Protein AF-A0A7X9AJ39-F1 (afdb_monomer_lite)

Sequence (500 aa):
MTLNIKDTKPGKALTGIVDRAAKHFSEFLKTAREFFEKDERIKRFKASRGFRYICRAFSGHWLLCFFVMLIIYLETVYRFWLFRELSSGYFFAFIFAFSGGTAIYMIVSAFPVKRTKAVSMAATLIITVIYGVQLIYYCIFRTPLSLISVGGAGDAMQFWDIALEAILKNIAAVLLLFIPFAFMVLYRKKMTFREKKPPELSMVLAFCVMSYFFSVACVAFTGDEPASQNTLYFETFSPELSVDKLGVLTTIRLDVERLAAGALEEALLDRMCAETEERDIEDWYAGSNDKAGNTVWPGGIPDGTTGSSLSGTPGGTPDSAPMGGNDPADPDGLPGTEAGGVGTDPKEPAEPVKPYNVMDIDFDALMASGKNDPLYPLHQYFSSVEPTPTNEYTGIFKGCNLIMFTAEGFSPYAVSPELTPTLYKMINEGFVFRNFYTPVWWVSTSDGEYVACTGLIPKGGVWSMARSGSNYMPFVMGNQFRNLGYLTKAYHNHTYTYYK

Foldseek 3Di:
DDPPPCPDPVNVVVVVVVVVVVVVVVVVVVVVVVVCVPDPVNVVVCPDPVNVVVVVVCVQCVQLVLQLVLQLQLQVLLCCVQVVDQPPLNVQSNLVSNLRSLVLVLVLLVDPQVCSLVSSLVSSVVVLVLSVCQSLVCLQPVFGDFPLQCLLCPCVVVCVVSSVVSCVVCVVSSVSSCVSSVVSVVCVVVDDDDRDDPVRSVVSVVSSVVSVVVSVVVQCVQDDPCLGSVCCQPPDPGRRSCCSNNNDVSNRVSSVVVVVVVVVVVVVVVVVVVVVVVVVVVVVVVVPPDPDPDDDDPDDDDDDDDDDDDDDDDDDDDDDDDDDDDDDDDDDDDDDDDDDDPDDDDPDPPDPQADFDDDPDDLVVVCVVPPVDPCNVVSVVVVPDDTHGDDPPPCPQPPHDDDDDDPAPDDCVPDDCPPHVVVVCVQPPDDHDPPDDDPPAQNGSQQVLVCVFQVDHADHSDLRCVVCVPPDRCRGNQNVVVVVVDDDDDDDPDDPPSSD

pLDDT: mean 76.93, std 22.02, range [23.34, 98.0]

Structure (mmCIF, N/CA/C/O backbone):
data_AF-A0A7X9AJ39-F1
#
_entry.id   AF-A0A7X9AJ39-F1
#
loop_
_atom_site.group_PDB
_atom_site.id
_atom_site.type_symbol
_atom_site.label_atom_id
_atom_site.label_alt_id
_atom_site.label_comp_id
_atom_site.label_asym_id
_atom_site.label_entity_id
_atom_site.label_seq_id
_atom_site.pdbx_PDB_ins_code
_atom_site.Cartn_x
_atom_site.Cartn_y
_atom_site.Cartn_z
_atom_site.occupancy
_atom_site.B_iso_or_equiv
_atom_site.auth_seq_id
_atom_site.auth_comp_id
_atom_site.auth_asym_id
_atom_site.auth_atom_id
_atom_site.pdbx_PDB_model_num
ATOM 1 N N . MET A 1 1 ? -41.222 -21.314 0.440 1.00 36.00 1 MET A N 1
ATOM 2 C CA . MET A 1 1 ? -40.821 -22.518 1.197 1.00 36.00 1 MET A CA 1
ATOM 3 C C . MET A 1 1 ? -39.543 -22.174 1.956 1.00 36.00 1 MET A C 1
ATOM 5 O O . MET A 1 1 ? -38.454 -22.252 1.410 1.00 36.00 1 MET A O 1
ATOM 9 N N . THR A 1 2 ? -39.684 -21.618 3.157 1.00 33.09 2 THR A N 1
ATOM 10 C CA . THR A 1 2 ? -38.577 -21.130 3.991 1.00 33.09 2 THR A CA 1
ATOM 11 C C . THR A 1 2 ? -37.952 -22.310 4.731 1.00 33.09 2 THR A C 1
ATOM 13 O O . THR A 1 2 ? -38.481 -22.780 5.734 1.00 33.09 2 THR A O 1
ATOM 16 N N . LEU A 1 3 ? -36.839 -22.826 4.206 1.00 32.84 3 LEU A N 1
ATOM 17 C CA . LEU A 1 3 ? -36.038 -23.857 4.864 1.00 32.84 3 LEU A CA 1
ATOM 18 C C . LEU A 1 3 ? -35.380 -23.263 6.116 1.00 32.84 3 LEU A C 1
ATOM 20 O O . LEU A 1 3 ? -34.420 -22.500 6.049 1.00 32.84 3 LEU A O 1
ATOM 24 N N . ASN A 1 4 ? -35.941 -23.605 7.274 1.00 36.81 4 ASN A N 1
ATOM 25 C CA . ASN A 1 4 ? -35.397 -23.292 8.586 1.00 36.81 4 ASN A CA 1
ATOM 26 C C . ASN A 1 4 ? -34.137 -24.148 8.813 1.00 36.81 4 ASN A C 1
ATOM 28 O O . ASN A 1 4 ? -34.217 -25.322 9.168 1.00 36.81 4 ASN A O 1
ATOM 32 N N . ILE A 1 5 ? -32.960 -23.559 8.587 1.00 42.28 5 ILE A N 1
ATOM 33 C CA . ILE A 1 5 ? -31.638 -24.213 8.681 1.00 42.28 5 ILE A CA 1
ATOM 34 C C . ILE A 1 5 ? -31.358 -24.786 10.093 1.00 42.28 5 ILE A C 1
ATOM 36 O O . ILE A 1 5 ? -30.447 -25.591 10.271 1.00 42.28 5 ILE A O 1
ATOM 40 N N . LYS A 1 6 ? -32.172 -24.450 11.105 1.00 46.12 6 LYS A N 1
ATOM 41 C CA . LYS A 1 6 ? -32.061 -25.002 12.466 1.00 46.12 6 LYS A CA 1
ATOM 42 C C . LYS A 1 6 ? -32.406 -26.493 12.590 1.00 46.12 6 LYS A C 1
ATOM 44 O O . LYS A 1 6 ? -31.950 -27.116 13.547 1.00 46.12 6 LYS A O 1
ATOM 49 N N . ASP A 1 7 ? -33.154 -27.072 11.651 1.00 44.88 7 ASP A N 1
ATOM 50 C CA . ASP A 1 7 ? -33.663 -28.449 11.781 1.00 44.88 7 ASP A CA 1
ATOM 51 C C . ASP A 1 7 ? -32.884 -29.512 10.991 1.00 44.88 7 ASP A C 1
ATOM 53 O O . ASP A 1 7 ? -33.198 -30.702 11.069 1.00 44.88 7 ASP A O 1
ATOM 57 N N . THR A 1 8 ? -31.815 -29.137 10.287 1.00 51.81 8 THR A N 1
ATOM 58 C CA . THR A 1 8 ? -30.935 -30.114 9.631 1.00 51.81 8 THR A CA 1
ATOM 59 C C . THR A 1 8 ? -29.917 -30.690 10.628 1.00 51.81 8 THR A C 1
ATOM 61 O O . THR A 1 8 ? -29.384 -29.985 11.487 1.00 51.81 8 THR A O 1
ATOM 64 N N . LYS A 1 9 ? -29.623 -32.000 10.528 1.00 50.12 9 LYS A N 1
ATOM 65 C CA . LYS A 1 9 ? -28.598 -32.709 11.334 1.00 50.12 9 LYS A CA 1
ATOM 66 C C . LYS A 1 9 ? -27.275 -31.926 11.518 1.00 50.12 9 LYS A C 1
ATOM 68 O O . LYS A 1 9 ? -26.801 -31.881 12.654 1.00 50.12 9 LYS A O 1
ATOM 73 N N . PRO A 1 10 ? -26.695 -31.275 10.486 1.00 48.06 10 PRO A N 1
ATOM 74 C CA . PRO A 1 10 ? -25.502 -30.439 10.664 1.00 48.06 10 PRO A CA 1
ATOM 75 C C . PRO A 1 10 ? -25.737 -29.171 11.511 1.00 48.06 10 PRO A C 1
ATOM 77 O O . PRO A 1 10 ? -24.861 -28.802 12.290 1.00 48.06 10 PRO A O 1
ATOM 80 N N . GLY A 1 11 ? -26.918 -28.542 11.456 1.00 44.25 11 GLY A N 1
ATOM 81 C CA . GLY A 1 11 ? -27.262 -27.366 12.272 1.00 44.25 11 GLY A CA 1
ATOM 82 C C . GLY A 1 11 ? -27.368 -27.662 13.775 1.00 44.25 11 GLY A C 1
ATOM 83 O O . GLY A 1 11 ? -26.942 -26.852 14.605 1.00 44.25 11 GLY A O 1
ATOM 84 N N . LYS A 1 12 ? -27.847 -28.860 14.143 1.00 50.16 12 LYS A N 1
ATOM 85 C CA . LYS A 1 12 ? -27.859 -29.349 15.539 1.00 50.16 12 LYS A CA 1
ATOM 86 C C . LYS A 1 12 ? -26.461 -29.702 16.060 1.00 50.16 12 LYS A C 1
ATOM 88 O O . LYS A 1 12 ? -26.165 -29.493 17.234 1.00 50.16 12 LYS A O 1
ATOM 93 N N . ALA A 1 13 ? -25.583 -30.201 15.189 1.00 52.97 13 ALA A N 1
ATOM 94 C CA . ALA A 1 13 ? -24.192 -30.470 15.546 1.00 52.97 13 ALA A CA 1
ATOM 95 C C . ALA A 1 13 ? -23.407 -29.168 15.787 1.00 52.97 13 ALA A C 1
ATOM 97 O O . ALA A 1 13 ? -22.691 -29.058 16.783 1.00 52.97 13 ALA A O 1
ATOM 98 N N . LEU A 1 14 ? -23.600 -28.160 14.927 1.00 41.59 14 LEU A N 1
ATOM 99 C CA . LEU A 1 14 ? -22.942 -26.856 15.035 1.00 41.59 14 LEU A CA 1
ATOM 100 C C . LEU A 1 14 ? -23.382 -26.089 16.293 1.00 41.59 14 LEU A C 1
ATOM 102 O O . LEU A 1 14 ? -22.542 -25.580 17.030 1.00 41.59 14 LEU A O 1
ATOM 106 N N . THR A 1 15 ? -24.685 -26.076 16.597 1.00 57.84 15 THR A N 1
ATOM 107 C CA . THR A 1 15 ? -25.219 -25.470 17.834 1.00 57.84 15 THR A CA 1
ATOM 108 C C . THR A 1 15 ? -24.683 -26.158 19.090 1.00 57.84 15 THR A C 1
ATOM 110 O O . THR A 1 15 ? -24.241 -25.477 20.010 1.00 57.84 15 THR A O 1
ATOM 113 N N . GLY A 1 16 ? -24.588 -27.492 19.102 1.00 58.34 16 GLY A N 1
ATOM 114 C CA . GLY A 1 16 ? -23.998 -28.228 20.226 1.00 58.34 16 GLY A CA 1
ATOM 115 C C . GLY A 1 16 ? -22.492 -27.993 20.425 1.00 58.34 16 GLY A C 1
ATOM 116 O O . GLY A 1 16 ? -21.990 -28.117 21.543 1.00 58.34 16 GLY A O 1
ATOM 117 N N . ILE A 1 17 ? -21.741 -27.665 19.369 1.00 62.06 17 ILE A N 1
ATOM 118 C CA . ILE A 1 17 ? -20.322 -27.280 19.476 1.00 62.06 17 ILE A CA 1
ATOM 119 C C . ILE A 1 17 ? -20.197 -25.856 20.033 1.00 62.06 17 ILE A C 1
ATOM 121 O O . ILE A 1 17 ? -19.412 -25.637 20.956 1.00 62.06 17 ILE A O 1
ATOM 125 N N . VAL A 1 18 ? -21.011 -24.918 19.540 1.00 54.19 18 VAL A N 1
ATOM 126 C CA . VAL A 1 18 ? -21.037 -23.523 20.012 1.00 54.19 18 VAL A CA 1
ATOM 127 C C . VAL A 1 18 ? -21.444 -23.440 21.485 1.00 54.19 18 VAL A C 1
ATOM 129 O O . VAL A 1 18 ? -20.776 -22.754 22.256 1.00 54.19 18 VAL A O 1
ATOM 132 N N . ASP A 1 19 ? -22.455 -24.199 21.912 1.00 63.97 19 ASP A N 1
ATOM 133 C CA . ASP A 1 19 ? -22.886 -24.228 23.315 1.00 63.97 19 ASP A CA 1
ATOM 134 C C . ASP A 1 19 ? -21.814 -24.821 24.239 1.00 63.97 19 ASP A C 1
ATOM 136 O O . ASP A 1 19 ? -21.597 -24.323 25.347 1.00 63.97 19 ASP A O 1
ATOM 140 N N . ARG A 1 20 ? -21.081 -25.848 23.786 1.00 60.28 20 ARG A N 1
ATOM 141 C CA . ARG A 1 20 ? -19.955 -26.416 24.547 1.00 60.28 20 ARG A CA 1
ATOM 142 C C . ARG A 1 20 ? -18.787 -25.441 24.666 1.00 60.28 20 ARG A C 1
ATOM 144 O O . ARG A 1 20 ? -18.239 -25.304 25.759 1.00 60.28 20 ARG A O 1
ATOM 151 N N . ALA A 1 21 ? -18.439 -24.744 23.586 1.00 53.78 21 ALA A N 1
ATOM 152 C CA . ALA A 1 21 ? -17.389 -23.728 23.595 1.00 53.78 21 ALA A CA 1
ATOM 153 C C . ALA A 1 21 ? -17.767 -22.532 24.487 1.00 53.78 21 ALA A C 1
ATOM 155 O O . ALA A 1 21 ? -16.962 -22.095 25.310 1.00 53.78 21 ALA A O 1
ATOM 156 N N . ALA A 1 22 ? -19.016 -22.060 24.404 1.00 53.38 22 ALA A N 1
ATOM 157 C CA . ALA A 1 22 ? -19.538 -21.000 25.263 1.00 53.38 22 ALA A CA 1
ATOM 158 C C . ALA A 1 22 ? -19.528 -21.407 26.744 1.00 53.38 22 ALA A C 1
ATOM 160 O O . ALA A 1 22 ? -19.152 -20.608 27.604 1.00 53.38 22 ALA A O 1
ATOM 161 N N . LYS A 1 23 ? -19.873 -22.665 27.048 1.00 70.00 23 LYS A N 1
ATOM 162 C CA . LYS A 1 23 ? -19.839 -23.194 28.414 1.00 70.00 23 LYS A CA 1
ATOM 163 C C . LYS A 1 23 ? -18.412 -23.256 28.959 1.00 70.00 23 LYS A C 1
ATOM 165 O O . LYS A 1 23 ? -18.181 -22.725 30.043 1.00 70.00 23 LYS A O 1
ATOM 170 N N . HIS A 1 24 ? -17.460 -23.796 28.191 1.00 65.25 24 HIS A N 1
ATOM 171 C CA . HIS A 1 24 ? -16.038 -23.834 28.564 1.00 65.25 24 HIS A CA 1
ATOM 172 C C . HIS A 1 24 ? -15.439 -22.440 28.768 1.00 65.25 24 HIS A C 1
ATOM 174 O O . HIS A 1 24 ? -14.706 -22.223 29.730 1.00 65.25 24 HIS A O 1
ATOM 180 N N . PHE A 1 25 ? -15.783 -21.480 27.910 1.00 53.81 25 PHE A N 1
ATOM 181 C CA . PHE A 1 25 ? -15.330 -20.100 28.061 1.00 53.81 25 PHE A CA 1
ATOM 182 C C . PHE A 1 25 ? -15.952 -19.429 29.293 1.00 53.81 25 PHE A C 1
ATOM 184 O O . PHE A 1 25 ? -15.268 -18.701 30.011 1.00 53.81 25 PHE A O 1
ATOM 191 N N . SER A 1 26 ? -17.226 -19.711 29.594 1.00 61.19 26 SER A N 1
ATOM 192 C CA . SER A 1 26 ? -17.875 -19.208 30.810 1.00 61.19 26 SER A CA 1
ATOM 193 C C . SER A 1 26 ? -17.272 -19.802 32.086 1.00 61.19 26 SER A C 1
ATOM 195 O O . SER A 1 26 ? -17.071 -19.070 33.052 1.00 61.19 26 SER A O 1
ATOM 197 N N . GLU A 1 27 ? -16.930 -21.095 32.074 1.00 64.88 27 GLU A N 1
ATOM 198 C CA . GLU A 1 27 ? -16.253 -21.792 33.171 1.00 64.88 27 GLU A CA 1
ATOM 199 C C . GLU A 1 27 ? -14.859 -21.199 33.384 1.00 64.88 27 GLU A C 1
ATOM 201 O O . GLU A 1 27 ? -14.552 -20.769 34.489 1.00 64.88 27 GLU A O 1
ATOM 206 N N . PHE A 1 28 ? -14.069 -21.040 32.317 1.00 68.94 28 PHE A N 1
ATOM 207 C CA . PHE A 1 28 ? -12.752 -20.404 32.377 1.00 68.94 28 PHE A CA 1
ATOM 208 C C . PHE A 1 28 ? -12.818 -18.968 32.913 1.00 68.94 28 PHE A C 1
ATOM 210 O O . PHE A 1 28 ? -12.046 -18.604 33.798 1.00 68.94 28 PHE A O 1
ATOM 217 N N . LEU A 1 29 ? -13.770 -18.153 32.442 1.00 57.66 29 LEU A N 1
ATOM 218 C CA . LEU A 1 29 ? -13.993 -16.800 32.964 1.00 57.66 29 LEU A CA 1
ATOM 219 C C . LEU A 1 29 ? -14.386 -16.806 34.443 1.00 57.66 29 LEU A C 1
ATOM 221 O O . LEU A 1 29 ? -13.986 -15.910 35.186 1.00 57.66 29 LEU A O 1
ATOM 225 N N . LYS A 1 30 ? -15.163 -17.800 34.878 1.00 70.25 30 LYS A N 1
ATOM 226 C CA . LYS A 1 30 ? -15.577 -17.956 36.272 1.00 70.25 30 LYS A CA 1
ATOM 227 C C . LYS A 1 30 ? -14.397 -18.372 37.148 1.00 70.25 30 LYS A C 1
ATOM 229 O O . LYS A 1 30 ? -14.169 -17.735 38.170 1.00 70.25 30 LYS A O 1
ATOM 234 N N . THR A 1 31 ? -13.583 -19.328 36.706 1.00 69.50 31 THR A N 1
ATOM 235 C CA . THR A 1 31 ? -12.353 -19.753 37.389 1.00 69.50 31 THR A CA 1
ATOM 236 C C . THR A 1 31 ? -11.325 -18.626 37.455 1.00 69.50 31 THR A C 1
ATOM 238 O O . THR A 1 31 ? -10.770 -18.366 38.519 1.00 69.50 31 THR A O 1
ATOM 241 N N . ALA A 1 32 ? -11.114 -17.894 36.357 1.00 57.34 32 ALA A N 1
ATOM 242 C CA . ALA A 1 32 ? -10.238 -16.727 36.330 1.00 57.34 32 ALA A CA 1
ATOM 243 C C . ALA A 1 32 ? -10.747 -15.638 37.285 1.00 57.34 32 ALA A C 1
ATOM 245 O O . ALA A 1 32 ? -9.977 -15.074 38.060 1.00 57.34 32 ALA A O 1
ATOM 246 N N . ARG A 1 33 ? -12.057 -15.374 37.301 1.00 65.94 33 ARG A N 1
ATOM 247 C CA . ARG A 1 33 ? -12.669 -14.418 38.230 1.00 65.94 33 ARG A CA 1
ATOM 248 C C . ARG A 1 33 ? -12.510 -14.840 39.691 1.00 65.94 33 ARG A C 1
ATOM 250 O O . ARG A 1 33 ? -12.147 -14.002 40.511 1.00 65.94 33 ARG A O 1
ATOM 257 N N . GLU A 1 34 ? -12.738 -16.109 40.010 1.00 69.88 34 GLU A N 1
ATOM 258 C CA . GLU A 1 34 ? -12.566 -16.659 41.360 1.00 69.88 34 GLU A CA 1
ATOM 259 C C . GLU A 1 34 ? -11.097 -16.628 41.806 1.00 69.88 34 GLU A C 1
ATOM 261 O O . GLU A 1 34 ? -10.815 -16.304 42.960 1.00 69.88 34 GLU A O 1
ATOM 266 N N . PHE A 1 35 ? -10.157 -16.875 40.890 1.00 66.00 35 PHE A N 1
ATOM 267 C CA . PHE A 1 35 ? -8.720 -16.722 41.123 1.00 66.00 35 PHE A CA 1
ATOM 268 C C . PHE A 1 35 ? -8.357 -15.259 41.441 1.00 66.00 35 PHE A C 1
ATOM 270 O O . PHE A 1 35 ? -7.714 -14.978 42.452 1.00 66.00 35 PHE A O 1
ATOM 277 N N . PHE A 1 36 ? -8.870 -14.304 40.656 1.00 56.88 36 PHE A N 1
ATOM 278 C CA . PHE A 1 36 ? -8.674 -12.863 40.874 1.00 56.88 36 PHE A CA 1
ATOM 279 C C . PHE A 1 36 ? -9.392 -12.301 42.121 1.00 56.88 36 PHE A C 1
ATOM 281 O O . PHE A 1 36 ? -9.014 -11.231 42.612 1.00 56.88 36 PHE A O 1
ATOM 288 N N . GLU A 1 37 ? -10.443 -12.961 42.619 1.00 63.00 37 GLU A N 1
ATOM 289 C CA . GLU A 1 37 ? -11.184 -12.577 43.833 1.00 63.00 37 GLU A CA 1
ATOM 290 C C . GLU A 1 37 ? -10.614 -13.208 45.116 1.00 63.00 37 GLU A C 1
ATOM 292 O O . GLU A 1 37 ? -10.826 -12.660 46.205 1.00 63.00 37 GLU A O 1
ATOM 297 N N . LYS A 1 38 ? -9.876 -14.320 45.020 1.00 62.44 38 LYS A N 1
ATOM 298 C CA . LYS A 1 38 ? -9.263 -14.995 46.177 1.00 62.44 38 LYS A CA 1
ATOM 299 C C . LYS A 1 38 ? -7.877 -14.464 46.549 1.00 62.44 38 LYS A C 1
ATOM 301 O O . LYS A 1 38 ? -7.487 -14.611 47.703 1.00 62.44 38 LYS A O 1
ATOM 306 N N . ASP A 1 39 ? -7.165 -13.800 45.641 1.00 71.38 39 ASP A N 1
ATOM 307 C CA . ASP A 1 39 ? -5.821 -13.286 45.925 1.00 71.38 39 ASP A CA 1
ATOM 308 C C . ASP A 1 39 ? -5.846 -11.997 46.784 1.00 71.38 39 ASP A C 1
ATOM 310 O O . ASP A 1 39 ? -6.269 -10.916 46.349 1.00 71.38 39 ASP A O 1
ATOM 314 N N . GLU A 1 40 ? -5.376 -12.096 48.032 1.00 66.56 40 GLU A N 1
ATOM 315 C CA . GLU A 1 40 ? -5.264 -10.967 48.968 1.00 66.56 40 GLU A CA 1
ATOM 316 C C . GLU A 1 40 ? -4.336 -9.848 48.469 1.00 66.56 40 GLU A C 1
ATOM 318 O O . GLU A 1 40 ? -4.563 -8.673 48.792 1.00 66.56 40 GLU A O 1
ATOM 323 N N . ARG A 1 41 ? -3.328 -10.159 47.641 1.00 62.84 41 ARG A N 1
ATOM 324 C CA . ARG A 1 41 ? -2.422 -9.146 47.067 1.00 62.84 41 ARG A CA 1
ATOM 325 C C . ARG A 1 41 ? -3.167 -8.257 46.078 1.00 62.84 41 ARG A C 1
ATOM 327 O O . ARG A 1 41 ? -3.006 -7.036 46.093 1.00 62.84 41 ARG A O 1
ATOM 334 N N . ILE A 1 42 ? -4.055 -8.854 45.286 1.00 61.88 42 ILE A N 1
ATOM 335 C CA . ILE A 1 42 ? -4.906 -8.150 44.321 1.00 61.88 42 ILE A CA 1
ATOM 336 C C . ILE A 1 42 ? -5.950 -7.303 45.053 1.00 61.88 42 ILE A C 1
ATOM 338 O O . ILE A 1 42 ? -6.232 -6.184 44.624 1.00 61.88 42 ILE A O 1
ATOM 342 N N . LYS A 1 43 ? -6.483 -7.764 46.192 1.00 62.88 43 LYS A N 1
ATOM 343 C CA . LYS A 1 43 ? -7.377 -6.948 47.038 1.00 62.88 43 LYS A CA 1
ATOM 344 C C . LYS A 1 43 ? -6.673 -5.723 47.620 1.00 62.88 43 LYS A C 1
ATOM 346 O O . LYS A 1 43 ? -7.223 -4.624 47.539 1.00 62.88 43 LYS A O 1
ATOM 351 N N . ARG A 1 44 ? -5.450 -5.873 48.145 1.00 63.00 44 ARG A N 1
ATOM 352 C CA . ARG A 1 44 ? -4.639 -4.738 48.634 1.00 63.00 44 ARG A CA 1
ATOM 353 C C . ARG A 1 44 ? -4.270 -3.766 47.513 1.00 63.00 44 ARG A C 1
ATOM 355 O O . ARG A 1 44 ? -4.380 -2.555 47.703 1.00 63.00 44 ARG A O 1
ATOM 362 N N . PHE A 1 45 ? -3.922 -4.277 46.332 1.00 64.06 45 PHE A N 1
ATOM 363 C CA . PHE A 1 45 ? -3.649 -3.455 45.151 1.00 64.06 45 PHE A CA 1
ATOM 364 C C . PHE A 1 45 ? -4.898 -2.679 44.700 1.00 64.06 45 PHE A C 1
ATOM 366 O O . PHE A 1 45 ? -4.828 -1.459 44.531 1.00 64.06 45 PHE A O 1
ATOM 373 N N . LYS A 1 46 ? -6.063 -3.345 44.635 1.00 60.81 46 LYS A N 1
ATOM 374 C CA . LYS A 1 46 ? -7.368 -2.738 44.308 1.00 60.81 46 LYS A CA 1
ATOM 375 C C . LYS A 1 46 ? -7.824 -1.679 45.324 1.00 60.81 46 LYS A C 1
ATOM 377 O O . LYS A 1 46 ? -8.483 -0.711 44.947 1.00 60.81 46 LYS A O 1
ATOM 382 N N . ALA A 1 47 ? -7.470 -1.837 46.601 1.00 65.81 47 ALA A N 1
ATOM 383 C CA . ALA A 1 47 ? -7.809 -0.900 47.678 1.00 65.81 47 ALA A CA 1
ATOM 384 C C . ALA A 1 47 ? -6.886 0.337 47.747 1.00 65.81 47 ALA A C 1
ATOM 386 O O . ALA A 1 47 ? -7.235 1.345 48.383 1.00 65.81 47 ALA A O 1
ATOM 387 N N . SER A 1 48 ? -5.728 0.294 47.078 1.00 73.94 48 SER A N 1
ATOM 388 C CA . SER A 1 48 ? -4.768 1.400 47.066 1.00 73.94 48 SER A CA 1
ATOM 389 C C . SER A 1 48 ? -5.385 2.686 46.491 1.00 73.94 48 SER A C 1
ATOM 391 O O . SER A 1 48 ? -6.250 2.663 45.608 1.00 73.94 48 SER A O 1
ATOM 393 N N . ARG A 1 49 ? -4.968 3.849 47.013 1.00 64.75 49 ARG A N 1
ATOM 394 C CA . ARG A 1 49 ? -5.447 5.154 46.511 1.00 64.75 49 ARG A CA 1
ATOM 395 C C . ARG A 1 49 ? -5.035 5.375 45.050 1.00 64.75 49 ARG A C 1
ATOM 397 O O . ARG A 1 49 ? -5.841 5.889 44.281 1.00 64.75 49 ARG A O 1
ATOM 404 N N . GLY A 1 50 ? -3.837 4.920 44.669 1.00 69.69 50 GLY A N 1
ATOM 405 C CA . GLY A 1 50 ? -3.325 4.986 43.297 1.00 69.69 50 GLY A CA 1
ATOM 406 C C . GLY A 1 50 ? -4.161 4.168 42.311 1.00 69.69 50 GLY A C 1
ATOM 407 O O . GLY A 1 50 ? -4.609 4.705 41.303 1.00 69.69 50 GLY A O 1
ATOM 408 N N . PHE A 1 51 ? -4.484 2.911 42.635 1.00 70.25 51 PHE A N 1
ATOM 409 C CA . PHE A 1 51 ? -5.318 2.069 41.769 1.00 70.25 51 PHE A CA 1
ATOM 410 C C . PHE A 1 51 ? -6.736 2.621 41.599 1.00 70.25 51 PHE A C 1
ATOM 412 O O . PHE A 1 51 ? -7.275 2.624 40.492 1.00 70.25 51 PHE A O 1
ATOM 419 N N . ARG A 1 52 ? -7.341 3.138 42.678 1.00 67.31 52 ARG A N 1
ATOM 420 C CA . ARG A 1 52 ? -8.660 3.784 42.602 1.00 67.31 52 ARG A CA 1
ATOM 421 C C . ARG A 1 52 ? -8.635 5.041 41.736 1.00 67.31 52 ARG A C 1
ATOM 423 O O . ARG A 1 52 ? -9.580 5.253 40.983 1.00 67.31 52 ARG A O 1
ATOM 430 N N . TYR A 1 53 ? -7.573 5.844 41.809 1.00 71.25 53 TYR A N 1
ATOM 431 C CA . TYR A 1 53 ? -7.397 7.012 40.945 1.00 71.25 53 TYR A CA 1
ATOM 432 C C . TYR A 1 53 ? -7.253 6.608 39.471 1.00 71.25 53 TYR A C 1
ATOM 434 O O . TYR A 1 53 ? -7.986 7.123 38.629 1.00 71.25 53 TYR A O 1
ATOM 442 N N . ILE A 1 54 ? -6.407 5.615 39.176 1.00 65.75 54 ILE A N 1
ATOM 443 C CA . ILE A 1 54 ? -6.213 5.063 37.826 1.00 65.75 54 ILE A CA 1
ATOM 444 C C . ILE A 1 54 ? -7.534 4.519 37.269 1.00 65.75 54 ILE A C 1
ATOM 446 O O . ILE A 1 54 ? -7.953 4.926 36.192 1.00 65.75 54 ILE A O 1
ATOM 450 N N . CYS A 1 55 ? -8.264 3.687 38.016 1.00 68.75 55 CYS A N 1
ATOM 451 C CA . CYS A 1 55 ? -9.563 3.165 37.573 1.00 68.75 55 CYS A CA 1
ATOM 452 C C . CYS A 1 55 ? -10.597 4.276 37.329 1.00 68.75 55 CYS A C 1
ATOM 454 O O . CYS A 1 55 ? -11.428 4.177 36.422 1.00 68.75 55 CYS A O 1
ATOM 456 N N . ARG A 1 56 ? -10.559 5.357 38.115 1.00 68.81 56 ARG A N 1
ATOM 457 C CA . ARG A 1 56 ? -11.450 6.512 37.938 1.00 68.81 56 ARG A CA 1
ATOM 458 C C . ARG A 1 56 ? -11.076 7.337 36.700 1.00 68.81 56 ARG A C 1
ATOM 460 O O . ARG A 1 56 ? -11.967 7.770 35.977 1.00 68.81 56 ARG A O 1
ATOM 467 N N . ALA A 1 57 ? -9.785 7.490 36.415 1.00 66.12 57 ALA A N 1
ATOM 468 C CA . ALA A 1 57 ? -9.292 8.132 35.198 1.00 66.12 57 ALA A CA 1
ATOM 469 C C . ALA A 1 57 ? -9.613 7.305 33.938 1.00 66.12 57 ALA A C 1
ATOM 471 O O . ALA A 1 57 ? -10.152 7.854 32.975 1.00 66.12 57 ALA A O 1
ATOM 472 N N . PHE A 1 58 ? -9.378 5.986 33.983 1.00 71.00 58 PHE A N 1
ATOM 473 C CA . PHE A 1 58 ? -9.709 5.037 32.912 1.00 71.00 58 PHE A CA 1
ATOM 474 C C . PHE A 1 58 ? -11.213 4.973 32.645 1.00 71.00 58 PHE A C 1
ATOM 476 O O . PHE A 1 58 ? -11.631 5.034 31.496 1.00 71.00 58 PHE A O 1
ATOM 483 N N . SER A 1 59 ? -12.054 4.914 33.682 1.00 70.94 59 SER A N 1
ATOM 484 C CA . SER A 1 59 ? -13.514 4.945 33.489 1.00 70.94 59 SER A CA 1
ATOM 485 C C . SER A 1 59 ? -14.007 6.280 32.919 1.00 70.94 59 SER A C 1
ATOM 487 O O . SER A 1 59 ? -14.956 6.293 32.139 1.00 70.94 59 SER A O 1
ATOM 489 N N . GLY A 1 60 ? -13.340 7.396 33.233 1.00 77.00 60 GLY A N 1
ATOM 490 C CA . GLY A 1 60 ? -13.641 8.714 32.664 1.00 77.00 60 GLY A CA 1
ATOM 491 C C . GLY A 1 60 ? -13.230 8.900 31.196 1.00 77.00 60 GLY A C 1
ATOM 492 O O . GLY A 1 60 ? -13.754 9.803 30.537 1.00 77.00 60 GLY A O 1
ATOM 493 N N . HIS A 1 61 ? -12.324 8.058 30.688 1.00 85.44 61 HIS A N 1
ATOM 494 C CA . HIS A 1 61 ? -11.799 8.076 29.314 1.00 85.44 61 HIS A CA 1
ATOM 495 C C . HIS A 1 61 ? -11.901 6.701 28.644 1.00 85.44 61 HIS A C 1
ATOM 497 O O . HIS A 1 61 ? -11.119 6.369 27.757 1.00 85.44 61 HIS A O 1
ATOM 503 N N . TRP A 1 62 ? -12.885 5.894 29.049 1.00 89.19 62 TRP A N 1
ATOM 504 C CA . TRP A 1 62 ? -12.985 4.500 28.617 1.00 89.19 62 TRP A CA 1
ATOM 505 C C . TRP A 1 62 ? -13.068 4.369 27.092 1.00 89.19 62 TRP A C 1
ATOM 507 O O . TRP A 1 62 ? -12.509 3.432 26.535 1.00 89.19 62 TRP A O 1
ATOM 517 N N . LEU A 1 63 ? -13.732 5.319 26.420 1.00 91.56 63 LEU A N 1
ATOM 518 C CA . LEU A 1 63 ? -13.897 5.322 24.967 1.00 91.56 63 LEU A CA 1
ATOM 519 C C . LEU A 1 63 ? -12.578 5.621 24.239 1.00 91.56 63 LEU A C 1
ATOM 521 O O . LEU A 1 63 ? -12.301 5.016 23.210 1.00 91.56 63 LEU A O 1
ATOM 525 N N . LEU A 1 64 ? -11.749 6.510 24.794 1.00 93.75 64 LEU A N 1
ATOM 526 C CA . LEU A 1 64 ? -10.402 6.774 24.287 1.00 93.75 64 LEU A CA 1
ATOM 527 C C . LEU A 1 64 ? -9.543 5.511 24.404 1.00 93.75 64 LEU A C 1
ATOM 529 O O . LEU A 1 64 ? -8.975 5.053 23.417 1.00 93.75 64 LEU A O 1
ATOM 533 N N . CYS A 1 65 ? -9.514 4.907 25.597 1.00 93.62 65 CYS A N 1
ATOM 534 C CA . CYS A 1 65 ? -8.798 3.653 25.820 1.00 93.62 65 CYS A CA 1
ATOM 535 C C . CYS A 1 65 ? -9.314 2.541 24.900 1.00 93.62 65 CYS A C 1
ATOM 537 O O . CYS A 1 65 ? -8.520 1.764 24.384 1.00 93.62 65 CYS A O 1
ATOM 539 N N . PHE A 1 66 ? -10.627 2.481 24.664 1.00 95.31 66 PHE A N 1
ATOM 540 C CA . PHE A 1 66 ? -11.225 1.524 23.742 1.00 95.31 66 PHE A CA 1
ATOM 541 C C . PHE A 1 66 ? -10.687 1.694 22.319 1.00 95.31 66 PHE A C 1
ATOM 543 O O . PHE A 1 66 ? -10.293 0.696 21.734 1.00 95.31 66 PHE A O 1
ATOM 550 N N . PHE A 1 67 ? -10.624 2.910 21.767 1.00 97.31 67 PHE A N 1
ATOM 551 C CA . PHE A 1 67 ? -10.130 3.108 20.398 1.00 97.31 67 PHE A CA 1
ATOM 552 C C . PHE A 1 67 ? -8.631 2.836 20.247 1.00 97.31 67 PHE A C 1
ATOM 554 O O . PHE A 1 67 ? -8.220 2.271 19.236 1.00 97.31 67 PHE A O 1
ATOM 561 N N . VAL A 1 68 ? -7.820 3.164 21.255 1.00 97.69 68 VAL A N 1
ATOM 562 C CA . VAL A 1 68 ? -6.397 2.783 21.262 1.00 97.69 68 VAL A CA 1
ATOM 563 C C . VAL A 1 68 ? -6.259 1.257 21.292 1.00 97.69 68 VAL A C 1
ATOM 565 O O . VAL A 1 68 ? -5.578 0.674 20.452 1.00 97.69 68 VAL A O 1
ATOM 568 N N . MET A 1 69 ? -6.976 0.588 22.201 1.00 97.25 69 MET A N 1
ATOM 569 C CA . MET A 1 69 ? -6.962 -0.874 22.295 1.00 97.25 69 MET A CA 1
ATOM 570 C C . MET A 1 69 ? -7.573 -1.557 21.070 1.00 97.25 69 MET A C 1
ATOM 572 O O . MET A 1 69 ? -7.151 -2.657 20.738 1.00 97.25 69 MET A O 1
ATOM 576 N N . LEU A 1 70 ? -8.536 -0.925 20.393 1.00 97.88 70 LEU A N 1
ATOM 577 C CA . LEU A 1 70 ? -9.129 -1.416 19.153 1.00 97.88 70 LEU A CA 1
ATOM 578 C C . LEU A 1 70 ? -8.057 -1.552 18.076 1.00 97.88 70 LEU A C 1
ATOM 580 O O . LEU A 1 70 ? -7.941 -2.619 17.488 1.00 97.88 70 LEU A O 1
ATOM 584 N N . ILE A 1 71 ? -7.263 -0.504 17.841 1.00 98.00 71 ILE A N 1
ATOM 585 C CA . ILE A 1 71 ? -6.209 -0.539 16.819 1.00 98.00 71 ILE A CA 1
ATOM 586 C C . ILE A 1 71 ? -5.154 -1.580 17.183 1.00 98.00 71 ILE A C 1
ATOM 588 O O . ILE A 1 71 ? -4.834 -2.422 16.352 1.00 98.00 71 ILE A O 1
ATOM 592 N N . ILE A 1 72 ? -4.674 -1.572 18.433 1.00 97.62 72 ILE A N 1
ATOM 593 C CA . ILE A 1 72 ? -3.687 -2.553 18.910 1.00 97.62 72 ILE A CA 1
ATOM 594 C C . ILE A 1 72 ? -4.211 -3.976 18.701 1.00 97.62 72 ILE A C 1
ATOM 596 O O . ILE A 1 72 ? -3.494 -4.836 18.196 1.00 97.62 72 ILE A O 1
ATOM 600 N N . TYR A 1 73 ? -5.469 -4.227 19.065 1.00 97.81 73 TYR A N 1
ATOM 601 C CA . TYR A 1 73 ? -6.106 -5.523 18.888 1.00 97.81 73 TYR A CA 1
ATOM 602 C C . TYR A 1 73 ? -6.184 -5.917 17.412 1.00 97.81 73 TYR A C 1
ATOM 604 O O . TYR A 1 73 ? -5.715 -6.991 17.058 1.00 97.81 73 TYR A O 1
ATOM 612 N N . LEU A 1 74 ? -6.733 -5.064 16.545 1.00 97.56 74 LEU A N 1
ATOM 613 C CA . LEU A 1 74 ? -6.886 -5.376 15.121 1.00 97.56 74 LEU A CA 1
ATOM 614 C C . LEU A 1 74 ? -5.533 -5.636 14.446 1.00 97.56 74 LEU A C 1
ATOM 616 O O . LEU A 1 74 ? -5.406 -6.609 13.707 1.00 97.56 74 LEU A O 1
ATOM 620 N N . GLU A 1 75 ? -4.513 -4.841 14.768 1.00 96.25 75 GLU A N 1
ATOM 621 C CA . GLU A 1 75 ? -3.143 -5.030 14.284 1.00 96.25 75 GLU A CA 1
ATOM 622 C C . GLU A 1 75 ? -2.542 -6.355 14.772 1.00 96.25 75 GLU A C 1
ATOM 624 O O . GLU A 1 75 ? -1.963 -7.108 13.990 1.00 96.25 75 GLU A O 1
ATOM 629 N N . THR A 1 76 ? -2.726 -6.678 16.055 1.00 95.25 76 THR A N 1
ATOM 630 C CA . THR A 1 76 ? -2.271 -7.948 16.644 1.00 95.25 76 THR A CA 1
ATOM 631 C C . THR A 1 76 ? -2.877 -9.134 15.901 1.00 95.25 76 THR A C 1
ATOM 633 O O . THR A 1 76 ? -2.178 -10.074 15.529 1.00 95.25 76 THR A O 1
ATOM 636 N N . VAL A 1 77 ? -4.187 -9.084 15.664 1.00 95.62 77 VAL A N 1
ATOM 637 C CA . VAL A 1 77 ? -4.935 -10.144 14.984 1.00 95.62 77 VAL A CA 1
ATOM 638 C C . VAL A 1 77 ? -4.478 -10.297 13.544 1.00 95.62 77 VAL A C 1
ATOM 640 O O . VAL A 1 77 ? -4.205 -11.416 13.112 1.00 95.62 77 VAL A O 1
ATOM 643 N N . TYR A 1 78 ? -4.361 -9.181 12.828 1.00 94.62 78 TYR A N 1
ATOM 644 C CA . TYR A 1 78 ? -3.874 -9.148 11.456 1.00 94.62 78 TYR A CA 1
ATOM 645 C C . TYR A 1 78 ? -2.491 -9.803 11.346 1.00 94.62 78 TYR A C 1
ATOM 647 O O . TYR A 1 78 ? -2.295 -10.713 10.540 1.00 94.62 78 TYR A O 1
ATOM 655 N N . ARG A 1 79 ? -1.552 -9.417 12.217 1.00 92.00 79 ARG A N 1
ATOM 656 C CA . ARG A 1 79 ? -0.178 -9.933 12.184 1.00 92.00 79 ARG A CA 1
ATOM 657 C C . ARG A 1 79 ? -0.071 -11.397 12.566 1.00 92.00 79 ARG A C 1
ATOM 659 O O . ARG A 1 79 ? 0.564 -12.159 11.845 1.00 92.00 79 ARG A O 1
ATOM 666 N N . PHE A 1 80 ? -0.707 -11.812 13.660 1.00 91.31 80 PHE A N 1
ATOM 667 C CA . PHE A 1 80 ? -0.670 -13.219 14.060 1.00 91.31 80 PHE A CA 1
ATOM 668 C C . PHE A 1 80 ? -1.292 -14.127 13.004 1.00 91.31 80 PHE A C 1
ATOM 670 O O . PHE A 1 80 ? -0.801 -15.237 12.800 1.00 91.31 80 PHE A O 1
ATOM 677 N N . TRP A 1 81 ? -2.349 -13.670 12.327 1.00 92.88 81 TRP A N 1
ATOM 678 C CA . TRP A 1 81 ? -2.988 -14.470 11.290 1.00 92.88 81 TRP A CA 1
ATOM 679 C C . TRP A 1 81 ? -2.114 -14.615 10.040 1.00 92.88 81 TRP A C 1
ATOM 681 O O . TRP A 1 81 ? -2.005 -15.716 9.500 1.00 92.88 81 TRP A O 1
ATOM 691 N N . LEU A 1 82 ? -1.488 -13.524 9.588 1.00 88.81 82 LEU A N 1
ATOM 692 C CA . LEU A 1 82 ? -0.770 -13.491 8.311 1.00 88.81 82 LEU A CA 1
ATOM 693 C C . LEU A 1 82 ? 0.718 -13.825 8.432 1.00 88.81 82 LEU A C 1
ATOM 695 O O . LEU A 1 82 ? 1.213 -14.655 7.676 1.00 88.81 82 LEU A O 1
ATOM 699 N N . PHE A 1 83 ? 1.416 -13.223 9.393 1.00 84.25 83 PHE A N 1
ATOM 700 C CA . PHE A 1 83 ? 2.869 -13.346 9.544 1.00 84.25 83 PHE A CA 1
ATOM 701 C C . PHE A 1 83 ? 3.279 -14.385 10.589 1.00 84.25 83 PHE A C 1
ATOM 703 O O . PHE A 1 83 ? 4.436 -14.780 10.627 1.00 84.25 83 PHE A O 1
ATOM 710 N N . ARG A 1 84 ? 2.345 -14.836 11.443 1.00 84.12 84 ARG A N 1
ATOM 711 C CA . ARG A 1 84 ? 2.569 -15.793 12.552 1.00 84.12 84 ARG A CA 1
ATOM 712 C C . ARG A 1 84 ? 3.611 -15.364 13.592 1.00 84.12 84 ARG A C 1
ATOM 714 O O . ARG A 1 84 ? 3.831 -16.091 14.557 1.00 84.12 84 ARG A O 1
ATOM 721 N N . GLU A 1 85 ? 4.176 -14.172 13.451 1.00 79.44 85 GLU A N 1
ATOM 722 C CA . GLU A 1 85 ? 5.211 -13.617 14.313 1.00 79.44 85 GLU A CA 1
ATOM 723 C C . GLU A 1 85 ? 4.960 -12.129 14.584 1.00 79.44 85 GLU A C 1
ATOM 725 O O . GLU A 1 85 ? 4.278 -11.430 13.828 1.00 79.44 85 GLU A O 1
ATOM 730 N N . LEU A 1 86 ? 5.522 -11.638 15.689 1.00 78.81 86 LEU A N 1
ATOM 731 C CA . LEU A 1 86 ? 5.568 -10.211 15.990 1.00 78.81 86 LEU A CA 1
ATOM 732 C C . LEU A 1 86 ? 6.926 -9.673 15.537 1.00 78.81 86 LEU A C 1
ATOM 734 O O . LEU A 1 86 ? 7.904 -9.731 16.281 1.00 78.81 86 LEU A O 1
ATOM 738 N N . SER A 1 87 ? 6.979 -9.166 14.305 1.00 79.81 87 SER A N 1
ATOM 739 C CA . SER A 1 87 ? 8.160 -8.478 13.780 1.00 79.81 87 SER A CA 1
ATOM 740 C C . SER A 1 87 ? 8.470 -7.208 14.584 1.00 79.81 87 SER A C 1
ATOM 742 O O . SER A 1 87 ? 7.613 -6.659 15.287 1.00 79.81 87 SER A O 1
ATOM 744 N N . SER A 1 88 ? 9.701 -6.700 14.467 1.00 79.19 88 SER A N 1
ATOM 745 C CA . SER A 1 88 ? 10.108 -5.440 15.113 1.00 79.19 88 SER A CA 1
ATOM 746 C C . SER A 1 88 ? 9.225 -4.256 14.698 1.00 79.19 88 SER A C 1
ATOM 748 O O . SER A 1 88 ? 9.044 -3.319 15.475 1.00 79.19 88 SER A O 1
ATOM 750 N N . GLY A 1 89 ? 8.593 -4.330 13.521 1.00 83.81 89 GLY A N 1
ATOM 751 C CA . GLY A 1 89 ? 7.623 -3.348 13.041 1.00 83.81 89 GLY A CA 1
ATOM 752 C C . GLY A 1 89 ? 6.360 -3.226 13.901 1.00 83.81 89 GLY A C 1
ATOM 753 O O . GLY A 1 89 ? 5.729 -2.169 13.928 1.00 83.81 89 GLY A O 1
ATOM 754 N N . TYR A 1 90 ? 6.021 -4.249 14.695 1.00 91.62 90 TYR A N 1
ATOM 755 C CA . TYR A 1 90 ? 4.880 -4.182 15.612 1.00 91.62 90 TYR A CA 1
ATOM 756 C C . TYR A 1 90 ? 5.025 -3.072 16.663 1.00 91.62 90 TYR A C 1
ATOM 758 O O . TYR A 1 90 ? 4.027 -2.477 17.072 1.00 91.62 90 TYR A O 1
ATOM 766 N N . PHE A 1 91 ? 6.257 -2.741 17.067 1.00 94.00 91 PHE A N 1
ATOM 767 C CA . PHE A 1 91 ? 6.514 -1.613 17.965 1.00 94.00 91 PHE A CA 1
ATOM 768 C C . PHE A 1 91 ? 5.979 -0.295 17.389 1.00 94.00 91 PHE A C 1
ATOM 770 O O . PHE A 1 91 ? 5.312 0.461 18.097 1.00 94.00 91 PHE A O 1
ATOM 777 N N . PHE A 1 92 ? 6.205 -0.049 16.096 1.00 94.94 92 PHE A N 1
ATOM 778 C CA . PHE A 1 92 ? 5.740 1.160 15.418 1.00 94.94 92 PHE A CA 1
ATOM 779 C C . PHE A 1 92 ? 4.217 1.185 15.305 1.00 94.94 92 PHE A C 1
ATOM 781 O O . PHE A 1 92 ? 3.586 2.189 15.639 1.00 94.94 92 PHE A O 1
ATOM 788 N N . ALA A 1 93 ? 3.607 0.058 14.942 1.00 95.00 93 ALA A N 1
ATOM 789 C CA . ALA A 1 93 ? 2.153 -0.047 14.906 1.00 95.00 93 ALA A CA 1
ATOM 790 C C . ALA A 1 93 ? 1.520 0.213 16.291 1.00 95.00 93 ALA A C 1
ATOM 792 O O . ALA A 1 93 ? 0.499 0.897 16.402 1.00 95.00 93 ALA A O 1
ATOM 793 N N . PHE A 1 94 ? 2.164 -0.260 17.364 1.00 96.19 94 PHE A N 1
ATOM 794 C CA . PHE A 1 94 ? 1.734 -0.032 18.744 1.00 96.19 94 PHE A CA 1
ATOM 795 C C . PHE A 1 94 ? 1.817 1.444 19.163 1.00 96.19 94 PHE A C 1
ATOM 797 O O . PHE A 1 94 ? 0.849 1.968 19.716 1.00 96.19 94 PHE A O 1
ATOM 804 N N . ILE A 1 95 ? 2.927 2.142 18.899 1.00 96.62 95 ILE A N 1
ATOM 805 C CA . ILE A 1 95 ? 3.054 3.566 19.268 1.00 96.62 95 ILE A CA 1
ATOM 806 C C . ILE A 1 95 ? 2.117 4.455 18.433 1.00 96.62 95 ILE A C 1
ATOM 808 O O . ILE A 1 95 ? 1.447 5.332 18.990 1.00 96.62 95 ILE A O 1
ATOM 812 N N . PHE A 1 96 ? 1.949 4.167 17.135 1.00 97.25 96 PHE A N 1
ATOM 813 C CA . PHE A 1 96 ? 0.998 4.890 16.285 1.00 97.25 96 PHE A CA 1
ATOM 814 C C . PHE A 1 96 ? -0.462 4.645 16.690 1.00 97.25 96 PHE A C 1
ATOM 816 O O . PHE A 1 96 ? -1.298 5.533 16.505 1.00 97.25 96 PHE A O 1
ATOM 823 N N . ALA A 1 97 ? -0.789 3.511 17.316 1.00 97.56 97 ALA A N 1
ATOM 824 C CA . ALA A 1 97 ? -2.139 3.249 17.814 1.00 97.56 97 ALA A CA 1
ATOM 825 C C . ALA A 1 97 ? -2.606 4.269 18.868 1.00 97.56 97 ALA A C 1
ATOM 827 O O . ALA A 1 97 ? -3.806 4.542 18.957 1.00 97.56 97 ALA A O 1
ATOM 828 N N . PHE A 1 98 ? -1.692 4.876 19.637 1.00 97.38 98 PHE A N 1
ATOM 829 C CA . PHE A 1 98 ? -2.051 5.931 20.590 1.00 97.38 98 PHE A CA 1
ATOM 830 C C . PHE A 1 98 ? -2.558 7.182 19.878 1.00 97.38 98 PHE A C 1
ATOM 832 O O . PHE A 1 98 ? -3.637 7.675 20.212 1.00 97.38 98 PHE A O 1
ATOM 839 N N . SER A 1 99 ? -1.828 7.671 18.875 1.00 96.94 99 SER A N 1
ATOM 840 C CA . SER A 1 99 ? -2.243 8.853 18.111 1.00 96.94 99 SER A CA 1
ATOM 841 C C . SER A 1 99 ? -3.479 8.560 17.257 1.00 96.94 99 SER A C 1
ATOM 843 O O . SER A 1 99 ? -4.457 9.303 17.329 1.00 96.94 99 SER A O 1
ATOM 845 N N . GLY A 1 100 ? -3.507 7.425 16.550 1.00 96.50 100 GLY A N 1
ATOM 846 C CA . GLY A 1 100 ? -4.657 7.001 15.746 1.00 96.50 100 GLY A CA 1
ATOM 847 C C . GLY A 1 100 ? -5.929 6.817 16.580 1.00 96.50 100 GLY A C 1
ATOM 848 O O . GLY A 1 100 ? -6.981 7.366 16.249 1.00 96.50 100 GLY A O 1
ATOM 849 N N . GLY A 1 101 ? -5.835 6.110 17.709 1.00 97.19 101 GLY A N 1
ATOM 850 C CA . GLY A 1 101 ? -6.970 5.869 18.603 1.00 97.19 101 GLY A CA 1
ATOM 851 C C . GLY A 1 101 ? -7.491 7.157 19.237 1.00 97.19 101 GLY A C 1
ATOM 852 O O . GLY A 1 101 ? -8.704 7.349 19.362 1.00 97.19 101 GLY A O 1
ATOM 853 N N .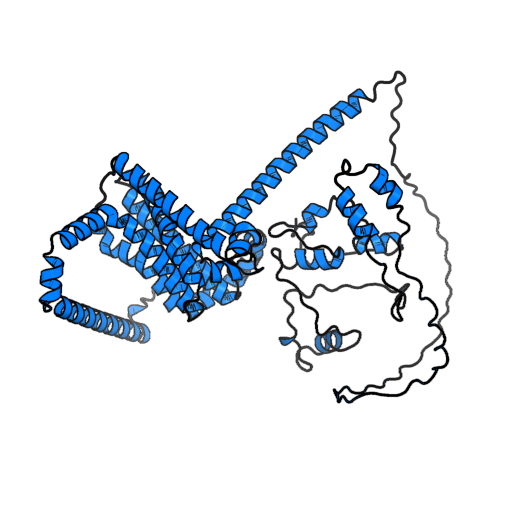 THR A 1 102 ? -6.583 8.077 19.573 1.00 96.56 102 THR A N 1
ATOM 854 C CA . THR A 1 102 ? -6.945 9.401 20.091 1.00 96.56 102 THR A CA 1
ATOM 855 C C . THR A 1 102 ? -7.625 10.262 19.031 1.00 96.56 102 THR A C 1
ATOM 857 O O . THR A 1 102 ? -8.643 10.888 19.331 1.00 96.56 102 THR A O 1
ATOM 860 N N . ALA A 1 103 ? -7.140 10.249 17.788 1.00 96.38 103 ALA A N 1
ATOM 861 C CA . ALA A 1 103 ? -7.761 10.964 16.676 1.00 96.38 103 ALA A CA 1
ATOM 862 C C . ALA A 1 103 ? -9.201 10.489 16.426 1.00 96.38 103 ALA A C 1
ATOM 864 O O . ALA A 1 103 ? -10.120 11.308 16.369 1.00 96.38 103 ALA A O 1
ATOM 865 N N . ILE A 1 104 ? -9.432 9.171 16.388 1.00 96.06 104 ILE A N 1
ATOM 866 C CA . ILE A 1 104 ? -10.784 8.603 16.246 1.00 96.06 104 ILE A CA 1
ATOM 867 C C . ILE A 1 104 ? -11.677 9.030 17.414 1.00 96.06 104 ILE A C 1
ATOM 869 O O . ILE A 1 104 ? -12.815 9.454 17.205 1.00 96.06 104 ILE A O 1
ATOM 873 N N . TYR A 1 105 ? -11.168 8.966 18.647 1.00 95.62 105 TYR A N 1
ATOM 874 C CA . TYR A 1 105 ? -11.906 9.430 19.819 1.00 95.62 105 TYR A CA 1
ATOM 875 C C . TYR A 1 105 ? -12.296 10.912 19.709 1.00 95.62 105 TYR A C 1
ATOM 877 O O . TYR A 1 105 ? -13.431 11.256 20.047 1.00 95.62 105 TYR A O 1
ATOM 885 N N . MET A 1 106 ? -11.405 11.785 19.228 1.00 94.06 106 MET A N 1
ATOM 886 C CA . MET A 1 106 ? -11.706 13.207 19.029 1.00 94.06 106 MET A CA 1
ATOM 887 C C . MET A 1 106 ? -12.791 13.416 17.969 1.00 94.06 106 MET A C 1
ATOM 889 O O . MET A 1 106 ? -13.739 14.157 18.227 1.00 94.06 106 MET A O 1
ATOM 893 N N . ILE A 1 107 ? -12.716 12.707 16.837 1.00 93.50 107 ILE A N 1
ATOM 894 C CA . ILE A 1 107 ? -13.743 12.749 15.781 1.00 93.50 107 ILE A CA 1
ATOM 895 C C . ILE A 1 107 ? -15.102 12.327 16.346 1.00 93.50 107 ILE A C 1
ATOM 897 O O . ILE A 1 107 ? -16.098 13.022 16.169 1.00 93.50 107 ILE A O 1
ATOM 901 N N . VAL A 1 108 ? -15.152 11.217 17.085 1.00 93.31 108 VAL A N 1
ATOM 902 C CA . VAL A 1 108 ? -16.387 10.717 17.712 1.00 93.31 108 VAL A CA 1
ATOM 903 C C . VAL A 1 108 ? -16.918 11.697 18.766 1.00 93.31 108 VAL A C 1
ATOM 905 O O . VAL A 1 108 ? -18.132 11.878 18.887 1.00 93.31 108 VAL A O 1
ATOM 908 N N . SER A 1 109 ? -16.022 12.346 19.513 1.00 89.88 109 SER A N 1
ATOM 909 C CA . SER A 1 109 ? -16.362 13.311 20.567 1.00 89.88 109 SER A CA 1
ATOM 910 C C . SER A 1 109 ? -16.833 14.665 20.033 1.00 89.88 109 SER A C 1
ATOM 912 O O . SER A 1 109 ? -17.447 15.416 20.786 1.00 89.88 109 SER A O 1
ATOM 914 N N . ALA A 1 110 ? -16.597 14.973 18.754 1.00 90.12 110 ALA A N 1
ATOM 915 C CA . ALA A 1 110 ? -17.125 16.174 18.106 1.00 90.12 110 ALA A CA 1
ATOM 916 C C . ALA A 1 110 ? -18.651 16.110 17.891 1.00 90.12 110 ALA A C 1
ATOM 918 O O . ALA A 1 110 ? -19.302 17.137 17.702 1.00 90.12 110 ALA A O 1
ATOM 919 N N . PHE A 1 111 ? -19.246 14.912 17.937 1.00 90.00 111 PHE A N 1
ATOM 920 C CA . PHE A 1 111 ? -20.687 14.732 17.780 1.00 90.00 111 PHE A CA 1
ATOM 921 C C . PHE A 1 111 ? -21.444 14.912 19.106 1.00 90.00 111 PHE A C 1
ATOM 923 O O . PHE A 1 111 ? -20.959 14.486 20.156 1.00 90.00 111 PHE A O 1
ATOM 930 N N . PRO A 1 112 ? -22.691 15.429 19.072 1.00 87.75 112 PRO A N 1
ATOM 931 C CA . PRO A 1 112 ? -23.541 15.522 20.259 1.00 87.75 112 PRO A CA 1
ATOM 932 C C . PRO A 1 112 ? -23.755 14.160 20.931 1.00 87.75 112 PRO A C 1
ATOM 934 O O . PRO A 1 112 ? -23.926 13.155 20.236 1.00 87.75 112 PRO A O 1
ATOM 937 N N . VAL A 1 113 ? -23.895 14.139 22.263 1.00 85.56 113 VAL A N 1
ATOM 938 C CA . VAL A 1 113 ? -24.037 12.917 23.097 1.00 85.56 113 VAL A CA 1
ATOM 939 C C . VAL A 1 113 ? -25.081 11.931 22.570 1.00 85.56 113 VAL A C 1
ATOM 941 O O . VAL A 1 113 ? -24.897 10.715 22.634 1.00 85.56 113 VAL A O 1
ATOM 944 N N . LYS A 1 114 ? -26.179 12.451 22.007 1.00 85.50 114 LYS A N 1
ATOM 945 C CA . LYS A 1 114 ? -27.265 11.653 21.413 1.00 85.50 114 LYS A CA 1
ATOM 946 C C . LYS A 1 114 ? -26.777 10.765 20.260 1.00 85.50 114 LYS A C 1
ATOM 948 O O . LYS A 1 114 ? -27.292 9.665 20.080 1.00 85.50 114 LYS A O 1
ATOM 953 N N . ARG A 1 115 ? -25.806 11.250 19.479 1.00 88.81 115 ARG A N 1
ATOM 954 C CA . ARG A 1 115 ? -25.236 10.575 18.304 1.00 88.81 115 ARG A CA 1
ATOM 955 C C . ARG A 1 115 ? -23.909 9.881 18.602 1.00 88.81 115 ARG A C 1
ATOM 957 O O . ARG A 1 115 ? -23.614 8.907 17.919 1.00 88.81 115 ARG A O 1
ATOM 964 N N . THR A 1 116 ? -23.162 10.294 19.631 1.00 89.88 116 THR A N 1
ATOM 965 C CA . THR A 1 116 ? -21.837 9.738 19.980 1.00 89.88 116 THR A CA 1
ATOM 966 C C . THR A 1 116 ? -21.827 8.212 20.030 1.00 89.88 116 THR A C 1
ATOM 968 O O . THR A 1 116 ? -20.922 7.586 19.496 1.00 89.88 116 THR A O 1
ATOM 971 N N . LYS A 1 117 ? -22.874 7.595 20.588 1.00 90.12 117 LYS A N 1
ATOM 972 C CA . LYS A 1 117 ? -23.020 6.135 20.630 1.00 90.12 117 LYS A CA 1
ATOM 973 C C . LYS A 1 117 ? -23.104 5.484 19.246 1.00 90.12 117 LYS A C 1
ATOM 975 O O . LYS A 1 117 ? -22.477 4.460 19.003 1.00 90.12 117 LYS A O 1
ATOM 980 N N . ALA A 1 118 ? -23.933 6.036 18.362 1.00 92.06 118 ALA A N 1
ATOM 981 C CA . ALA A 1 118 ? -24.102 5.500 17.015 1.00 92.06 118 ALA A CA 1
ATOM 982 C C . ALA A 1 118 ? -22.823 5.709 16.196 1.00 92.06 118 ALA A C 1
ATOM 984 O O . ALA A 1 118 ? -22.360 4.784 15.536 1.00 92.06 118 ALA A O 1
ATOM 985 N N . VAL A 1 119 ? -22.210 6.891 16.322 1.00 94.25 119 VAL A N 1
ATOM 986 C CA . VAL A 1 119 ? -20.953 7.236 15.649 1.00 94.25 119 VAL A CA 1
ATOM 987 C C . VAL A 1 119 ? -19.798 6.368 16.153 1.00 94.25 119 VAL A C 1
ATOM 989 O O . VAL A 1 119 ? -19.022 5.890 15.338 1.00 94.25 119 VAL A O 1
ATOM 992 N N . SER A 1 120 ? -19.702 6.071 17.456 1.00 94.75 120 SER A N 1
ATOM 993 C CA . SER A 1 120 ? -18.647 5.192 17.980 1.00 94.75 120 SER A CA 1
ATOM 994 C C . SER A 1 120 ? -18.771 3.759 17.460 1.00 94.75 120 SER A C 1
ATOM 996 O O . SER A 1 120 ? -17.767 3.126 17.140 1.00 94.75 120 SER A O 1
ATOM 998 N N . MET A 1 121 ? -20.003 3.247 17.351 1.00 94.75 121 MET A N 1
ATOM 999 C CA . MET A 1 121 ? -20.267 1.932 16.763 1.00 94.75 121 MET A CA 1
ATOM 1000 C C . MET A 1 121 ? -19.934 1.917 15.268 1.00 94.75 121 MET A C 1
ATOM 1002 O O . MET A 1 121 ? -19.284 0.982 14.811 1.00 94.75 121 MET A O 1
ATOM 1006 N N . ALA A 1 122 ? -20.333 2.954 14.528 1.00 96.12 122 ALA A N 1
ATOM 1007 C CA . ALA A 1 122 ? -20.017 3.091 13.110 1.00 96.12 122 ALA A CA 1
ATOM 1008 C C . ALA A 1 122 ? -18.503 3.191 12.873 1.00 96.12 122 ALA A C 1
ATOM 1010 O O . ALA A 1 122 ? -17.978 2.451 12.053 1.00 96.12 122 ALA A O 1
ATOM 1011 N N . ALA A 1 123 ? -17.788 4.020 13.639 1.00 96.50 123 ALA A N 1
ATOM 1012 C CA . ALA A 1 123 ? -16.333 4.140 13.561 1.00 96.50 123 ALA A CA 1
ATOM 1013 C C . ALA A 1 123 ? -15.636 2.799 13.839 1.00 96.50 123 ALA A C 1
ATOM 1015 O O . ALA A 1 123 ? -14.754 2.397 13.087 1.00 96.50 123 ALA A O 1
ATOM 1016 N N . THR A 1 124 ? -16.077 2.071 14.872 1.00 97.50 124 THR A N 1
ATOM 1017 C CA . THR A 1 124 ? -15.556 0.728 15.178 1.00 97.50 124 THR A CA 1
ATOM 1018 C C . THR A 1 124 ? -15.791 -0.234 14.015 1.00 97.50 124 THR A C 1
ATOM 1020 O O . THR A 1 124 ? -14.866 -0.926 13.610 1.00 97.50 124 THR A O 1
ATOM 1023 N N . LEU A 1 125 ? -17.004 -0.250 13.448 1.00 97.62 125 LEU A N 1
ATOM 1024 C CA . LEU A 1 125 ? -17.336 -1.099 12.305 1.00 97.62 125 LEU A CA 1
ATOM 1025 C C . LEU A 1 125 ? -16.479 -0.766 11.083 1.00 97.62 125 LEU A C 1
ATOM 1027 O O . LEU A 1 125 ? -15.930 -1.675 10.477 1.00 97.62 125 LEU A O 1
ATOM 1031 N N . ILE A 1 126 ? -16.347 0.517 10.741 1.00 97.00 126 ILE A N 1
ATOM 1032 C CA . ILE A 1 126 ? -15.571 0.976 9.585 1.00 97.00 126 ILE A CA 1
ATOM 1033 C C . ILE A 1 126 ? -14.111 0.541 9.723 1.00 97.00 126 ILE A C 1
ATOM 1035 O O . ILE A 1 126 ? -13.575 -0.068 8.805 1.00 97.00 126 ILE A O 1
ATOM 1039 N N . ILE A 1 127 ? -13.483 0.777 10.878 1.00 96.69 127 ILE A N 1
ATOM 1040 C CA . ILE A 1 127 ? -12.083 0.389 11.103 1.00 96.69 127 ILE A CA 1
ATOM 1041 C C . ILE A 1 127 ? -11.929 -1.136 11.053 1.00 96.69 127 ILE A C 1
ATOM 1043 O O . ILE A 1 127 ? -11.015 -1.636 10.402 1.00 96.69 127 ILE A O 1
ATOM 1047 N N . THR A 1 128 ? -12.834 -1.891 11.680 1.00 97.56 128 THR A N 1
ATOM 1048 C CA . THR A 1 128 ? -12.829 -3.358 11.598 1.00 97.56 128 THR A CA 1
ATOM 1049 C C . THR A 1 128 ? -12.979 -3.849 10.156 1.00 97.56 128 THR A C 1
ATOM 1051 O O . THR A 1 128 ? -12.273 -4.773 9.759 1.00 97.56 128 THR A O 1
ATOM 1054 N N . VAL A 1 129 ? -13.858 -3.233 9.359 1.00 96.25 129 VAL A N 1
ATOM 1055 C CA . VAL A 1 129 ? -14.039 -3.569 7.939 1.00 96.25 129 VAL A CA 1
ATOM 1056 C C . VAL A 1 129 ? -12.779 -3.251 7.142 1.00 96.25 129 VAL A C 1
ATOM 1058 O O . VAL A 1 129 ? -12.372 -4.089 6.351 1.00 96.25 129 VAL A O 1
ATOM 1061 N N . ILE A 1 130 ? -12.118 -2.116 7.385 1.00 95.12 130 ILE A N 1
ATOM 1062 C CA . ILE A 1 130 ? -10.846 -1.770 6.732 1.00 95.12 130 ILE A CA 1
ATOM 1063 C C . ILE A 1 130 ? -9.790 -2.857 6.986 1.00 95.12 130 ILE A C 1
ATOM 1065 O O . ILE A 1 130 ? -9.191 -3.360 6.038 1.00 95.12 130 ILE A O 1
ATOM 1069 N N . TYR A 1 131 ? -9.607 -3.285 8.241 1.00 96.81 131 TYR A N 1
ATOM 1070 C CA . TYR A 1 131 ? -8.695 -4.391 8.565 1.00 96.81 131 TYR A CA 1
ATOM 1071 C C . TYR A 1 131 ? -9.143 -5.725 7.952 1.00 96.81 131 TYR A C 1
ATOM 1073 O O . TYR A 1 131 ? -8.305 -6.514 7.526 1.00 96.81 131 TYR A O 1
ATOM 1081 N N . GLY A 1 132 ? -10.452 -5.982 7.886 1.00 96.12 132 GLY A N 1
ATOM 1082 C CA . GLY A 1 132 ? -11.009 -7.175 7.248 1.00 96.12 132 GLY A CA 1
ATOM 1083 C C . GLY A 1 132 ? -10.741 -7.220 5.745 1.00 96.12 132 GLY A C 1
ATOM 1084 O O . GLY A 1 132 ? -10.312 -8.253 5.239 1.00 96.12 132 GLY A O 1
ATOM 1085 N N . VAL A 1 133 ? -10.935 -6.098 5.047 1.00 93.50 133 VAL A N 1
ATOM 1086 C CA . VAL A 1 133 ? -10.617 -5.953 3.620 1.00 93.50 133 VAL A CA 1
ATOM 1087 C C . VAL A 1 133 ? -9.132 -6.196 3.397 1.00 93.50 133 VAL A C 1
ATOM 1089 O O . VAL A 1 133 ? -8.792 -7.034 2.573 1.00 93.50 133 VAL A O 1
ATOM 1092 N N . GLN A 1 134 ? -8.257 -5.550 4.173 1.00 94.00 134 GLN A N 1
ATOM 1093 C CA . GLN A 1 134 ? -6.811 -5.762 4.070 1.00 94.00 134 GLN A CA 1
ATOM 1094 C C . GLN A 1 134 ? -6.419 -7.226 4.306 1.00 94.00 134 GLN A C 1
ATOM 1096 O O . GLN A 1 134 ? -5.638 -7.781 3.540 1.00 94.00 134 GLN A O 1
ATOM 1101 N N . LEU A 1 135 ? -6.991 -7.879 5.326 1.00 95.06 135 LEU A N 1
ATOM 1102 C CA . LEU A 1 135 ? -6.681 -9.275 5.646 1.00 95.06 135 LEU A CA 1
ATOM 1103 C C . LEU A 1 135 ? -7.067 -10.205 4.497 1.00 95.06 135 LEU A C 1
ATOM 1105 O O . LEU A 1 135 ? -6.257 -11.022 4.065 1.00 95.06 135 LEU A O 1
ATOM 1109 N N . ILE A 1 136 ? -8.296 -10.080 3.997 1.00 94.12 136 ILE A N 1
ATOM 1110 C CA . ILE A 1 136 ? -8.795 -10.936 2.918 1.00 94.12 136 ILE A CA 1
ATOM 1111 C C . ILE A 1 136 ? -8.061 -10.651 1.614 1.00 94.12 136 ILE A C 1
ATOM 1113 O O . ILE A 1 136 ? -7.681 -11.594 0.923 1.00 94.12 136 ILE A O 1
ATOM 1117 N N . TYR A 1 137 ? -7.805 -9.381 1.312 1.00 90.81 137 TYR A N 1
ATOM 1118 C CA . TYR A 1 137 ? -7.035 -8.993 0.141 1.00 90.81 137 TYR A CA 1
ATOM 1119 C C . TYR A 1 137 ? -5.636 -9.619 0.176 1.00 90.81 137 TYR A C 1
ATOM 1121 O O . TYR A 1 137 ? -5.238 -10.280 -0.781 1.00 90.81 137 TYR A O 1
ATOM 1129 N N . TYR A 1 138 ? -4.937 -9.538 1.312 1.00 90.94 138 TYR A N 1
ATOM 1130 C CA . TYR A 1 138 ? -3.635 -10.183 1.483 1.00 90.94 138 TYR A CA 1
ATOM 1131 C C . TYR A 1 138 ? -3.719 -11.714 1.361 1.00 90.94 138 TYR A C 1
ATOM 1133 O O . TYR A 1 138 ? -2.829 -12.345 0.793 1.00 90.94 138 TYR A O 1
ATOM 1141 N N . CYS A 1 139 ? -4.790 -12.350 1.847 1.00 90.31 139 CYS A N 1
ATOM 1142 C CA . CYS A 1 139 ? -4.982 -13.793 1.673 1.00 90.31 139 CYS A CA 1
ATOM 1143 C C . CYS A 1 139 ? -5.126 -14.220 0.202 1.00 90.31 139 CYS A C 1
ATOM 1145 O O . CYS A 1 139 ? -4.764 -15.354 -0.115 1.00 90.31 139 CYS A O 1
ATOM 1147 N N . ILE A 1 140 ? -5.649 -13.345 -0.662 1.00 87.50 140 ILE A N 1
ATOM 1148 C CA . ILE A 1 140 ? -5.843 -13.607 -2.095 1.00 87.50 140 ILE A CA 1
ATOM 1149 C C . ILE A 1 140 ? -4.571 -13.263 -2.874 1.00 87.50 140 ILE A C 1
ATOM 1151 O O . ILE A 1 140 ? -4.016 -14.120 -3.553 1.00 87.50 140 ILE A O 1
ATOM 1155 N N . PHE A 1 141 ? -4.094 -12.024 -2.740 1.00 84.12 141 PHE A N 1
ATOM 1156 C CA . PHE A 1 141 ? -3.056 -11.449 -3.600 1.00 84.12 141 PHE A CA 1
ATOM 1157 C C . PHE A 1 141 ? -1.650 -11.493 -3.000 1.00 84.12 141 PHE A C 1
ATOM 1159 O O . PHE A 1 141 ? -0.692 -11.143 -3.678 1.00 84.12 141 PHE A O 1
ATOM 1166 N N . ARG A 1 142 ? -1.507 -11.906 -1.731 1.00 84.81 142 ARG A N 1
ATOM 1167 C CA . ARG A 1 142 ? -0.224 -11.957 -0.997 1.00 84.81 142 ARG A CA 1
ATOM 1168 C C . ARG A 1 142 ? 0.513 -10.621 -0.893 1.00 84.81 142 ARG A C 1
ATOM 1170 O O . ARG A 1 142 ? 1.686 -10.593 -0.554 1.00 84.81 142 ARG A O 1
ATOM 1177 N N . THR A 1 143 ? -0.204 -9.523 -1.091 1.00 85.62 143 THR A N 1
ATOM 1178 C CA . THR A 1 143 ? 0.284 -8.157 -0.924 1.00 85.62 143 THR A CA 1
ATOM 1179 C C . THR A 1 143 ? -0.817 -7.302 -0.292 1.00 85.62 143 THR A C 1
ATOM 1181 O O . THR A 1 143 ? -1.997 -7.606 -0.502 1.00 85.62 143 THR A O 1
ATOM 1184 N N . PRO A 1 144 ? -0.500 -6.284 0.529 1.00 87.38 144 PRO A N 1
ATOM 1185 C CA . PRO A 1 144 ? -1.512 -5.387 1.074 1.00 87.38 144 PRO A CA 1
ATOM 1186 C C . PRO A 1 144 ? -2.180 -4.552 -0.018 1.00 87.38 144 PRO A C 1
ATOM 1188 O O . PRO A 1 144 ? -1.566 -4.201 -1.024 1.00 87.38 144 PRO A O 1
ATOM 1191 N N . LEU A 1 145 ? -3.444 -4.197 0.200 1.00 86.44 145 LEU A N 1
ATOM 1192 C CA . LEU A 1 145 ? -4.178 -3.351 -0.734 1.00 86.44 145 LEU A CA 1
ATOM 1193 C C . LEU A 1 145 ? -3.645 -1.916 -0.657 1.00 86.44 145 LEU A C 1
ATOM 1195 O O . LEU A 1 145 ? -3.734 -1.296 0.408 1.00 86.44 145 LEU A O 1
ATOM 1199 N N . SER A 1 146 ? -3.178 -1.390 -1.792 1.00 84.25 146 SER A N 1
ATOM 1200 C CA . SER A 1 146 ? -2.982 0.048 -1.992 1.00 84.25 146 SER A CA 1
ATOM 1201 C C . SER A 1 146 ? -4.241 0.680 -2.579 1.00 84.25 146 SER A C 1
ATOM 1203 O O . SER A 1 146 ? -4.869 0.136 -3.482 1.00 84.25 146 SER A O 1
ATOM 1205 N N . LEU A 1 147 ? -4.617 1.849 -2.074 1.00 77.25 147 LEU A N 1
ATOM 1206 C CA . LEU A 1 147 ? -5.748 2.635 -2.551 1.00 77.25 147 LEU A CA 1
ATOM 1207 C C . LEU A 1 147 ? -5.486 3.260 -3.922 1.00 77.25 147 LEU A C 1
ATOM 1209 O O . LEU A 1 147 ? -6.439 3.512 -4.655 1.00 77.25 147 LEU A O 1
ATOM 1213 N N . ILE A 1 148 ? -4.222 3.471 -4.292 1.00 67.88 148 ILE A N 1
ATOM 1214 C CA . ILE A 1 148 ? -3.863 4.034 -5.596 1.00 67.88 148 ILE A CA 1
ATOM 1215 C C . ILE A 1 148 ? -4.186 3.046 -6.731 1.00 67.88 148 ILE A C 1
ATOM 1217 O O . ILE A 1 148 ? -4.634 3.460 -7.800 1.00 67.88 148 ILE A O 1
ATOM 1221 N N . SER A 1 149 ? -4.063 1.735 -6.490 1.00 65.62 149 SER A N 1
ATOM 1222 C CA . SER A 1 149 ? -4.383 0.700 -7.485 1.00 65.62 149 SER A CA 1
ATOM 1223 C C . SER A 1 149 ? -5.882 0.389 -7.601 1.00 65.62 149 SER A C 1
ATOM 1225 O O . SER A 1 149 ? -6.305 -0.254 -8.563 1.00 65.62 149 SER A O 1
ATOM 1227 N N . VAL A 1 150 ? -6.722 0.900 -6.688 1.00 67.50 150 VAL A N 1
ATOM 1228 C CA . VAL A 1 150 ? -8.187 0.700 -6.723 1.00 67.50 150 VAL A CA 1
ATOM 1229 C C . VAL A 1 150 ? -8.829 1.357 -7.953 1.00 67.50 150 VAL A C 1
ATOM 1231 O O . VAL A 1 150 ? -9.890 0.917 -8.391 1.00 67.50 150 VAL A O 1
ATOM 1234 N N . GLY A 1 151 ? -8.175 2.347 -8.573 1.00 59.22 151 GLY A N 1
ATOM 1235 C CA . GLY A 1 151 ? -8.647 2.972 -9.816 1.00 59.22 151 GLY A CA 1
ATOM 1236 C C . GLY A 1 151 ? -8.835 1.998 -10.992 1.00 59.22 151 GLY A C 1
ATOM 1237 O O . GLY A 1 151 ? -9.677 2.257 -11.845 1.00 59.22 151 GLY A O 1
ATOM 1238 N N . GLY A 1 152 ? -8.123 0.863 -11.009 1.00 56.56 152 GLY A N 1
ATOM 1239 C CA . GLY A 1 152 ? -8.271 -0.207 -12.010 1.00 56.56 152 GLY A CA 1
ATOM 1240 C C . GLY A 1 152 ? -9.158 -1.383 -11.571 1.00 56.56 152 GLY A C 1
ATOM 1241 O O . GLY A 1 152 ? -9.258 -2.380 -12.276 1.00 56.56 152 GLY A O 1
ATOM 1242 N N . ALA A 1 153 ? -9.805 -1.312 -10.401 1.00 58.41 153 ALA A N 1
ATOM 1243 C CA . ALA A 1 153 ? -10.480 -2.458 -9.778 1.00 58.41 153 ALA A CA 1
ATOM 1244 C C . ALA A 1 153 ? -11.860 -2.815 -10.375 1.00 58.41 153 ALA A C 1
ATOM 1246 O O . ALA A 1 153 ? -12.529 -3.712 -9.859 1.00 58.41 153 ALA A O 1
ATOM 1247 N N . GLY A 1 154 ? -12.302 -2.137 -11.443 1.00 60.69 154 GLY A N 1
ATOM 1248 C CA . GLY A 1 154 ? -13.595 -2.398 -12.093 1.00 60.69 154 GLY A CA 1
ATOM 1249 C C . GLY A 1 154 ? -13.747 -3.851 -12.557 1.00 60.69 154 GLY A C 1
ATOM 1250 O O . GLY A 1 154 ? -14.783 -4.471 -12.312 1.00 60.69 154 GLY A O 1
ATOM 1251 N N . ASP A 1 155 ? -12.679 -4.427 -13.108 1.00 60.22 155 ASP A N 1
ATOM 1252 C CA . ASP A 1 155 ? -12.659 -5.817 -13.577 1.00 60.22 155 ASP A CA 1
ATOM 1253 C C . ASP A 1 155 ? -12.477 -6.838 -12.444 1.00 60.22 155 ASP A C 1
ATOM 1255 O O . ASP A 1 155 ? -12.891 -7.991 -12.565 1.00 60.22 155 ASP A O 1
ATOM 1259 N N . ALA A 1 156 ? -11.957 -6.420 -11.284 1.00 61.88 156 ALA A N 1
ATOM 1260 C CA . ALA A 1 156 ? -11.753 -7.306 -10.136 1.00 61.88 156 ALA A CA 1
ATOM 1261 C C . ALA A 1 156 ? -13.077 -7.798 -9.513 1.00 61.88 156 ALA A C 1
ATOM 1263 O O . ALA A 1 156 ? -13.110 -8.849 -8.870 1.00 61.88 156 ALA A O 1
ATOM 1264 N N . MET A 1 157 ? -14.189 -7.088 -9.744 1.00 64.62 157 MET A N 1
ATOM 1265 C CA . MET A 1 157 ? -15.535 -7.510 -9.325 1.00 64.62 157 MET A CA 1
ATOM 1266 C C . MET A 1 157 ? -15.998 -8.813 -9.994 1.00 64.62 157 MET A C 1
ATOM 1268 O O . MET A 1 157 ? -16.895 -9.480 -9.471 1.00 64.62 157 MET A O 1
ATOM 1272 N N . GLN A 1 158 ? -15.387 -9.203 -11.118 1.00 71.31 158 GLN A N 1
ATOM 1273 C CA . GLN A 1 158 ? -15.683 -10.467 -11.798 1.00 71.31 158 GLN A CA 1
ATOM 1274 C C . GLN A 1 158 ? -15.238 -11.694 -10.982 1.00 71.31 158 GLN A C 1
ATOM 1276 O O . GLN A 1 158 ? -15.782 -12.776 -11.179 1.00 71.31 158 GLN A O 1
ATOM 1281 N N . PHE A 1 159 ? -14.336 -11.514 -10.010 1.00 75.12 159 PHE A N 1
ATOM 1282 C CA . PHE A 1 159 ? -13.768 -12.570 -9.162 1.00 75.12 159 PHE A CA 1
ATOM 1283 C C . PHE A 1 159 ? -14.331 -12.565 -7.725 1.00 75.12 159 PHE A C 1
ATOM 1285 O O . PHE A 1 159 ? -13.641 -12.891 -6.753 1.00 75.12 159 PHE A O 1
ATOM 1292 N N . TRP A 1 160 ? -15.586 -12.140 -7.543 1.00 80.88 160 TRP A N 1
ATOM 1293 C CA . TRP A 1 160 ? -16.217 -12.048 -6.215 1.00 80.88 160 TRP A CA 1
ATOM 1294 C C . TRP A 1 160 ? -16.364 -13.411 -5.517 1.00 80.88 160 TRP A C 1
ATOM 1296 O O . TRP A 1 160 ? -16.392 -13.484 -4.286 1.00 80.88 160 TRP A O 1
ATOM 1306 N N . ASP A 1 161 ? -16.460 -14.487 -6.293 1.00 86.94 161 ASP A N 1
ATOM 1307 C CA . ASP A 1 161 ? -16.496 -15.868 -5.825 1.00 86.94 161 ASP A CA 1
ATOM 1308 C C . ASP A 1 161 ? -15.187 -16.244 -5.120 1.00 86.94 161 ASP A C 1
ATOM 1310 O O . ASP A 1 161 ? -15.229 -16.790 -4.014 1.00 86.94 161 ASP A O 1
ATOM 1314 N N . ILE A 1 162 ? -14.043 -15.835 -5.678 1.00 86.25 162 ILE A N 1
ATOM 1315 C CA . ILE A 1 162 ? -12.720 -15.982 -5.054 1.00 86.25 162 ILE A CA 1
ATOM 1316 C C . ILE A 1 162 ? -12.674 -15.219 -3.726 1.00 86.25 162 ILE A C 1
ATOM 1318 O O . ILE A 1 162 ? -12.202 -15.746 -2.713 1.00 86.25 162 ILE A O 1
ATOM 1322 N N . ALA A 1 163 ? -13.208 -13.994 -3.692 1.00 86.75 163 ALA A N 1
ATOM 1323 C CA . ALA A 1 163 ? -13.266 -13.205 -2.464 1.00 86.75 163 ALA A CA 1
ATOM 1324 C C . ALA A 1 163 ? -14.127 -13.880 -1.383 1.00 86.75 163 ALA A C 1
ATOM 1326 O O . ALA A 1 163 ? -13.725 -13.952 -0.218 1.00 86.75 163 ALA A O 1
ATOM 1327 N N . LEU A 1 164 ? -15.289 -14.423 -1.754 1.00 89.69 164 LEU A N 1
ATOM 1328 C CA . LEU A 1 164 ? -16.159 -15.145 -0.828 1.00 89.69 164 LEU A CA 1
ATOM 1329 C C . LEU A 1 164 ? -15.506 -16.439 -0.327 1.00 89.69 164 LEU A C 1
ATOM 1331 O O . LEU A 1 164 ? -15.557 -16.729 0.872 1.00 89.69 164 LEU A O 1
ATOM 1335 N N . GLU A 1 165 ? -14.846 -17.193 -1.202 1.00 92.31 165 GLU A N 1
ATOM 1336 C CA . GLU A 1 165 ? -14.089 -18.383 -0.818 1.00 92.31 165 GLU A CA 1
ATOM 1337 C C . GLU A 1 165 ? -12.959 -18.035 0.163 1.00 92.31 165 GLU A C 1
ATOM 1339 O O . GLU A 1 165 ? -12.791 -18.710 1.184 1.00 92.31 165 GLU A O 1
ATOM 1344 N N . ALA A 1 166 ? -12.226 -16.946 -0.083 1.00 92.06 166 ALA A N 1
ATOM 1345 C CA . ALA A 1 166 ? -11.179 -16.462 0.812 1.00 92.06 166 ALA A CA 1
ATOM 1346 C C . ALA A 1 166 ? -11.732 -16.054 2.188 1.00 92.06 166 ALA A C 1
ATOM 1348 O O . ALA A 1 166 ? -11.131 -16.399 3.212 1.00 92.06 166 ALA A O 1
ATOM 1349 N N . ILE A 1 167 ? -12.895 -15.391 2.235 1.00 93.25 167 ILE A N 1
ATOM 1350 C CA . ILE A 1 167 ? -13.597 -15.061 3.487 1.00 93.25 167 ILE A CA 1
ATOM 1351 C C . ILE A 1 167 ? -13.968 -16.331 4.251 1.00 93.25 167 ILE A C 1
ATOM 1353 O O . ILE A 1 167 ? -13.729 -16.409 5.456 1.00 93.25 167 ILE A O 1
ATOM 1357 N N . LEU A 1 168 ? -14.524 -17.338 3.575 1.00 93.56 168 LEU A N 1
ATOM 1358 C CA . LEU A 1 168 ? -14.928 -18.592 4.213 1.00 93.56 168 LEU A CA 1
ATOM 1359 C C . LEU A 1 168 ? -13.724 -19.382 4.740 1.00 93.56 168 LEU A C 1
ATOM 1361 O O . LEU A 1 168 ? -13.763 -19.863 5.875 1.00 93.56 168 LEU A O 1
ATOM 1365 N N . LYS A 1 169 ? -12.632 -19.463 3.970 1.00 94.69 169 LYS A N 1
ATOM 1366 C CA . LYS A 1 169 ? -11.375 -20.099 4.404 1.00 94.69 169 LYS A CA 1
ATOM 1367 C C . LYS A 1 169 ? -10.759 -19.397 5.618 1.00 94.69 169 LYS A C 1
ATOM 1369 O O . LYS A 1 169 ? -10.177 -20.060 6.472 1.00 94.69 169 LYS A O 1
ATOM 1374 N N . ASN A 1 170 ? -10.927 -18.078 5.729 1.00 95.12 170 ASN A N 1
ATOM 1375 C CA . ASN A 1 170 ? -10.383 -17.257 6.815 1.00 95.12 170 ASN A CA 1
ATOM 1376 C C . ASN A 1 170 ? -11.451 -16.788 7.814 1.00 95.12 170 ASN A C 1
ATOM 1378 O O . ASN A 1 170 ? -11.250 -15.806 8.532 1.00 95.12 170 ASN A O 1
ATOM 1382 N N . ILE A 1 171 ? -12.581 -17.500 7.910 1.00 94.56 171 ILE A N 1
ATOM 1383 C CA . ILE A 1 171 ? -13.732 -17.051 8.703 1.00 94.56 171 ILE A CA 1
ATOM 1384 C C . ILE A 1 171 ? -13.387 -16.857 10.181 1.00 94.56 171 ILE A C 1
ATOM 1386 O O . ILE A 1 171 ? -13.900 -15.944 10.818 1.00 94.56 171 ILE A O 1
ATOM 1390 N N . ALA A 1 172 ? -12.478 -17.670 10.729 1.00 95.56 172 ALA A N 1
ATOM 1391 C CA . ALA A 1 172 ? -12.016 -17.524 12.105 1.00 95.56 172 ALA A CA 1
ATOM 1392 C C . ALA A 1 172 ? -11.316 -16.174 12.335 1.00 95.56 172 ALA A C 1
ATOM 1394 O O . ALA A 1 172 ? -11.612 -15.509 13.324 1.00 95.56 172 ALA A O 1
ATOM 1395 N N . ALA A 1 173 ? -10.460 -15.736 11.405 1.00 94.75 173 ALA A N 1
ATOM 1396 C CA . ALA A 1 173 ? -9.794 -14.434 11.462 1.00 94.75 173 ALA A CA 1
ATOM 1397 C C . ALA A 1 173 ? -10.804 -13.291 11.381 1.00 94.75 173 ALA A C 1
ATOM 1399 O O . ALA A 1 173 ? -10.774 -12.368 12.193 1.00 94.75 173 ALA A O 1
ATOM 1400 N N . VAL A 1 174 ? -11.740 -13.393 10.432 1.00 95.75 174 VAL A N 1
ATOM 1401 C CA . VAL A 1 174 ? -12.800 -12.401 10.237 1.00 95.75 174 VAL A CA 1
ATOM 1402 C C . VAL A 1 174 ? -13.645 -12.288 11.503 1.00 95.75 174 VAL A C 1
ATOM 1404 O O . VAL A 1 174 ? -13.812 -11.197 12.034 1.00 95.75 174 VAL A O 1
ATOM 1407 N N . LEU A 1 175 ? -14.118 -13.400 12.066 1.00 96.19 175 LEU A N 1
ATOM 1408 C CA . LEU A 1 175 ? -14.883 -13.382 13.315 1.00 96.19 175 LEU A CA 1
ATOM 1409 C C . LEU A 1 175 ? -14.093 -12.752 14.466 1.00 96.19 175 LEU A C 1
ATOM 1411 O O . LEU A 1 175 ? -14.669 -12.015 15.268 1.00 96.19 175 LEU A O 1
ATOM 1415 N N . LEU A 1 176 ? -12.787 -13.009 14.527 1.00 96.88 176 LEU A N 1
ATOM 1416 C CA . LEU A 1 176 ? -11.911 -12.476 15.560 1.00 96.88 176 LEU A CA 1
ATOM 1417 C C . LEU A 1 176 ? -11.732 -10.952 15.415 1.00 96.88 176 LEU A C 1
ATOM 1419 O O . LEU A 1 176 ? -11.903 -10.231 16.397 1.00 96.88 176 LEU A O 1
ATOM 1423 N N . LEU A 1 177 ? -11.555 -10.428 14.195 1.00 97.44 177 LEU A N 1
ATOM 1424 C CA . LEU A 1 177 ? -11.543 -8.980 13.925 1.00 97.44 177 LEU A CA 1
ATOM 1425 C C . LEU A 1 177 ? -12.841 -8.276 14.362 1.00 97.44 177 LEU A C 1
ATOM 1427 O O . LEU A 1 177 ? -12.803 -7.125 14.799 1.00 97.44 177 LEU A O 1
ATOM 1431 N N . PHE A 1 178 ? -13.988 -8.957 14.288 1.00 97.62 178 PHE A N 1
ATOM 1432 C CA . PHE A 1 178 ? -15.293 -8.398 14.661 1.00 97.62 178 PHE A CA 1
ATOM 1433 C C . PHE A 1 178 ? -15.623 -8.488 16.164 1.00 97.62 178 PHE A C 1
ATOM 1435 O O . PHE A 1 178 ? -16.648 -7.943 16.589 1.00 97.62 178 PHE A O 1
ATOM 1442 N N . ILE A 1 179 ? -14.765 -9.086 17.003 1.00 97.00 179 ILE A N 1
ATOM 1443 C CA . ILE A 1 179 ? -14.982 -9.176 18.462 1.00 97.00 179 ILE A CA 1
ATOM 1444 C C . ILE A 1 179 ? -15.170 -7.800 19.130 1.00 97.00 179 ILE A C 1
ATOM 1446 O O . ILE A 1 179 ? -16.134 -7.654 19.890 1.00 97.00 179 ILE A O 1
ATOM 1450 N N . PRO A 1 180 ? -14.344 -6.764 18.871 1.00 96.31 180 PRO A N 1
ATOM 1451 C CA . PRO A 1 180 ? -14.528 -5.445 19.480 1.00 96.31 180 PRO A CA 1
ATOM 1452 C C . PRO A 1 180 ? -15.860 -4.790 19.096 1.00 96.31 180 PRO A C 1
ATOM 1454 O O . PRO A 1 180 ? -16.511 -4.148 19.927 1.00 96.31 180 PRO A O 1
ATOM 1457 N N . PHE A 1 181 ? -16.310 -4.992 17.855 1.00 95.81 181 PHE A N 1
ATOM 1458 C CA . PHE A 1 181 ? -17.611 -4.508 17.403 1.00 95.81 181 PHE A CA 1
ATOM 1459 C C . PHE A 1 181 ? -18.760 -5.266 18.082 1.00 95.81 181 PHE A C 1
ATOM 1461 O O . PHE A 1 181 ? -19.684 -4.644 18.613 1.00 95.81 181 PHE A O 1
ATOM 1468 N N . ALA A 1 182 ? -18.679 -6.598 18.158 1.00 93.31 182 ALA A N 1
ATOM 1469 C CA . ALA A 1 182 ? -19.645 -7.412 18.891 1.00 93.31 182 ALA A CA 1
ATOM 1470 C C . ALA A 1 182 ? -19.721 -6.991 20.368 1.00 93.31 182 ALA A C 1
ATOM 1472 O O . ALA A 1 182 ? -20.817 -6.814 20.907 1.00 93.31 182 ALA A O 1
ATOM 1473 N N . PHE A 1 183 ? -18.571 -6.737 21.002 1.00 91.81 183 PHE A N 1
ATOM 1474 C CA . PHE A 1 183 ? -18.481 -6.193 22.356 1.00 91.81 183 PHE A CA 1
ATOM 1475 C C . PHE A 1 183 ? -19.229 -4.858 22.474 1.00 91.81 183 PHE A C 1
ATOM 1477 O O . PHE A 1 183 ? -20.048 -4.688 23.382 1.00 91.81 183 PHE A O 1
ATOM 1484 N N . MET A 1 184 ? -19.056 -3.934 21.526 1.00 90.31 184 MET A N 1
ATOM 1485 C CA . MET A 1 184 ? -19.823 -2.687 21.528 1.00 90.31 184 MET A CA 1
ATOM 1486 C C . MET A 1 184 ? -21.340 -2.911 21.427 1.00 90.31 184 MET A C 1
ATOM 1488 O O . MET A 1 184 ? -22.112 -2.269 22.146 1.00 90.31 184 MET A O 1
ATOM 1492 N N . VAL A 1 185 ? -21.785 -3.849 20.588 1.00 91.31 185 VAL A N 1
ATOM 1493 C CA . VAL A 1 185 ? -23.208 -4.194 20.436 1.00 91.31 185 VAL A CA 1
ATOM 1494 C C . VAL A 1 185 ? -23.781 -4.798 21.726 1.00 91.31 185 VAL A C 1
ATOM 1496 O O . VAL A 1 185 ? -24.858 -4.387 22.170 1.00 91.31 185 VAL A O 1
ATOM 1499 N N . LEU A 1 186 ? -23.057 -5.722 22.364 1.00 90.50 186 LEU A N 1
ATOM 1500 C CA . LEU A 1 186 ? -23.446 -6.392 23.615 1.00 90.50 186 LEU A CA 1
ATOM 1501 C C . LEU A 1 186 ? -23.591 -5.393 24.771 1.00 90.50 186 LEU A C 1
ATOM 1503 O O . LEU A 1 186 ? -24.591 -5.391 25.495 1.00 90.50 186 LEU A O 1
ATOM 1507 N N . TYR A 1 187 ? -22.620 -4.491 24.917 1.00 86.94 187 TYR A N 1
ATOM 1508 C CA . TYR A 1 187 ? -22.581 -3.515 26.007 1.00 86.94 187 TYR A CA 1
ATOM 1509 C C . TYR A 1 187 ? -23.286 -2.198 25.671 1.00 86.94 187 TYR A C 1
ATOM 1511 O O . TYR A 1 187 ? -23.307 -1.290 26.506 1.00 86.94 187 TYR A O 1
ATOM 1519 N N . ARG A 1 188 ? -23.969 -2.104 24.519 1.00 85.69 188 ARG A N 1
ATOM 1520 C CA . ARG A 1 188 ? -24.632 -0.877 24.046 1.00 85.69 188 ARG A CA 1
ATOM 1521 C C . ARG A 1 188 ? -25.525 -0.216 25.095 1.00 85.69 188 ARG A C 1
ATOM 1523 O O . ARG A 1 188 ? -25.630 1.002 25.120 1.00 85.69 188 ARG A O 1
ATOM 1530 N N . LYS A 1 189 ? -26.222 -0.985 25.940 1.00 80.31 189 LYS A N 1
ATOM 1531 C CA . LYS A 1 189 ? -27.136 -0.433 26.963 1.00 80.31 189 LYS A CA 1
ATOM 1532 C C . LYS A 1 189 ? -26.401 0.152 28.176 1.00 80.31 189 LYS A C 1
ATOM 1534 O O . LYS A 1 189 ? -26.975 0.980 28.867 1.00 80.31 189 LYS A O 1
ATOM 1539 N N . LYS A 1 190 ? -25.159 -0.272 28.426 1.00 79.56 190 LYS A N 1
ATOM 1540 C CA . LYS A 1 190 ? -24.325 0.166 29.557 1.00 79.56 190 LYS A CA 1
ATOM 1541 C C . LYS A 1 190 ? -23.379 1.317 29.197 1.00 79.56 190 LYS A C 1
ATOM 1543 O O . LYS A 1 190 ? -22.754 1.877 30.089 1.00 79.56 190 LYS A O 1
ATOM 1548 N N . MET A 1 191 ? -23.265 1.663 27.914 1.00 79.12 191 MET A N 1
ATOM 1549 C CA . MET A 1 191 ? -22.437 2.775 27.452 1.00 79.12 191 MET A CA 1
ATOM 1550 C C . MET A 1 191 ? -23.056 4.107 27.858 1.00 79.12 191 MET A C 1
ATOM 1552 O O . MET A 1 191 ? -24.090 4.512 27.321 1.00 79.12 191 MET A O 1
ATOM 1556 N N . THR A 1 192 ? -22.404 4.789 28.790 1.00 78.31 192 THR A N 1
ATOM 1557 C CA . THR A 1 192 ? -22.728 6.158 29.171 1.00 78.31 192 THR A CA 1
ATOM 1558 C C . THR A 1 192 ? -21.689 7.100 28.576 1.00 78.31 192 THR A C 1
ATOM 1560 O O . THR A 1 192 ? -20.482 6.849 28.620 1.00 78.31 192 THR A O 1
ATOM 1563 N N . PHE A 1 193 ? -22.180 8.186 27.986 1.00 82.31 193 PHE A N 1
ATOM 1564 C CA . PHE A 1 193 ? -21.360 9.222 27.375 1.00 82.31 193 PHE A CA 1
ATOM 1565 C C . PHE A 1 193 ? -21.581 10.516 28.142 1.00 82.31 193 PHE A C 1
ATOM 1567 O O . PHE A 1 193 ? -22.707 10.843 28.521 1.00 82.31 193 PHE A O 1
ATOM 1574 N N . ARG A 1 194 ? -20.491 11.230 28.396 1.00 77.69 194 ARG A N 1
ATOM 1575 C CA . ARG A 1 194 ? -20.489 12.495 29.121 1.00 77.69 194 ARG A CA 1
ATOM 1576 C C . ARG A 1 194 ? -19.908 13.563 28.210 1.00 77.69 194 ARG A C 1
ATOM 1578 O O . ARG A 1 194 ? -18.871 13.324 27.599 1.00 77.69 194 ARG A O 1
ATOM 1585 N N . GLU A 1 195 ? -20.547 14.729 28.164 1.00 77.44 195 GLU A N 1
ATOM 1586 C CA . GLU A 1 195 ? -19.985 15.890 27.472 1.00 77.44 195 GLU A CA 1
ATOM 1587 C C . GLU A 1 195 ? -18.653 16.278 28.102 1.00 77.44 195 GLU A C 1
ATOM 1589 O O . GLU A 1 195 ? -18.525 16.405 29.327 1.00 77.44 195 GLU A O 1
ATOM 1594 N N . LYS A 1 196 ? -17.649 16.429 27.244 1.00 80.19 196 LYS A N 1
ATOM 1595 C CA . LYS A 1 196 ? -16.308 16.827 27.640 1.00 80.19 196 LYS A CA 1
ATOM 1596 C C . LYS A 1 196 ? -16.212 18.341 27.594 1.00 80.19 196 LYS A C 1
ATOM 1598 O O . LYS A 1 196 ? -16.635 18.972 26.631 1.00 80.19 196 LYS A O 1
ATOM 1603 N N . LYS A 1 197 ? -15.659 18.926 28.656 1.00 84.31 197 LYS A N 1
ATOM 1604 C CA . LYS A 1 197 ? -15.398 20.366 28.695 1.00 84.31 197 LYS A CA 1
ATOM 1605 C C . LYS A 1 197 ? -14.242 20.703 27.736 1.00 84.31 197 LYS A C 1
ATOM 1607 O O . LYS A 1 197 ? -13.335 19.880 27.603 1.00 84.31 197 LYS A O 1
ATOM 1612 N N . PRO A 1 198 ? -14.198 21.916 27.155 1.00 85.44 198 PRO A N 1
ATOM 1613 C CA . PRO A 1 198 ? -13.097 22.357 26.292 1.00 85.44 198 PRO A CA 1
ATOM 1614 C C . PRO A 1 198 ? -11.672 22.089 26.824 1.00 85.44 198 PRO A C 1
ATOM 1616 O O . PRO A 1 198 ? -10.854 21.594 26.051 1.00 85.44 198 PRO A O 1
ATOM 1619 N N . PRO A 1 199 ? -11.340 22.309 28.117 1.00 86.62 199 PRO A N 1
ATOM 1620 C CA . PRO A 1 199 ? -10.003 21.992 28.629 1.00 86.62 199 PRO A CA 1
ATOM 1621 C C . PRO A 1 199 ? -9.677 20.493 28.618 1.00 86.62 199 PRO A C 1
ATOM 1623 O O . PRO A 1 199 ? -8.534 20.129 28.370 1.00 86.62 199 PRO A O 1
ATOM 1626 N N . GLU A 1 200 ? -10.661 19.614 28.844 1.00 86.75 200 GLU A N 1
ATOM 1627 C CA . GLU A 1 200 ? -10.441 18.163 28.751 1.00 86.75 200 GLU A CA 1
ATOM 1628 C C . GLU A 1 200 ? -10.137 17.761 27.303 1.00 86.75 200 GLU A C 1
ATOM 1630 O O . GLU A 1 200 ? -9.232 16.967 27.062 1.00 86.75 200 GLU A O 1
ATOM 1635 N N . LEU A 1 201 ? -10.852 18.339 26.332 1.00 88.25 201 LEU A N 1
ATOM 1636 C CA . LEU A 1 201 ? -10.609 18.077 24.914 1.00 88.25 201 LEU A CA 1
ATOM 1637 C C . LEU A 1 201 ? -9.244 18.620 24.458 1.00 88.25 201 LEU A C 1
ATOM 1639 O O . LEU A 1 201 ? -8.555 17.952 23.697 1.00 88.25 201 LEU A O 1
ATOM 1643 N N . SER A 1 202 ? -8.822 19.776 24.979 1.00 90.12 202 SER A N 1
ATOM 1644 C CA . SER A 1 202 ? -7.490 20.343 24.728 1.00 90.12 202 SER A CA 1
ATOM 1645 C C . SER A 1 202 ? -6.365 19.433 25.240 1.00 90.12 202 SER A C 1
ATOM 1647 O O . SER A 1 202 ? -5.401 19.181 24.521 1.00 90.12 202 SER A O 1
ATOM 1649 N N . MET A 1 203 ? -6.514 18.838 26.433 1.00 90.94 203 MET A N 1
ATOM 1650 C CA . MET A 1 203 ? -5.550 17.847 26.939 1.00 90.94 203 MET A CA 1
ATOM 1651 C C . MET A 1 203 ? -5.489 16.592 26.059 1.00 90.94 203 MET A C 1
ATOM 1653 O O . MET A 1 203 ? -4.407 16.061 25.818 1.00 90.94 203 MET A O 1
ATOM 1657 N N . VAL A 1 204 ? -6.637 16.121 25.565 1.00 93.50 204 VAL A N 1
ATOM 1658 C CA . VAL A 1 204 ? -6.700 14.975 24.643 1.00 93.50 204 VAL A CA 1
ATOM 1659 C C . VAL A 1 204 ? -6.034 15.308 23.306 1.00 93.50 204 VAL A C 1
ATOM 1661 O O . VAL A 1 204 ? -5.289 14.482 22.783 1.00 93.50 204 VAL A O 1
ATOM 1664 N N . LEU A 1 205 ? -6.247 16.514 22.774 1.00 95.00 205 LEU A N 1
ATOM 1665 C CA . LEU A 1 205 ? -5.577 16.983 21.562 1.00 95.00 205 LEU A CA 1
ATOM 1666 C C . LEU A 1 205 ? -4.061 17.063 21.763 1.00 95.00 205 LEU A C 1
ATOM 1668 O O . LEU A 1 205 ? -3.315 16.535 20.944 1.00 95.00 205 LEU A O 1
ATOM 1672 N N . ALA A 1 206 ? -3.604 17.642 22.877 1.00 95.25 206 ALA A N 1
ATOM 1673 C CA . ALA A 1 206 ? -2.186 17.687 23.223 1.00 95.25 206 ALA A CA 1
ATOM 1674 C C . ALA A 1 206 ? -1.585 16.274 23.307 1.00 95.25 206 ALA A C 1
ATOM 1676 O O . ALA A 1 206 ? -0.520 16.028 22.750 1.00 95.25 206 ALA A O 1
ATOM 1677 N N . PHE A 1 207 ? -2.288 15.318 23.922 1.00 95.81 207 PHE A N 1
ATOM 1678 C CA . PHE A 1 207 ? -1.861 13.917 23.944 1.00 95.81 207 PHE A CA 1
ATOM 1679 C C . PHE A 1 207 ? -1.788 13.298 22.539 1.00 95.81 207 PHE A C 1
ATOM 1681 O O . PHE A 1 207 ? -0.814 12.614 22.221 1.00 95.81 207 PHE A O 1
ATOM 1688 N N . CYS A 1 208 ? -2.778 13.556 21.679 1.00 96.81 208 CYS A N 1
ATOM 1689 C CA . CYS A 1 208 ? -2.783 13.086 20.292 1.00 96.81 208 CYS A CA 1
ATOM 1690 C C . CYS A 1 208 ? -1.557 13.595 19.525 1.00 96.81 208 CYS A C 1
ATOM 1692 O O . CYS A 1 208 ? -0.860 12.818 18.879 1.00 96.81 208 CYS A O 1
ATOM 1694 N N . VAL A 1 209 ? -1.283 14.895 19.633 1.00 97.31 209 VAL A N 1
ATOM 1695 C CA . VAL A 1 209 ? -0.172 15.563 18.952 1.00 97.31 209 VAL A CA 1
ATOM 1696 C C . VAL A 1 209 ? 1.169 15.061 19.487 1.00 97.31 209 VAL A C 1
ATOM 1698 O O . VAL A 1 209 ? 2.023 14.647 18.708 1.00 97.31 209 VAL A O 1
ATOM 1701 N N . MET A 1 210 ? 1.341 15.008 20.809 1.00 97.31 210 MET A N 1
ATOM 1702 C CA . MET A 1 210 ? 2.583 14.536 21.430 1.00 97.31 210 MET A CA 1
ATOM 1703 C C . MET A 1 210 ? 2.873 13.066 21.113 1.00 97.31 210 MET A C 1
ATOM 1705 O O . MET A 1 210 ? 4.008 12.726 20.795 1.00 97.31 210 MET A O 1
ATOM 1709 N N . SER A 1 211 ? 1.863 12.192 21.167 1.00 97.31 211 SER A N 1
ATOM 1710 C CA . SER A 1 211 ? 2.035 10.772 20.817 1.00 97.31 211 SER A CA 1
ATOM 1711 C C . SER A 1 211 ? 2.328 10.567 19.329 1.00 97.31 211 SER A C 1
ATOM 1713 O O . SER A 1 211 ? 3.106 9.679 18.979 1.00 97.31 211 SER A O 1
ATOM 1715 N N . TYR A 1 212 ? 1.766 11.407 18.455 1.00 97.12 212 TYR A N 1
ATOM 1716 C CA . TYR A 1 212 ? 2.091 11.406 17.031 1.00 97.12 212 TYR A CA 1
ATOM 1717 C C . TYR A 1 212 ? 3.545 11.823 16.792 1.00 97.12 212 TYR A C 1
ATOM 1719 O O . TYR A 1 212 ? 4.299 11.053 16.205 1.00 97.12 212 TYR A O 1
ATOM 1727 N N . PHE A 1 213 ? 3.968 12.979 17.315 1.00 96.75 213 PHE A N 1
ATOM 1728 C CA . PHE A 1 213 ? 5.350 13.451 17.175 1.00 96.75 213 PHE A CA 1
ATOM 1729 C C . PHE A 1 213 ? 6.361 12.478 17.771 1.00 96.75 213 PHE A C 1
ATOM 1731 O O . PHE A 1 213 ? 7.403 12.247 17.170 1.00 96.75 213 PHE A O 1
ATOM 1738 N N . PHE A 1 214 ? 6.041 11.862 18.910 1.00 96.94 214 PHE A N 1
ATOM 1739 C CA . PHE A 1 214 ? 6.871 10.808 19.482 1.00 96.94 214 PHE A CA 1
ATOM 1740 C C . PHE A 1 214 ? 7.019 9.618 18.524 1.00 96.94 214 PHE A C 1
ATOM 1742 O O . PHE A 1 214 ? 8.130 9.154 18.295 1.00 96.94 214 PHE A O 1
ATOM 1749 N N . SER A 1 215 ? 5.918 9.166 17.915 1.00 96.38 215 SER A N 1
ATOM 1750 C CA . SER A 1 215 ? 5.948 8.055 16.955 1.00 96.38 215 SER A CA 1
ATOM 1751 C C . SER A 1 215 ? 6.783 8.395 15.717 1.00 96.38 215 SER A C 1
ATOM 1753 O O . SER A 1 215 ? 7.599 7.585 15.288 1.00 96.38 215 SER A O 1
ATOM 1755 N N . VAL A 1 216 ? 6.633 9.610 15.182 1.00 95.50 216 VAL A N 1
ATOM 1756 C CA . VAL A 1 216 ? 7.416 10.099 14.036 1.00 95.50 216 VAL A CA 1
ATOM 1757 C C . VAL A 1 216 ? 8.894 10.257 14.391 1.00 95.50 216 VAL A C 1
ATOM 1759 O O . VAL A 1 216 ? 9.747 9.866 13.604 1.00 95.50 216 VAL A O 1
ATOM 1762 N N . ALA A 1 217 ? 9.216 10.761 15.583 1.00 95.25 217 ALA A N 1
ATOM 1763 C CA . ALA A 1 217 ? 10.596 10.843 16.051 1.00 95.25 217 ALA A CA 1
ATOM 1764 C C . ALA A 1 217 ? 11.230 9.447 16.141 1.00 95.25 217 ALA A C 1
ATOM 1766 O O . ALA A 1 217 ? 12.330 9.249 15.637 1.00 95.25 217 ALA A O 1
ATOM 1767 N N . CYS A 1 218 ? 10.522 8.458 16.702 1.00 94.69 218 CYS A N 1
ATOM 1768 C CA . CYS A 1 218 ? 10.989 7.070 16.717 1.00 94.69 218 CYS A CA 1
ATOM 1769 C C . CYS A 1 218 ? 11.253 6.524 15.309 1.00 94.69 218 CYS A C 1
ATOM 1771 O O . CYS A 1 218 ? 12.222 5.793 15.134 1.00 94.69 218 CYS A O 1
ATOM 1773 N N . VAL A 1 219 ? 10.414 6.868 14.326 1.00 94.00 219 VAL A N 1
ATOM 1774 C CA . VAL A 1 219 ? 10.623 6.495 12.917 1.00 94.00 219 VAL A CA 1
ATOM 1775 C C . VAL A 1 219 ? 11.862 7.183 12.345 1.00 94.00 219 VAL A C 1
ATOM 1777 O O . VAL A 1 219 ? 12.688 6.522 11.734 1.00 94.00 219 VAL A O 1
ATOM 1780 N N . ALA A 1 220 ? 12.048 8.480 12.589 1.00 91.94 220 ALA A N 1
ATOM 1781 C CA . ALA A 1 220 ? 13.208 9.218 12.088 1.00 91.94 220 ALA A CA 1
ATOM 1782 C C . ALA A 1 220 ? 14.547 8.648 12.604 1.00 91.94 220 ALA A C 1
ATOM 1784 O O . ALA A 1 220 ? 15.551 8.684 11.898 1.00 91.94 220 ALA A O 1
ATOM 1785 N N . PHE A 1 221 ? 14.564 8.062 13.807 1.00 91.50 221 PHE A N 1
ATOM 1786 C CA . PHE A 1 221 ? 15.762 7.453 14.397 1.00 91.50 221 PHE A CA 1
ATOM 1787 C C . PHE A 1 221 ? 16.148 6.073 13.830 1.00 91.50 221 PHE A C 1
ATOM 1789 O O . PHE A 1 221 ? 17.159 5.523 14.264 1.00 91.50 221 PHE A O 1
ATOM 1796 N N . THR A 1 222 ? 15.399 5.489 12.887 1.00 88.75 222 THR A N 1
ATOM 1797 C CA . THR A 1 222 ? 15.720 4.148 12.352 1.00 88.75 222 THR A CA 1
ATOM 1798 C C . THR A 1 222 ? 16.770 4.130 11.234 1.00 88.75 222 THR A C 1
ATOM 1800 O O . THR A 1 222 ? 17.104 3.046 10.766 1.00 88.75 222 THR A O 1
ATOM 1803 N N . GLY A 1 223 ? 17.292 5.290 10.815 1.00 85.06 223 GLY A N 1
ATOM 1804 C CA . GLY A 1 223 ? 18.320 5.419 9.767 1.00 85.06 223 GLY A CA 1
ATOM 1805 C C . GLY A 1 223 ? 17.783 5.340 8.332 1.00 85.06 223 GLY A C 1
ATOM 1806 O O . GLY A 1 223 ? 16.582 5.184 8.133 1.00 85.06 223 GLY A O 1
ATOM 1807 N N . ASP A 1 224 ? 18.681 5.407 7.345 1.00 84.56 224 ASP A N 1
ATOM 1808 C CA . ASP A 1 224 ? 18.347 5.696 5.934 1.00 84.56 224 ASP A CA 1
ATOM 1809 C C . ASP A 1 224 ? 18.508 4.474 5.002 1.00 84.56 224 ASP A C 1
ATOM 1811 O O . ASP A 1 224 ? 18.736 4.600 3.801 1.00 84.56 224 ASP A O 1
ATOM 1815 N N . GLU A 1 225 ? 18.444 3.256 5.551 1.00 82.25 225 GLU A N 1
ATOM 1816 C CA . GLU A 1 225 ? 18.481 2.046 4.723 1.00 82.25 225 GLU A CA 1
ATOM 1817 C C . GLU A 1 225 ? 17.226 1.935 3.831 1.00 82.25 225 GLU A C 1
ATOM 1819 O O . GLU A 1 225 ? 16.133 2.264 4.289 1.00 82.25 225 GLU A O 1
ATOM 1824 N N . PRO A 1 226 ? 17.313 1.362 2.612 1.00 77.38 226 PRO A N 1
ATOM 1825 C CA . PRO A 1 226 ? 16.194 1.330 1.657 1.00 77.38 226 PRO A CA 1
ATOM 1826 C C . PRO A 1 226 ? 14.872 0.737 2.181 1.00 77.38 226 PRO A C 1
ATOM 1828 O O . PRO A 1 226 ? 13.798 1.089 1.699 1.00 77.38 226 PRO A O 1
ATOM 1831 N N . ALA A 1 227 ? 14.935 -0.171 3.161 1.00 81.81 227 ALA A N 1
ATOM 1832 C CA . ALA A 1 227 ? 13.774 -0.803 3.798 1.00 81.81 227 ALA A CA 1
ATOM 1833 C C . ALA A 1 227 ? 13.582 -0.385 5.272 1.00 81.81 227 ALA A C 1
ATOM 1835 O O . ALA A 1 227 ? 12.876 -1.068 6.028 1.00 81.81 227 ALA A O 1
ATOM 1836 N N . SER A 1 228 ? 14.226 0.705 5.702 1.00 87.94 228 SER A N 1
ATOM 1837 C CA . SER A 1 228 ? 14.069 1.263 7.044 1.00 87.94 228 SER A CA 1
ATOM 1838 C C . SER A 1 228 ? 12.681 1.881 7.225 1.00 87.94 228 SER A C 1
ATOM 1840 O O . SER A 1 228 ? 11.986 2.235 6.268 1.00 87.94 228 SER A O 1
ATOM 1842 N N . GLN A 1 229 ? 12.255 2.040 8.478 1.00 90.62 229 GLN A N 1
ATOM 1843 C CA . GLN A 1 229 ? 10.993 2.705 8.793 1.00 90.62 229 GLN A CA 1
ATOM 1844 C C . GLN A 1 229 ? 10.990 4.158 8.315 1.00 90.62 229 GLN A C 1
ATOM 1846 O O . GLN A 1 229 ? 9.954 4.619 7.849 1.00 90.62 229 GLN A O 1
ATOM 1851 N N . ASN A 1 230 ? 12.120 4.862 8.428 1.00 91.00 230 ASN A N 1
ATOM 1852 C CA . ASN A 1 230 ? 12.287 6.241 7.972 1.00 91.00 230 ASN A CA 1
ATOM 1853 C C . ASN A 1 230 ? 12.047 6.342 6.460 1.00 91.00 230 ASN A C 1
ATOM 1855 O O . ASN A 1 230 ? 11.111 7.024 6.039 1.00 91.00 230 ASN A O 1
ATOM 1859 N N . THR A 1 231 ? 12.794 5.578 5.661 1.00 87.19 231 THR A N 1
ATOM 1860 C CA . THR A 1 231 ? 12.685 5.597 4.198 1.00 87.19 231 THR A CA 1
ATOM 1861 C C . THR A 1 231 ? 11.279 5.216 3.738 1.00 87.19 231 THR A C 1
ATOM 1863 O O . THR A 1 231 ? 10.709 5.891 2.883 1.00 87.19 231 THR A O 1
ATOM 1866 N N . LEU A 1 232 ? 10.660 4.201 4.353 1.00 88.25 232 LEU A N 1
ATOM 1867 C CA . LEU A 1 232 ? 9.283 3.786 4.040 1.00 88.25 232 LEU A CA 1
ATOM 1868 C C . LEU A 1 232 ? 8.212 4.797 4.475 1.00 88.25 232 LEU A C 1
ATOM 1870 O O . LEU A 1 232 ? 7.081 4.764 3.984 1.00 88.25 232 LEU A O 1
ATOM 1874 N N . TYR A 1 233 ? 8.523 5.656 5.443 1.00 91.12 233 TYR A N 1
ATOM 1875 C CA . TYR A 1 233 ? 7.602 6.674 5.930 1.00 91.12 233 TYR A CA 1
ATOM 1876 C C . TYR A 1 233 ? 7.699 7.950 5.089 1.00 91.12 233 TYR A C 1
ATOM 1878 O O . TYR A 1 233 ? 6.667 8.470 4.660 1.00 91.12 233 TYR A O 1
ATOM 1886 N N . PHE A 1 234 ? 8.916 8.432 4.824 1.00 87.38 234 PHE A N 1
ATOM 1887 C CA . PHE A 1 234 ? 9.163 9.750 4.233 1.00 87.38 234 PHE A CA 1
ATOM 1888 C C . PHE A 1 234 ? 9.462 9.736 2.733 1.00 87.38 234 PHE A C 1
ATOM 1890 O O . PHE A 1 234 ? 9.063 10.668 2.041 1.00 87.38 234 PHE A O 1
ATOM 1897 N N . GLU A 1 235 ? 10.123 8.704 2.213 1.00 80.25 235 GLU A N 1
ATOM 1898 C CA . GLU A 1 235 ? 10.689 8.738 0.858 1.00 80.25 235 GLU A CA 1
ATOM 1899 C C . GLU A 1 235 ? 9.929 7.796 -0.080 1.00 80.25 235 GLU A C 1
ATOM 1901 O O . GLU A 1 235 ? 9.196 8.213 -0.978 1.00 80.25 235 GLU A O 1
ATOM 1906 N N . THR A 1 236 ? 10.014 6.496 0.183 1.00 76.31 236 THR A N 1
ATOM 1907 C CA . THR A 1 236 ? 9.468 5.444 -0.680 1.00 76.31 236 THR A CA 1
ATOM 1908 C C . THR A 1 236 ? 8.184 4.877 -0.086 1.00 76.31 236 THR A C 1
ATOM 1910 O O . THR A 1 236 ? 8.040 4.804 1.129 1.00 76.31 236 THR A O 1
ATOM 1913 N N . PHE A 1 237 ? 7.227 4.474 -0.925 1.00 76.88 237 PHE A N 1
ATOM 1914 C CA . PHE A 1 237 ? 6.033 3.754 -0.476 1.00 76.88 237 PHE A CA 1
ATOM 1915 C C . PHE A 1 237 ? 5.992 2.368 -1.091 1.00 76.88 237 PHE A C 1
ATOM 1917 O O . PHE A 1 237 ? 5.811 2.230 -2.298 1.00 76.88 237 PHE A O 1
ATOM 1924 N N . SER A 1 238 ? 6.118 1.349 -0.250 1.00 82.06 238 SER A N 1
ATOM 1925 C CA . SER A 1 238 ? 5.854 -0.038 -0.617 1.00 82.06 238 SER A CA 1
ATOM 1926 C C . SER A 1 238 ? 4.816 -0.583 0.361 1.00 82.06 238 SER A C 1
ATOM 1928 O O . SER A 1 238 ? 5.159 -0.766 1.529 1.00 82.06 238 SER A O 1
ATOM 1930 N N . PRO A 1 239 ? 3.560 -0.834 -0.062 1.00 84.12 239 PRO A N 1
ATOM 1931 C CA . PRO A 1 239 ? 2.500 -1.294 0.836 1.00 84.12 239 PRO A CA 1
ATOM 1932 C C . PRO A 1 239 ? 2.904 -2.518 1.661 1.00 84.12 239 PRO A C 1
ATOM 1934 O O . PRO A 1 239 ? 2.626 -2.575 2.856 1.00 84.12 239 PRO A O 1
ATOM 1937 N N . GLU A 1 240 ? 3.604 -3.470 1.044 1.00 84.94 240 GLU A N 1
ATOM 1938 C CA . GLU A 1 240 ? 4.080 -4.691 1.692 1.00 84.94 240 GLU A CA 1
ATOM 1939 C C . GLU A 1 240 ? 5.046 -4.395 2.844 1.00 84.94 240 GLU A C 1
ATOM 1941 O O . GLU A 1 240 ? 4.790 -4.779 3.990 1.00 84.94 240 GLU A O 1
ATOM 1946 N N . LEU A 1 241 ? 6.115 -3.649 2.559 1.00 87.56 241 LEU A N 1
ATOM 1947 C CA . LEU A 1 241 ? 7.122 -3.299 3.558 1.00 87.56 241 LEU A CA 1
ATOM 1948 C C . LEU A 1 241 ? 6.555 -2.345 4.613 1.00 87.56 241 LEU A C 1
ATOM 1950 O O . LEU A 1 241 ? 6.828 -2.503 5.801 1.00 87.56 241 LEU A O 1
ATOM 1954 N N . SER A 1 242 ? 5.726 -1.381 4.215 1.00 90.31 242 SER A N 1
ATOM 1955 C CA . SER A 1 242 ? 5.095 -0.434 5.134 1.00 90.31 242 SER A CA 1
ATOM 1956 C C . SER A 1 242 ? 4.143 -1.138 6.106 1.00 90.31 242 SER A C 1
ATOM 1958 O O . SER A 1 242 ? 4.187 -0.843 7.302 1.00 90.31 242 SER A O 1
ATOM 1960 N N . VAL A 1 243 ? 3.336 -2.111 5.663 1.00 91.81 243 VAL A N 1
ATOM 1961 C CA . VAL A 1 243 ? 2.465 -2.866 6.581 1.00 91.81 243 VAL A CA 1
ATOM 1962 C C . VAL A 1 243 ? 3.294 -3.677 7.569 1.00 91.81 243 VAL A C 1
ATOM 1964 O O . VAL A 1 243 ? 2.999 -3.635 8.766 1.00 91.81 243 VAL A O 1
ATOM 1967 N N . ASP A 1 244 ? 4.350 -4.358 7.119 1.00 89.38 244 ASP A N 1
ATOM 1968 C CA . ASP A 1 244 ? 5.223 -5.093 8.038 1.00 89.38 244 ASP A CA 1
ATOM 1969 C C . ASP A 1 244 ? 5.902 -4.149 9.049 1.00 89.38 244 ASP A C 1
ATOM 1971 O O . ASP A 1 244 ? 5.833 -4.386 10.260 1.00 89.38 244 ASP A O 1
ATOM 1975 N N . LYS A 1 245 ? 6.478 -3.033 8.586 1.00 91.31 245 LYS A N 1
ATOM 1976 C CA . LYS A 1 245 ? 7.342 -2.150 9.389 1.00 91.31 245 LYS A CA 1
ATOM 1977 C C . LYS A 1 245 ? 6.611 -1.089 10.216 1.00 91.31 245 LYS A C 1
ATOM 1979 O O . LYS A 1 245 ? 7.113 -0.721 11.276 1.00 91.31 245 LYS A O 1
ATOM 1984 N N . LEU A 1 246 ? 5.464 -0.591 9.754 1.00 93.44 246 LEU A N 1
ATOM 1985 C CA . LEU A 1 246 ? 4.729 0.543 10.346 1.00 93.44 246 LEU A CA 1
ATOM 1986 C C . LEU A 1 246 ? 3.301 0.186 10.788 1.00 93.44 246 LEU A C 1
ATOM 1988 O O . LEU A 1 246 ? 2.705 0.905 11.598 1.00 93.44 246 LEU A O 1
ATOM 1992 N N . GLY A 1 247 ? 2.754 -0.910 10.262 1.00 93.94 247 GLY A N 1
ATOM 1993 C CA . GLY A 1 247 ? 1.408 -1.397 10.545 1.00 93.94 247 GLY A CA 1
ATOM 1994 C C . GLY A 1 247 ? 0.345 -0.927 9.563 1.00 93.94 247 GLY A C 1
ATOM 1995 O O . GLY A 1 247 ? 0.543 0.005 8.776 1.00 93.94 247 GLY A O 1
ATOM 1996 N N . VAL A 1 248 ? -0.811 -1.590 9.608 1.00 94.88 248 VAL A N 1
ATOM 1997 C CA . VAL A 1 248 ? -1.874 -1.435 8.604 1.00 94.88 248 VAL A CA 1
ATOM 1998 C C . VAL A 1 248 ? -2.450 -0.025 8.629 1.00 94.88 248 VAL A C 1
ATOM 2000 O O . VAL A 1 248 ? -2.525 0.634 7.594 1.00 94.88 248 VAL A O 1
ATOM 2003 N N . LEU A 1 249 ? -2.819 0.477 9.811 1.00 94.75 249 LEU A N 1
ATOM 2004 C CA . LEU A 1 249 ? -3.437 1.802 9.930 1.00 94.75 249 LEU A CA 1
ATOM 2005 C C . LEU A 1 249 ? -2.504 2.923 9.449 1.00 94.75 249 LEU A C 1
ATOM 2007 O O . LEU A 1 249 ? -2.947 3.827 8.743 1.00 94.75 249 LEU A O 1
ATOM 2011 N N . THR A 1 250 ? -1.224 2.863 9.827 1.00 94.88 250 THR A N 1
ATOM 2012 C CA . THR A 1 250 ? -0.219 3.856 9.424 1.00 94.88 250 THR A CA 1
ATOM 2013 C C . THR A 1 250 ? 0.003 3.816 7.918 1.00 94.88 250 THR A C 1
ATOM 2015 O O . THR A 1 250 ? 0.026 4.866 7.283 1.00 94.88 250 THR A O 1
ATOM 2018 N N . THR A 1 251 ? 0.092 2.616 7.343 1.00 94.38 251 THR A N 1
ATOM 2019 C CA . THR A 1 251 ? 0.287 2.432 5.900 1.00 94.38 251 THR A CA 1
ATOM 2020 C C . THR A 1 251 ? -0.883 2.991 5.106 1.00 94.38 251 THR A C 1
ATOM 2022 O O . THR A 1 251 ? -0.666 3.782 4.198 1.00 94.38 251 THR A O 1
ATOM 2025 N N . ILE A 1 252 ? -2.123 2.680 5.498 1.00 92.94 252 ILE A N 1
ATOM 2026 C CA . ILE A 1 252 ? -3.322 3.226 4.842 1.00 92.94 252 ILE A CA 1
ATOM 2027 C C . ILE A 1 252 ? -3.365 4.751 4.960 1.00 92.94 252 ILE A C 1
ATOM 2029 O O . ILE A 1 252 ? -3.724 5.428 4.003 1.00 92.94 252 ILE A O 1
ATOM 2033 N N . ARG A 1 253 ? -2.995 5.316 6.117 1.00 93.44 253 ARG A N 1
ATOM 2034 C CA . ARG A 1 253 ? -2.938 6.774 6.289 1.00 93.44 253 ARG A CA 1
ATOM 2035 C C . ARG A 1 253 ? -1.947 7.413 5.310 1.00 93.44 253 ARG A C 1
ATOM 2037 O O . ARG A 1 253 ? -2.303 8.404 4.683 1.00 93.44 253 ARG A O 1
ATOM 2044 N N . LEU A 1 254 ? -0.740 6.854 5.187 1.00 91.50 254 LEU A N 1
ATOM 2045 C CA . LEU A 1 254 ? 0.282 7.334 4.247 1.00 91.50 254 LEU A CA 1
ATOM 2046 C C . LEU A 1 254 ? -0.169 7.183 2.788 1.00 91.50 254 LEU A C 1
ATOM 2048 O O . LEU A 1 254 ? 0.074 8.073 1.982 1.00 91.50 254 LEU A O 1
ATOM 2052 N N . ASP A 1 255 ? -0.862 6.095 2.461 1.00 88.94 255 ASP A N 1
ATOM 2053 C CA . ASP A 1 255 ? -1.422 5.855 1.128 1.00 88.94 255 ASP A CA 1
ATOM 2054 C C . ASP A 1 255 ? -2.461 6.925 0.752 1.00 88.94 255 ASP A C 1
ATOM 2056 O O . ASP A 1 255 ? -2.395 7.528 -0.317 1.00 88.94 255 ASP A O 1
ATOM 2060 N N . VAL A 1 256 ? -3.379 7.242 1.678 1.00 89.25 256 VAL A N 1
ATOM 2061 C CA . VAL A 1 256 ? -4.361 8.328 1.510 1.00 89.25 256 VAL A CA 1
ATOM 2062 C C . VAL A 1 256 ? -3.673 9.686 1.368 1.00 89.25 256 VAL A C 1
ATOM 2064 O O . VAL A 1 256 ? -4.080 10.488 0.531 1.00 89.25 256 VAL A O 1
ATOM 2067 N N . GLU A 1 257 ? -2.647 9.958 2.176 1.00 87.75 257 GLU A N 1
ATOM 2068 C CA . GLU A 1 257 ? -1.885 11.210 2.128 1.00 87.75 257 GLU A CA 1
ATOM 2069 C C . GLU A 1 257 ? -1.196 11.395 0.773 1.00 87.75 257 GLU A C 1
ATOM 2071 O O . GLU A 1 257 ? -1.303 12.463 0.172 1.00 87.75 257 GLU A O 1
ATOM 2076 N N . ARG A 1 258 ? -0.568 10.340 0.245 1.00 84.06 258 ARG A N 1
ATOM 2077 C CA . ARG A 1 258 ? 0.087 10.360 -1.070 1.00 84.06 258 ARG A CA 1
ATOM 2078 C C . ARG A 1 258 ? -0.919 10.473 -2.212 1.00 84.06 258 ARG A C 1
ATOM 2080 O O . ARG A 1 258 ? -0.683 11.247 -3.136 1.00 84.06 258 ARG A O 1
ATOM 2087 N N . LEU A 1 259 ? -2.056 9.781 -2.131 1.00 84.12 259 LEU A N 1
ATOM 2088 C CA . LEU A 1 259 ? -3.142 9.917 -3.105 1.00 84.12 259 LEU A CA 1
ATOM 2089 C C . LEU A 1 259 ? -3.681 11.357 -3.142 1.00 84.12 259 LEU A C 1
ATOM 2091 O O . LEU A 1 259 ? -3.869 11.923 -4.217 1.00 84.12 259 LEU A O 1
ATOM 2095 N N . ALA A 1 260 ? -3.895 11.967 -1.973 1.00 84.12 260 ALA A N 1
ATOM 2096 C CA . ALA A 1 260 ? -4.354 13.349 -1.868 1.00 84.12 260 ALA A CA 1
ATOM 2097 C C . ALA A 1 260 ? -3.298 14.352 -2.359 1.00 84.12 260 ALA A C 1
ATOM 2099 O O . ALA A 1 260 ? -3.646 15.300 -3.061 1.00 84.12 260 ALA A O 1
ATOM 2100 N N . ALA A 1 261 ? -2.021 14.136 -2.028 1.00 83.25 261 ALA A N 1
ATOM 2101 C CA . ALA A 1 261 ? -0.916 14.963 -2.506 1.00 83.25 261 ALA A CA 1
ATOM 2102 C C . ALA A 1 261 ? -0.775 14.890 -4.032 1.00 83.25 261 ALA A C 1
ATOM 2104 O O . ALA A 1 261 ? -0.663 15.930 -4.670 1.00 83.25 261 ALA A O 1
ATOM 2105 N N . GLY A 1 262 ? -0.863 13.693 -4.622 1.00 79.19 262 GLY A N 1
ATOM 2106 C CA . GLY A 1 262 ? -0.837 13.513 -6.074 1.00 79.19 262 GLY A CA 1
ATOM 2107 C C . GLY A 1 262 ? -2.020 14.186 -6.775 1.00 79.19 262 GLY A C 1
ATOM 2108 O O . GLY A 1 262 ? -1.831 14.845 -7.792 1.00 79.19 262 GLY A O 1
ATOM 2109 N N . ALA A 1 263 ? -3.225 14.093 -6.203 1.00 77.94 263 ALA A N 1
ATOM 2110 C CA . ALA A 1 263 ? -4.404 14.787 -6.727 1.00 77.94 263 ALA A CA 1
ATOM 2111 C C . ALA A 1 263 ? -4.284 16.320 -6.623 1.00 77.94 263 ALA A C 1
ATOM 2113 O O . ALA A 1 263 ? -4.755 17.042 -7.500 1.00 77.94 263 ALA A O 1
ATOM 2114 N N . LEU A 1 264 ? -3.654 16.830 -5.559 1.00 78.94 264 LEU A N 1
ATOM 2115 C CA . LEU A 1 264 ? -3.391 18.259 -5.399 1.00 78.94 264 LEU A CA 1
ATOM 2116 C C . LEU A 1 264 ? -2.308 18.747 -6.370 1.00 78.94 264 LEU A C 1
ATOM 2118 O O . LEU A 1 264 ? -2.480 19.804 -6.967 1.00 78.94 264 LEU A O 1
ATOM 2122 N N . GLU A 1 265 ? -1.222 17.989 -6.535 1.00 77.94 265 GLU A N 1
ATOM 2123 C CA . GLU A 1 265 ? -0.156 18.268 -7.507 1.00 77.94 265 GLU A CA 1
ATOM 2124 C C . GLU A 1 265 ? -0.738 18.336 -8.926 1.00 77.94 265 GLU A C 1
ATOM 2126 O O . GLU A 1 265 ? -0.460 19.283 -9.652 1.00 77.94 265 GLU A O 1
ATOM 2131 N N . GLU A 1 266 ? -1.625 17.403 -9.283 1.00 73.94 266 GLU A N 1
ATOM 2132 C CA . GLU A 1 266 ? -2.365 17.420 -10.550 1.00 73.94 266 GLU A CA 1
ATOM 2133 C C . GLU A 1 266 ? -3.243 18.666 -10.696 1.00 73.94 266 GLU A C 1
ATOM 2135 O O . GLU A 1 266 ? -3.132 19.379 -11.687 1.00 73.94 266 GLU A O 1
ATOM 2140 N N . ALA A 1 267 ? -4.062 18.987 -9.693 1.00 76.94 267 ALA A N 1
ATOM 2141 C CA . ALA A 1 267 ? -4.924 20.167 -9.749 1.00 76.94 267 ALA A CA 1
ATOM 2142 C C . ALA A 1 267 ? -4.134 21.488 -9.827 1.00 76.94 267 ALA A C 1
ATOM 2144 O O . ALA A 1 267 ? -4.633 22.477 -10.367 1.00 76.94 267 ALA A O 1
ATOM 2145 N N . LEU A 1 268 ? -2.925 21.527 -9.260 1.00 74.56 268 LEU A N 1
ATOM 2146 C CA . LEU A 1 268 ? -2.025 22.675 -9.348 1.00 74.56 268 LEU A CA 1
ATOM 2147 C C . LEU A 1 268 ? -1.346 22.753 -10.716 1.00 74.56 268 LEU A C 1
ATOM 2149 O O . LEU A 1 268 ? -1.310 23.837 -11.290 1.00 74.56 268 LEU A O 1
ATOM 2153 N N . LEU A 1 269 ? -0.860 21.631 -11.251 1.00 73.31 269 LEU A N 1
ATOM 2154 C CA . LEU A 1 269 ? -0.274 21.568 -12.591 1.00 73.31 269 LEU A CA 1
ATOM 2155 C C . LEU A 1 269 ? -1.292 21.958 -13.663 1.00 73.31 269 LEU A C 1
ATOM 2157 O O . LEU A 1 269 ? -0.976 22.802 -14.492 1.00 73.31 269 LEU A O 1
ATOM 2161 N N . ASP A 1 270 ? -2.522 21.447 -13.597 1.00 72.56 270 ASP A N 1
ATOM 2162 C CA . ASP A 1 270 ? -3.585 21.806 -14.544 1.00 72.56 270 ASP A CA 1
ATOM 2163 C C . ASP A 1 270 ? -3.902 23.308 -14.498 1.00 72.56 270 ASP A C 1
ATOM 2165 O O . ASP A 1 270 ? -4.106 23.935 -15.535 1.00 72.56 270 ASP A O 1
ATOM 2169 N N . ARG A 1 271 ? -3.894 23.921 -13.304 1.00 72.94 271 ARG A N 1
ATOM 2170 C CA . ARG A 1 271 ? -4.063 25.377 -13.161 1.00 72.94 271 ARG A CA 1
ATOM 2171 C C . ARG A 1 271 ? -2.886 26.158 -13.721 1.00 72.94 271 ARG A C 1
ATOM 2173 O O . ARG A 1 271 ? -3.106 27.154 -14.396 1.00 72.94 271 ARG A O 1
ATOM 2180 N N . MET A 1 272 ? -1.659 25.719 -13.452 1.00 65.62 272 MET A N 1
ATOM 2181 C CA . MET A 1 272 ? -0.467 26.370 -13.990 1.00 65.62 272 MET A CA 1
ATOM 2182 C C . MET A 1 272 ? -0.433 26.268 -15.514 1.00 65.62 272 MET A C 1
ATOM 2184 O O . MET A 1 272 ? -0.179 27.269 -16.170 1.00 65.62 272 MET A O 1
ATOM 2188 N N . CYS A 1 273 ? -0.738 25.103 -16.089 1.00 66.38 273 CYS A N 1
ATOM 2189 C CA . CYS A 1 273 ? -0.835 24.925 -17.536 1.00 66.38 273 CYS A CA 1
ATOM 2190 C C . CYS A 1 273 ? -1.945 25.793 -18.141 1.00 66.38 273 CYS A C 1
ATOM 2192 O O . CYS A 1 273 ? -1.683 26.455 -19.137 1.00 66.38 273 CYS A O 1
ATOM 2194 N N . ALA A 1 274 ? -3.122 25.883 -17.513 1.00 62.25 274 ALA A N 1
ATOM 2195 C CA . ALA A 1 274 ? -4.196 26.766 -17.974 1.00 62.25 274 ALA A CA 1
ATOM 2196 C C . ALA A 1 274 ? -3.809 28.259 -17.920 1.00 62.25 274 ALA A C 1
ATOM 2198 O O . ALA A 1 274 ? -4.074 28.998 -18.863 1.00 62.25 274 ALA A O 1
ATOM 2199 N N . GLU A 1 275 ? -3.128 28.704 -16.857 1.00 57.53 275 GLU A N 1
ATOM 2200 C CA . GLU A 1 275 ? -2.617 30.081 -16.742 1.00 57.53 275 GLU A CA 1
ATOM 2201 C C . GLU A 1 275 ? -1.472 30.368 -17.730 1.00 57.53 275 GLU A C 1
ATOM 2203 O O . GLU A 1 275 ? -1.306 31.504 -18.175 1.00 57.53 275 GLU A O 1
ATOM 2208 N N . THR A 1 276 ? -0.677 29.350 -18.082 1.00 51.75 276 THR A N 1
ATOM 2209 C CA . THR A 1 276 ? 0.401 29.474 -19.076 1.00 51.75 276 THR A CA 1
ATOM 2210 C C . THR A 1 276 ? -0.174 29.517 -20.487 1.00 51.75 276 THR A C 1
ATOM 2212 O O . THR A 1 276 ? 0.245 30.363 -21.261 1.00 51.75 276 THR A O 1
ATOM 2215 N N . GLU A 1 277 ? -1.189 28.707 -20.804 1.00 50.94 277 GLU A N 1
ATOM 2216 C CA . GLU A 1 277 ? -1.918 28.793 -22.075 1.00 50.94 277 GLU A CA 1
ATOM 2217 C C . GLU A 1 277 ? -2.612 30.153 -22.240 1.00 50.94 277 GLU A C 1
ATOM 2219 O O . GLU A 1 277 ? -2.528 30.740 -23.313 1.00 50.94 277 GLU A O 1
ATOM 2224 N N . GLU A 1 278 ? -3.239 30.710 -21.196 1.00 50.91 278 GLU A N 1
ATOM 2225 C CA . GLU A 1 278 ? -3.828 32.058 -21.265 1.00 50.91 278 GLU A CA 1
ATOM 2226 C C . GLU A 1 278 ? -2.765 33.152 -21.476 1.00 50.91 278 GLU A C 1
ATOM 2228 O O . GLU A 1 278 ? -2.969 34.043 -22.304 1.00 50.91 278 GLU A O 1
ATOM 2233 N N . ARG A 1 279 ? -1.605 33.061 -20.807 1.00 42.66 279 ARG A N 1
ATOM 2234 C CA . ARG A 1 279 ? -0.477 33.990 -21.017 1.00 42.66 279 ARG A CA 1
ATOM 2235 C C . ARG A 1 279 ? 0.174 33.847 -22.388 1.00 42.66 279 ARG A C 1
ATOM 2237 O O . ARG A 1 279 ? 0.463 34.858 -23.016 1.00 42.66 279 ARG A O 1
ATOM 2244 N N . ASP A 1 280 ? 0.388 32.623 -22.854 1.00 48.41 280 ASP A N 1
ATOM 2245 C CA . ASP A 1 280 ? 0.998 32.351 -24.154 1.00 48.41 280 ASP A CA 1
ATOM 2246 C C . ASP A 1 280 ? 0.052 32.774 -25.283 1.00 48.41 280 ASP A C 1
ATOM 2248 O O . ASP A 1 280 ? 0.509 33.297 -26.295 1.00 48.41 280 ASP A O 1
ATOM 2252 N N . ILE A 1 281 ? -1.268 32.642 -25.102 1.00 48.41 281 ILE A N 1
ATOM 2253 C CA . ILE A 1 281 ? -2.274 33.191 -26.020 1.00 48.41 281 ILE A CA 1
ATOM 2254 C C . ILE A 1 281 ? -2.231 34.730 -26.018 1.00 48.41 281 ILE A C 1
ATOM 2256 O O . ILE A 1 281 ? -2.222 35.329 -27.095 1.00 48.41 281 ILE A O 1
ATOM 2260 N N . GLU A 1 282 ? -2.171 35.390 -24.856 1.00 46.41 282 GLU A N 1
ATOM 2261 C CA . GLU A 1 282 ? -2.066 36.858 -24.774 1.00 46.41 282 GLU A CA 1
ATOM 2262 C C . GLU A 1 282 ? -0.762 37.398 -25.389 1.00 46.41 282 GLU A C 1
ATOM 2264 O O . GLU A 1 282 ? -0.811 38.356 -26.168 1.00 46.41 282 GLU A O 1
ATOM 2269 N N . ASP A 1 283 ? 0.383 36.761 -25.131 1.00 44.78 283 ASP A N 1
ATOM 2270 C CA . ASP A 1 283 ? 1.683 37.139 -25.702 1.00 44.78 283 ASP A CA 1
ATOM 2271 C C . ASP A 1 283 ? 1.745 36.851 -27.217 1.00 44.78 283 ASP A C 1
ATOM 2273 O O . ASP A 1 283 ? 2.309 37.639 -27.987 1.00 44.78 283 ASP A O 1
ATOM 2277 N N . TRP A 1 284 ? 1.090 35.783 -27.689 1.00 38.38 284 TRP A N 1
ATOM 2278 C CA . TRP A 1 284 ? 0.988 35.460 -29.117 1.00 38.38 284 TRP A CA 1
ATOM 2279 C C . TRP A 1 284 ? 0.082 36.439 -29.884 1.00 38.38 284 TRP A C 1
ATOM 2281 O O . TRP A 1 284 ? 0.405 36.819 -31.014 1.00 38.38 284 TRP A O 1
ATOM 2291 N N . TYR A 1 285 ? -1.004 36.935 -29.277 1.00 43.19 285 TYR A N 1
ATOM 2292 C CA . TYR A 1 285 ? -1.829 38.012 -29.852 1.00 43.19 285 TYR A CA 1
ATOM 2293 C C . TYR A 1 285 ? -1.178 39.403 -29.733 1.00 43.19 285 TYR A C 1
ATOM 2295 O O . TYR A 1 285 ? -1.415 40.264 -30.585 1.00 43.19 285 TYR A O 1
ATOM 2303 N N . ALA A 1 286 ? -0.326 39.636 -28.731 1.00 42.88 286 ALA A N 1
ATOM 2304 C CA . ALA A 1 286 ? 0.431 40.881 -28.589 1.00 42.88 286 ALA A CA 1
ATOM 2305 C C . ALA A 1 286 ? 1.599 40.986 -29.591 1.00 42.88 286 ALA A C 1
ATOM 2307 O O . ALA A 1 286 ? 1.905 42.084 -30.061 1.00 42.88 286 ALA A O 1
ATOM 2308 N N . GLY A 1 287 ? 2.217 39.859 -29.963 1.00 41.66 287 GLY A N 1
ATOM 2309 C CA . GLY A 1 287 ? 3.326 39.788 -30.925 1.00 41.66 287 GLY A CA 1
ATOM 2310 C C . GLY A 1 287 ? 2.929 39.730 -32.407 1.00 41.66 287 GLY A C 1
ATOM 2311 O O . GLY A 1 287 ? 3.806 39.768 -33.266 1.00 41.66 287 GLY A O 1
ATOM 2312 N N . SER A 1 288 ? 1.635 39.640 -32.734 1.00 39.06 288 SER A N 1
ATOM 2313 C CA . SER A 1 288 ? 1.141 39.425 -34.109 1.00 39.06 288 SER A CA 1
ATOM 2314 C C . SER A 1 288 ? 0.427 40.630 -34.740 1.00 39.06 288 SER A C 1
ATOM 2316 O O . SER A 1 288 ? -0.199 40.500 -35.791 1.00 39.06 288 SER A O 1
ATOM 2318 N N . ASN A 1 289 ? 0.568 41.830 -34.166 1.00 39.59 289 ASN A N 1
ATOM 2319 C CA . ASN A 1 289 ? 0.074 43.076 -34.764 1.00 39.59 289 ASN A CA 1
ATOM 2320 C C . ASN A 1 289 ? 1.199 43.921 -35.376 1.00 39.59 289 ASN A C 1
ATOM 2322 O O . ASN A 1 289 ? 1.417 45.070 -34.989 1.00 39.59 289 ASN A O 1
ATOM 2326 N N . ASP A 1 290 ? 1.844 43.377 -36.407 1.00 37.50 290 ASP A N 1
ATOM 2327 C CA . ASP A 1 290 ? 2.552 44.191 -37.391 1.00 37.50 290 ASP A CA 1
ATOM 2328 C C . ASP A 1 290 ? 1.644 44.484 -38.591 1.00 37.50 290 ASP A C 1
ATOM 2330 O O . ASP A 1 290 ? 0.899 43.642 -39.095 1.00 37.50 290 ASP A O 1
ATOM 2334 N N . LYS A 1 291 ? 1.678 45.746 -39.027 1.00 40.81 291 LYS A N 1
ATOM 2335 C CA . LYS A 1 291 ? 0.828 46.333 -40.070 1.00 40.81 291 LYS A CA 1
ATOM 2336 C C . LYS A 1 291 ? 1.101 45.735 -41.457 1.00 40.81 291 LYS A C 1
ATOM 2338 O O . LYS A 1 291 ? 1.710 46.387 -42.296 1.00 40.81 291 LYS A O 1
ATOM 2343 N N . ALA A 1 292 ? 0.601 44.539 -41.723 1.00 39.91 292 ALA A N 1
ATOM 2344 C CA . ALA A 1 292 ? 0.255 44.034 -43.051 1.00 39.91 292 ALA A CA 1
ATOM 2345 C C . ALA A 1 292 ? -0.491 42.713 -42.846 1.00 39.91 292 ALA A C 1
ATOM 2347 O O . ALA A 1 292 ? 0.120 41.706 -42.513 1.00 39.91 292 ALA A O 1
ATOM 2348 N N . GLY A 1 293 ? -1.818 42.723 -42.989 1.00 36.12 293 GLY A N 1
ATOM 2349 C CA . GLY A 1 293 ? -2.670 41.572 -42.685 1.00 36.12 293 GLY A CA 1
ATOM 2350 C C . GLY A 1 293 ? -2.442 40.370 -43.602 1.00 36.12 293 GLY A C 1
ATOM 2351 O O . GLY A 1 293 ? -3.202 40.183 -44.544 1.00 36.12 293 GLY A O 1
ATOM 2352 N N . ASN A 1 294 ? -1.441 39.547 -43.290 1.00 32.81 294 ASN A N 1
ATOM 2353 C CA . ASN A 1 294 ? -1.269 38.188 -43.792 1.00 32.81 294 ASN A CA 1
ATOM 2354 C C . ASN A 1 294 ? -0.763 37.288 -42.655 1.00 32.81 294 ASN A C 1
ATOM 2356 O O . ASN A 1 294 ? 0.342 37.466 -42.151 1.00 32.81 294 ASN A O 1
ATOM 2360 N N . THR A 1 295 ? -1.565 36.296 -42.278 1.00 30.38 295 THR A N 1
ATOM 2361 C CA . THR A 1 295 ? -1.205 35.232 -41.335 1.00 30.38 295 THR A CA 1
ATOM 2362 C C . THR A 1 295 ? -0.373 34.160 -42.044 1.00 30.38 295 THR A C 1
ATOM 2364 O O . THR A 1 295 ? -0.837 33.542 -43.001 1.00 30.38 295 THR A O 1
ATOM 2367 N N . VAL A 1 296 ? 0.851 33.911 -41.569 1.00 28.14 296 VAL A N 1
ATOM 2368 C CA . VAL A 1 296 ? 1.688 32.770 -41.981 1.00 28.14 296 VAL A CA 1
ATOM 2369 C C . VAL A 1 296 ? 1.810 31.804 -40.803 1.00 28.14 296 VAL A C 1
ATOM 2371 O O . VAL A 1 296 ? 2.234 32.194 -39.721 1.00 28.14 296 VAL A O 1
ATOM 2374 N N . TRP A 1 297 ? 1.442 30.542 -41.028 1.00 27.80 297 TRP A N 1
ATOM 2375 C CA . TRP A 1 297 ? 1.627 29.427 -40.095 1.00 27.80 297 TRP A CA 1
ATOM 2376 C C . TRP A 1 297 ? 3.007 28.778 -40.311 1.00 27.80 297 TRP A C 1
ATOM 2378 O O . TRP A 1 297 ? 3.301 28.407 -41.450 1.00 27.80 297 TRP A O 1
ATOM 2388 N N . PRO A 1 298 ? 3.844 28.560 -39.279 1.00 30.33 298 PRO A N 1
ATOM 2389 C CA . PRO A 1 298 ? 5.024 27.716 -39.400 1.00 30.33 298 PRO A CA 1
ATOM 2390 C C . PRO A 1 298 ? 4.694 26.303 -38.899 1.00 30.33 298 PRO A C 1
ATOM 2392 O O . PRO A 1 298 ? 4.497 26.089 -37.708 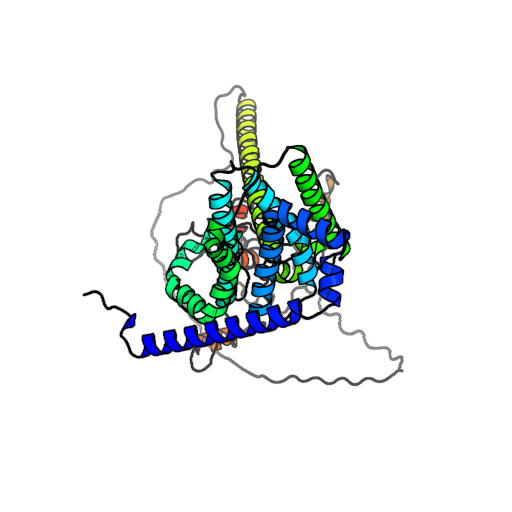1.00 30.33 298 PRO A O 1
ATOM 2395 N N . GLY A 1 299 ? 4.631 25.332 -39.814 1.00 35.81 299 GLY A N 1
ATOM 2396 C CA . GLY A 1 299 ? 4.492 23.911 -39.466 1.00 35.81 299 GLY A CA 1
ATOM 2397 C C . GLY A 1 299 ? 3.314 23.205 -40.131 1.00 35.81 299 GLY A C 1
ATOM 2398 O O . GLY A 1 299 ? 2.457 22.653 -39.454 1.00 35.81 299 GLY A O 1
ATOM 2399 N N . GLY A 1 300 ? 3.278 23.194 -41.462 1.00 26.31 300 GLY A N 1
ATOM 2400 C CA . GLY A 1 300 ? 2.414 22.301 -42.229 1.00 26.31 300 GLY A CA 1
ATOM 2401 C C . GLY A 1 300 ? 3.225 21.651 -43.341 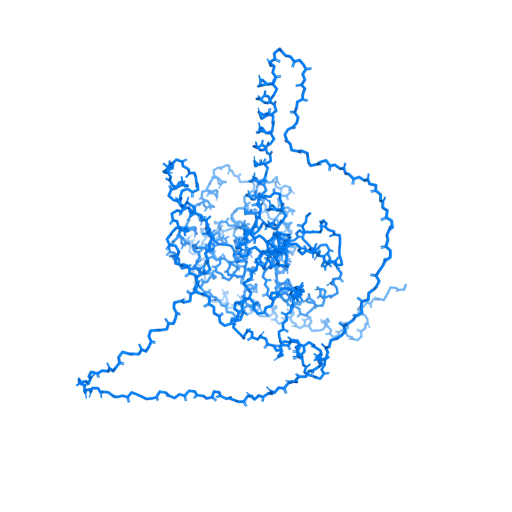1.00 26.31 300 GLY A C 1
ATOM 2402 O O . GLY A 1 300 ? 3.696 22.346 -44.239 1.00 26.31 300 GLY A O 1
ATOM 2403 N N . ILE A 1 301 ? 3.411 20.332 -43.283 1.00 33.59 301 ILE A N 1
ATOM 2404 C CA . ILE A 1 301 ? 3.816 19.559 -44.463 1.00 33.59 301 ILE A CA 1
ATOM 2405 C C . ILE A 1 301 ? 2.570 19.448 -45.357 1.00 33.59 301 ILE A C 1
ATOM 2407 O O . ILE A 1 301 ? 1.508 19.093 -44.842 1.00 33.59 301 ILE A O 1
ATOM 2411 N N . PRO A 1 302 ? 2.653 19.783 -46.656 1.00 32.38 302 PRO A N 1
ATOM 2412 C CA . PRO A 1 302 ? 1.487 19.814 -47.521 1.00 32.38 302 PRO A CA 1
ATOM 2413 C C . PRO A 1 302 ? 0.988 18.403 -47.832 1.00 32.38 302 PRO A C 1
ATOM 2415 O O . PRO A 1 302 ? 1.755 17.506 -48.183 1.00 32.38 302 PRO A O 1
ATOM 2418 N N . ASP A 1 303 ? -0.327 18.261 -47.727 1.00 30.70 303 ASP A N 1
ATOM 2419 C CA . ASP A 1 303 ? -1.091 17.108 -48.171 1.00 30.70 303 ASP A CA 1
ATOM 2420 C C . ASP A 1 303 ? -1.087 17.053 -49.708 1.00 30.70 303 ASP A C 1
ATOM 2422 O O . ASP A 1 303 ? -1.321 18.058 -50.387 1.00 30.70 303 ASP A O 1
ATOM 2426 N N . GLY A 1 304 ? -0.787 15.882 -50.264 1.00 28.98 304 GLY A N 1
ATOM 2427 C CA . GLY A 1 304 ? -0.652 15.662 -51.700 1.00 28.98 304 GLY A CA 1
ATOM 2428 C C . GLY A 1 304 ? -1.281 14.338 -52.097 1.00 28.98 304 GLY A C 1
ATOM 2429 O O . GLY A 1 304 ? -0.613 13.309 -52.154 1.00 28.98 304 GLY A O 1
ATOM 2430 N N . THR A 1 305 ? -2.576 14.368 -52.398 1.00 30.20 305 THR A N 1
ATOM 2431 C CA . THR A 1 305 ? -3.270 13.293 -53.110 1.00 30.20 305 THR A CA 1
ATOM 2432 C C . THR A 1 305 ? -3.161 13.500 -54.621 1.00 30.20 305 THR A C 1
ATOM 2434 O O . THR A 1 305 ? -3.419 14.586 -55.131 1.00 30.20 305 THR A O 1
ATOM 2437 N N . THR A 1 306 ? -2.802 12.446 -55.358 1.00 28.62 306 THR A N 1
ATOM 2438 C CA . THR A 1 306 ? -3.547 11.847 -56.493 1.00 28.62 306 THR A CA 1
ATOM 2439 C C . THR A 1 306 ? -2.661 10.823 -57.216 1.00 28.62 306 THR A C 1
ATOM 2441 O O . THR A 1 306 ? -1.441 10.940 -57.257 1.00 28.62 306 THR A O 1
ATOM 2444 N N . GLY A 1 307 ? -3.288 9.740 -57.681 1.00 25.69 307 GLY A N 1
ATOM 2445 C CA . GLY A 1 307 ? -2.636 8.468 -57.984 1.00 25.69 307 GLY A CA 1
ATOM 2446 C C . GLY A 1 307 ? -2.213 8.243 -59.431 1.00 25.69 307 GLY A C 1
ATOM 2447 O O . GLY A 1 307 ? -2.495 9.035 -60.320 1.00 25.69 307 GLY A O 1
ATOM 2448 N N . SER A 1 308 ? -1.603 7.080 -59.658 1.00 25.72 308 SER A N 1
ATOM 2449 C CA . SER A 1 308 ? -1.723 6.310 -60.897 1.00 25.72 308 SER A CA 1
ATOM 2450 C C . SER A 1 308 ? -1.164 4.904 -60.680 1.00 25.72 308 SER A C 1
ATOM 2452 O O . SER A 1 308 ? -0.111 4.714 -60.075 1.00 25.72 308 SER A O 1
ATOM 2454 N N . SER A 1 309 ? -1.908 3.926 -61.182 1.00 25.27 309 SER A N 1
ATOM 2455 C CA . SER A 1 309 ? -1.509 2.541 -61.403 1.00 25.27 309 SER A CA 1
ATOM 2456 C C . SER A 1 309 ? -0.147 2.420 -62.086 1.00 25.27 309 SER A C 1
ATOM 2458 O O . SER A 1 309 ? 0.108 3.175 -63.019 1.00 25.27 309 SER A O 1
ATOM 2460 N N . LEU A 1 310 ? 0.629 1.388 -61.740 1.00 25.38 310 LEU A N 1
ATOM 2461 C CA . LEU A 1 310 ? 1.307 0.531 -62.718 1.00 25.38 310 LEU A CA 1
ATOM 2462 C C . LEU A 1 310 ? 1.800 -0.766 -62.055 1.00 25.38 310 LEU A C 1
ATOM 2464 O O . LEU A 1 310 ? 2.378 -0.788 -60.975 1.00 25.38 310 LEU A O 1
ATOM 2468 N N . SER A 1 311 ? 1.489 -1.849 -62.752 1.00 25.89 311 SER A N 1
ATOM 2469 C CA . SER A 1 311 ? 1.849 -3.247 -62.548 1.00 25.89 311 SER A CA 1
ATOM 2470 C C . SER A 1 311 ? 3.354 -3.522 -62.613 1.00 25.89 311 SER A C 1
ATOM 2472 O O . SER A 1 311 ? 4.032 -2.962 -63.473 1.00 25.89 311 SER A O 1
ATOM 2474 N N . GLY A 1 312 ? 3.831 -4.505 -61.840 1.00 24.70 312 GLY A N 1
ATOM 2475 C CA . GLY A 1 312 ? 5.113 -5.168 -62.104 1.00 24.70 312 GLY A CA 1
ATOM 2476 C C . GLY A 1 312 ? 5.575 -6.130 -61.004 1.00 24.70 312 GLY A C 1
ATOM 2477 O O . GLY A 1 312 ? 6.192 -5.710 -60.036 1.00 24.70 312 GLY A O 1
ATOM 2478 N N . THR A 1 313 ? 5.307 -7.428 -61.171 1.00 24.62 313 THR A N 1
ATOM 2479 C CA . THR A 1 313 ? 6.151 -8.532 -60.650 1.00 24.62 313 THR A CA 1
ATOM 2480 C C . THR A 1 313 ? 7.405 -8.633 -61.541 1.00 24.62 313 THR A C 1
ATOM 2482 O O . THR A 1 313 ? 7.295 -8.258 -62.713 1.00 24.62 313 THR A O 1
ATOM 2485 N N . PRO A 1 314 ? 8.588 -9.084 -61.063 1.00 33.97 314 PRO A N 1
ATOM 2486 C CA . PRO A 1 314 ? 8.895 -10.478 -60.660 1.00 33.97 314 PRO A CA 1
ATOM 2487 C C . PRO A 1 314 ? 9.709 -10.534 -59.333 1.00 33.97 314 PRO A C 1
ATOM 2489 O O . PRO A 1 314 ? 10.240 -9.526 -58.896 1.00 33.97 314 PRO A O 1
ATOM 2492 N N . GLY A 1 315 ? 9.776 -11.608 -58.538 1.00 23.34 315 GLY A N 1
ATOM 2493 C CA . GLY A 1 315 ? 10.190 -12.979 -58.854 1.00 23.34 315 GLY A CA 1
ATOM 2494 C C . GLY A 1 315 ? 11.672 -13.175 -58.479 1.00 23.34 315 GLY A C 1
ATOM 2495 O O . GLY A 1 315 ? 12.530 -12.603 -59.141 1.00 23.34 315 GLY A O 1
ATOM 2496 N N . GLY A 1 316 ? 11.968 -13.976 -57.443 1.00 25.56 316 GLY A N 1
ATOM 2497 C CA . GLY A 1 316 ? 13.340 -14.405 -57.122 1.00 25.56 316 GLY A CA 1
ATOM 2498 C C . GLY A 1 316 ? 13.584 -14.824 -55.666 1.00 25.56 316 GLY A C 1
ATOM 2499 O O . GLY A 1 316 ? 13.974 -14.003 -54.844 1.00 25.56 316 GLY A O 1
ATOM 2500 N N . THR A 1 317 ? 13.389 -16.109 -55.363 1.00 27.02 317 THR A N 1
ATOM 2501 C CA . THR A 1 317 ? 14.064 -16.840 -54.270 1.00 27.02 317 THR A CA 1
ATOM 2502 C C . THR A 1 317 ? 15.563 -16.986 -54.571 1.00 27.02 317 THR A C 1
ATOM 2504 O O . THR A 1 317 ? 15.939 -17.015 -55.745 1.00 27.02 317 THR A O 1
ATOM 2507 N N . PRO A 1 318 ? 16.424 -17.066 -53.542 1.00 33.03 318 PRO A N 1
ATOM 2508 C CA . PRO A 1 318 ? 17.062 -18.353 -53.209 1.00 33.03 318 PRO A CA 1
ATOM 2509 C C . PRO A 1 318 ? 17.109 -18.574 -51.683 1.00 33.03 318 PRO A C 1
ATOM 2511 O O . PRO A 1 318 ? 17.329 -17.652 -50.907 1.00 33.03 318 PRO A O 1
ATOM 2514 N N . ASP A 1 319 ? 16.632 -19.714 -51.205 1.00 26.11 319 ASP A N 1
ATOM 2515 C CA . ASP A 1 319 ? 17.374 -20.960 -50.959 1.00 26.11 319 ASP A CA 1
ATOM 2516 C C . ASP A 1 319 ? 18.003 -21.057 -49.561 1.00 26.11 319 ASP A C 1
ATOM 2518 O O . ASP A 1 319 ? 18.716 -20.201 -49.050 1.00 26.11 319 ASP A O 1
ATOM 2522 N N . SER A 1 320 ? 17.637 -22.185 -48.972 1.00 26.62 320 SER A N 1
ATOM 2523 C CA . SER A 1 320 ? 17.895 -22.779 -47.673 1.00 26.62 320 SER A CA 1
ATOM 2524 C C . SER A 1 320 ? 19.353 -23.116 -47.335 1.00 26.62 320 SER A C 1
ATOM 2526 O O . SER A 1 320 ? 20.107 -23.517 -48.218 1.00 26.62 320 SER A O 1
ATOM 2528 N N . ALA A 1 321 ? 19.585 -23.199 -46.011 1.00 27.81 321 ALA A N 1
ATOM 2529 C CA . ALA A 1 321 ? 20.312 -24.250 -45.259 1.00 27.81 321 ALA A CA 1
ATOM 2530 C C . ALA A 1 321 ? 21.634 -23.820 -44.572 1.00 27.81 321 ALA A C 1
ATOM 2532 O O . ALA A 1 321 ? 22.318 -22.937 -45.076 1.00 27.81 321 ALA A O 1
ATOM 2533 N N . PRO A 1 322 ? 22.103 -24.538 -43.523 1.00 35.38 322 PRO A N 1
ATOM 2534 C CA . PRO A 1 322 ? 21.361 -25.191 -42.439 1.00 35.38 322 PRO A CA 1
ATOM 2535 C C . PRO A 1 322 ? 21.943 -24.928 -41.027 1.00 35.38 322 PRO A C 1
ATOM 2537 O O . PRO A 1 322 ? 23.043 -24.421 -40.836 1.00 35.38 322 PRO A O 1
ATOM 2540 N N . MET A 1 323 ? 21.153 -25.365 -40.046 1.00 28.03 323 MET A N 1
ATOM 2541 C CA . MET A 1 323 ? 21.454 -25.550 -38.625 1.00 28.03 323 MET A CA 1
ATOM 2542 C C . MET A 1 323 ? 22.721 -26.382 -38.364 1.00 28.03 323 MET A C 1
ATOM 2544 O O . MET A 1 323 ? 22.931 -27.414 -39.002 1.00 28.03 323 MET A O 1
ATOM 2548 N N . GLY A 1 324 ? 23.471 -26.007 -37.327 1.00 25.42 324 GLY A N 1
ATOM 2549 C CA . GLY A 1 324 ? 24.482 -26.842 -36.681 1.00 25.42 324 GLY A CA 1
ATOM 2550 C C . GLY A 1 324 ? 24.531 -26.508 -35.193 1.00 25.42 324 GLY A C 1
ATOM 2551 O O . GLY A 1 324 ? 25.010 -25.444 -34.820 1.00 25.42 324 GLY A O 1
ATOM 2552 N N . GLY A 1 325 ? 23.967 -27.388 -34.364 1.00 25.17 325 GLY A N 1
ATOM 2553 C CA . GLY A 1 325 ? 24.060 -27.295 -32.910 1.00 25.17 325 GLY A CA 1
ATOM 2554 C C . GLY A 1 325 ? 25.429 -27.732 -32.396 1.00 25.17 325 GLY A C 1
ATOM 2555 O O . GLY A 1 325 ? 26.139 -28.458 -33.087 1.00 25.17 325 GLY A O 1
ATOM 2556 N N . ASN A 1 326 ? 25.757 -27.282 -31.184 1.00 28.84 326 ASN A N 1
ATOM 2557 C CA . ASN A 1 326 ? 26.522 -28.010 -30.171 1.00 28.84 326 ASN A CA 1
ATOM 2558 C C . ASN A 1 326 ? 26.555 -27.175 -28.878 1.00 28.84 326 ASN A C 1
ATOM 2560 O O . ASN A 1 326 ? 27.261 -26.176 -28.798 1.00 28.84 326 ASN A O 1
ATOM 2564 N N . ASP A 1 327 ? 25.801 -27.620 -27.875 1.00 27.61 327 ASP A N 1
ATOM 2565 C CA . ASP A 1 327 ? 26.165 -27.487 -26.456 1.00 27.61 327 ASP A CA 1
ATOM 2566 C C . ASP A 1 327 ? 27.373 -28.416 -26.185 1.00 27.61 327 ASP A C 1
ATOM 2568 O O . ASP A 1 327 ? 27.472 -29.441 -26.878 1.00 27.61 327 ASP A O 1
ATOM 2572 N N . PRO A 1 328 ? 28.277 -28.154 -25.204 1.00 42.28 328 PRO A N 1
ATOM 2573 C CA . PRO A 1 328 ? 27.879 -28.235 -23.789 1.00 42.28 328 PRO A CA 1
ATOM 2574 C C . PRO A 1 328 ? 28.688 -27.444 -22.723 1.00 42.28 328 PRO A C 1
ATOM 2576 O O . PRO A 1 328 ? 29.828 -27.047 -22.919 1.00 42.28 328 PRO A O 1
ATOM 2579 N N . ALA A 1 329 ? 28.063 -27.388 -21.538 1.00 28.59 329 ALA A N 1
ATOM 2580 C CA . ALA A 1 329 ? 28.619 -27.541 -20.181 1.00 28.59 329 ALA A CA 1
ATOM 2581 C C . ALA A 1 329 ? 29.578 -26.491 -19.568 1.00 28.59 329 ALA A C 1
ATOM 2583 O O . ALA A 1 329 ? 30.746 -26.375 -19.919 1.00 28.59 329 ALA A O 1
ATOM 2584 N N . ASP A 1 330 ? 29.069 -25.880 -18.494 1.00 30.06 330 ASP A N 1
ATOM 2585 C CA . ASP A 1 330 ? 29.780 -25.453 -17.275 1.00 30.06 330 ASP A CA 1
ATOM 2586 C C . ASP A 1 330 ? 30.295 -26.702 -16.505 1.00 30.06 330 ASP A C 1
ATOM 2588 O O . ASP A 1 330 ? 29.640 -27.753 -16.606 1.00 30.06 330 ASP A O 1
ATOM 2592 N N . PRO A 1 331 ? 31.420 -26.671 -15.747 1.00 42.81 331 PRO A N 1
ATOM 2593 C CA . PRO A 1 331 ? 31.364 -26.124 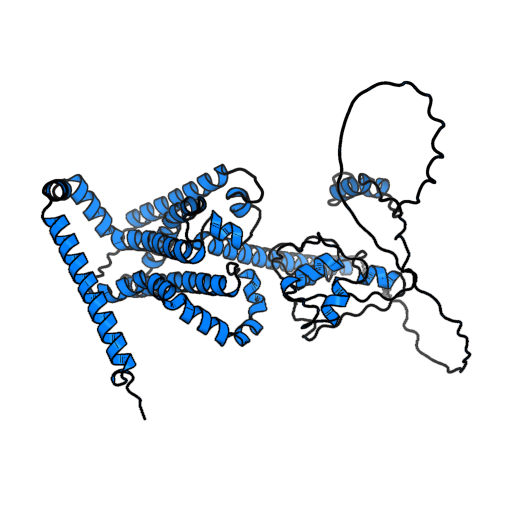-14.381 1.00 42.81 331 PRO A CA 1
ATOM 2594 C C . PRO A 1 331 ? 32.661 -25.483 -13.817 1.00 42.81 331 PRO A C 1
ATOM 2596 O O . PRO A 1 331 ? 33.784 -25.777 -14.228 1.00 42.81 331 PRO A O 1
ATOM 2599 N N . ASP A 1 332 ? 32.454 -24.683 -12.768 1.00 33.00 332 ASP A N 1
ATOM 2600 C CA . ASP A 1 332 ? 33.361 -24.233 -11.698 1.00 33.00 332 ASP A CA 1
ATOM 2601 C C . ASP A 1 332 ? 34.677 -25.012 -11.460 1.00 33.00 332 ASP A C 1
ATOM 2603 O O . ASP A 1 332 ? 34.698 -26.234 -11.290 1.00 33.00 332 ASP A O 1
ATOM 2607 N N . GLY A 1 333 ? 35.768 -24.262 -11.237 1.00 27.67 333 GLY A N 1
ATOM 2608 C CA . GLY A 1 333 ? 37.002 -24.790 -10.644 1.00 27.67 333 GLY A CA 1
ATOM 2609 C C . GLY A 1 333 ? 38.118 -23.758 -10.433 1.00 27.67 333 GLY A C 1
ATOM 2610 O O . GLY A 1 333 ? 38.994 -23.611 -11.278 1.00 27.67 333 GLY A O 1
ATOM 2611 N N . LEU A 1 334 ? 38.142 -23.090 -9.273 1.00 31.61 334 LEU A N 1
ATOM 2612 C CA . LEU A 1 334 ? 39.350 -22.435 -8.741 1.00 31.61 334 LEU A CA 1
ATOM 2613 C C . LEU A 1 334 ? 40.328 -23.496 -8.201 1.00 31.61 334 LEU A C 1
ATOM 2615 O O . LEU A 1 334 ? 39.903 -24.413 -7.494 1.00 31.61 334 LEU A O 1
ATOM 2619 N N . PRO A 1 335 ? 41.642 -23.330 -8.431 1.00 34.31 335 PRO A N 1
ATOM 2620 C CA . PRO A 1 335 ? 42.532 -23.166 -7.278 1.00 34.31 335 PRO A CA 1
ATOM 2621 C C . PRO A 1 335 ? 43.647 -22.125 -7.504 1.00 34.31 335 PRO A C 1
ATOM 2623 O O . PRO A 1 335 ? 44.085 -21.873 -8.623 1.00 34.31 335 PRO A O 1
ATOM 2626 N N . GLY A 1 336 ? 44.116 -21.518 -6.408 1.00 29.28 336 GLY A N 1
ATOM 2627 C CA . GLY A 1 336 ? 45.263 -20.604 -6.403 1.00 29.28 336 GLY A CA 1
ATOM 2628 C C . GLY A 1 336 ? 46.615 -21.313 -6.531 1.00 29.28 336 GLY A C 1
ATOM 2629 O O . GLY A 1 336 ? 46.671 -22.541 -6.515 1.00 29.28 336 GLY A O 1
ATOM 2630 N N . THR A 1 337 ? 47.700 -20.535 -6.656 1.00 27.62 337 THR A N 1
ATOM 2631 C CA . THR A 1 337 ? 48.909 -20.481 -5.789 1.00 27.62 337 THR A CA 1
ATOM 2632 C C . THR A 1 337 ? 50.036 -19.715 -6.520 1.00 27.62 337 THR A C 1
ATOM 2634 O O . THR A 1 337 ? 50.350 -20.004 -7.665 1.00 27.62 337 THR A O 1
ATOM 2637 N N . GLU A 1 338 ? 50.583 -18.717 -5.822 1.00 27.83 338 GLU A N 1
ATOM 2638 C CA . GLU A 1 338 ? 51.929 -18.104 -5.819 1.00 27.83 338 GLU A CA 1
ATOM 2639 C C . GLU A 1 338 ? 52.848 -17.972 -7.064 1.00 27.83 338 GLU A C 1
ATOM 2641 O O . GLU A 1 338 ? 53.287 -18.930 -7.684 1.00 27.83 338 GLU A O 1
ATOM 2646 N N . ALA A 1 339 ? 53.261 -16.708 -7.254 1.00 29.52 339 ALA A N 1
ATOM 2647 C CA . ALA A 1 339 ? 54.623 -16.165 -7.390 1.00 29.52 339 ALA A CA 1
ATOM 2648 C C . ALA A 1 339 ? 55.644 -16.756 -8.392 1.00 29.52 339 ALA A C 1
ATOM 2650 O O . ALA A 1 339 ? 56.232 -17.810 -8.179 1.00 29.52 339 ALA A O 1
ATOM 2651 N N . GLY A 1 340 ? 56.074 -15.881 -9.316 1.00 29.23 340 GLY A N 1
ATOM 2652 C CA . GLY A 1 340 ? 57.494 -15.710 -9.648 1.00 29.23 340 GLY A CA 1
ATOM 2653 C C . GLY A 1 340 ? 57.895 -16.028 -11.089 1.00 29.23 340 GLY A C 1
ATOM 2654 O O . GLY A 1 340 ? 58.169 -17.173 -11.423 1.00 29.23 340 GLY A O 1
ATOM 2655 N N . GLY A 1 341 ? 58.060 -14.990 -11.913 1.00 28.59 341 GLY A N 1
ATOM 2656 C CA . GLY A 1 341 ? 58.747 -15.107 -13.201 1.00 28.59 341 GLY A CA 1
ATOM 2657 C C . GLY A 1 341 ? 58.626 -13.849 -14.051 1.00 28.59 341 GLY A C 1
ATOM 2658 O O . GLY A 1 341 ? 57.629 -13.657 -14.733 1.00 28.59 341 GLY A O 1
ATOM 2659 N N . VAL A 1 342 ? 59.645 -12.986 -14.019 1.00 41.28 342 VAL A N 1
ATOM 2660 C CA . VAL A 1 342 ? 59.793 -11.876 -14.972 1.00 41.28 342 VAL A CA 1
ATOM 2661 C C . VAL A 1 342 ? 60.146 -12.479 -16.333 1.00 41.28 342 VAL A C 1
ATOM 2663 O O . VAL A 1 342 ? 61.295 -12.845 -16.574 1.00 41.28 342 VAL A O 1
ATOM 2666 N N . GLY A 1 343 ? 59.142 -12.615 -17.195 1.00 32.56 343 GLY A N 1
ATOM 2667 C CA . GLY A 1 343 ? 59.275 -12.967 -18.604 1.00 32.56 343 GLY A CA 1
ATOM 2668 C C . GLY A 1 343 ? 58.646 -11.864 -19.444 1.00 32.56 343 GLY A C 1
ATOM 2669 O O . GLY A 1 343 ? 57.522 -11.448 -19.195 1.00 32.56 343 GLY A O 1
ATOM 2670 N N . THR A 1 344 ? 59.397 -11.330 -20.398 1.00 39.84 344 THR A N 1
ATOM 2671 C CA . THR A 1 344 ? 58.902 -10.354 -21.369 1.00 39.84 344 THR A CA 1
ATOM 2672 C C . THR A 1 344 ? 57.901 -11.031 -22.302 1.00 39.84 344 THR A C 1
ATOM 2674 O O . THR A 1 344 ? 58.320 -11.724 -23.233 1.00 39.84 344 THR A O 1
ATOM 2677 N N . ASP A 1 345 ? 56.606 -10.842 -22.052 1.00 35.50 345 ASP A N 1
ATOM 2678 C CA . ASP A 1 345 ? 55.559 -11.314 -22.955 1.00 35.50 345 ASP A CA 1
ATOM 2679 C C . ASP A 1 345 ? 55.612 -10.556 -24.295 1.00 35.50 345 ASP A C 1
ATOM 2681 O O . ASP A 1 345 ? 55.788 -9.328 -24.317 1.00 35.50 345 ASP A O 1
ATOM 2685 N N . PRO A 1 346 ? 55.468 -11.250 -25.439 1.00 43.00 346 PRO A N 1
ATOM 2686 C CA . PRO A 1 346 ? 55.228 -10.587 -26.709 1.00 43.00 346 PRO A CA 1
ATOM 2687 C C . PRO A 1 346 ? 53.902 -9.834 -26.599 1.00 43.00 346 PRO A C 1
ATOM 2689 O O . PRO A 1 346 ? 52.907 -10.417 -26.180 1.00 43.00 346 PRO A O 1
ATOM 2692 N N . LYS A 1 347 ? 53.891 -8.548 -26.980 1.00 46.22 347 LYS A N 1
ATOM 2693 C CA . LYS A 1 347 ? 52.671 -7.734 -27.075 1.00 46.22 347 LYS A CA 1
ATOM 2694 C C . LYS A 1 347 ? 51.570 -8.544 -27.754 1.00 46.22 347 LYS A C 1
ATOM 2696 O O . LYS A 1 347 ? 51.656 -8.813 -28.954 1.00 46.22 347 LYS A O 1
ATOM 2701 N N . GLU A 1 348 ? 50.566 -8.900 -26.962 1.00 46.50 348 GLU A N 1
ATOM 2702 C CA . GLU A 1 348 ? 49.279 -9.394 -27.421 1.00 46.50 348 GLU A CA 1
ATOM 2703 C C . GLU A 1 348 ? 48.814 -8.464 -28.555 1.00 46.50 348 GLU A C 1
ATOM 2705 O O . GLU A 1 348 ? 48.927 -7.236 -28.413 1.00 46.50 348 GLU A O 1
ATOM 2710 N N . PRO A 1 349 ? 48.422 -8.992 -29.728 1.00 50.06 349 PRO A N 1
ATOM 2711 C CA . PRO A 1 349 ? 47.964 -8.145 -30.816 1.00 50.06 349 PRO A CA 1
ATOM 2712 C C . PRO A 1 349 ? 46.804 -7.304 -30.287 1.00 50.06 349 PRO A C 1
ATOM 2714 O O . PRO A 1 349 ? 45.806 -7.855 -29.834 1.00 50.06 349 PRO A O 1
ATOM 2717 N N . ALA A 1 350 ? 46.981 -5.978 -30.290 1.00 52.12 350 ALA A N 1
ATOM 2718 C CA . ALA A 1 350 ? 45.988 -5.040 -29.789 1.00 52.12 350 ALA A CA 1
ATOM 2719 C C . ALA A 1 350 ? 44.628 -5.386 -30.401 1.00 52.12 350 ALA A C 1
ATOM 2721 O O . ALA A 1 350 ? 44.502 -5.394 -31.631 1.00 52.12 350 ALA A O 1
ATOM 2722 N N . GLU A 1 351 ? 43.642 -5.709 -29.556 1.00 55.62 351 GLU A N 1
ATOM 2723 C CA . GLU A 1 351 ? 42.285 -5.944 -30.033 1.00 55.62 351 GLU A CA 1
ATOM 2724 C C . GLU A 1 351 ? 41.860 -4.750 -30.902 1.00 55.62 351 GLU A C 1
ATOM 2726 O O . GLU A 1 351 ? 42.115 -3.596 -30.531 1.00 55.62 351 GLU A O 1
ATOM 2731 N N . PRO A 1 352 ? 41.251 -4.989 -32.076 1.00 54.28 352 PRO A N 1
ATOM 2732 C CA . PRO A 1 352 ? 40.772 -3.902 -32.911 1.00 54.28 352 PRO A CA 1
ATOM 2733 C C . PRO A 1 352 ? 39.803 -3.046 -32.090 1.00 54.28 352 PRO A C 1
ATOM 2735 O O . PRO A 1 352 ? 38.844 -3.566 -31.522 1.00 54.28 352 PRO A O 1
ATOM 2738 N N . VAL A 1 353 ? 40.072 -1.737 -32.016 1.00 58.88 353 VAL A N 1
ATOM 2739 C CA . VAL A 1 353 ? 39.242 -0.771 -31.284 1.00 58.88 353 VAL A CA 1
ATOM 2740 C C . VAL A 1 353 ? 37.809 -0.886 -31.796 1.00 58.88 353 VAL A C 1
ATOM 2742 O O . VAL A 1 353 ? 37.513 -0.513 -32.934 1.00 58.88 353 VAL A O 1
ATOM 2745 N N . LYS A 1 354 ? 36.924 -1.451 -30.971 1.00 67.50 354 LYS A N 1
ATOM 2746 C CA . LYS A 1 354 ? 35.512 -1.618 -31.314 1.00 67.50 354 LYS A CA 1
ATOM 2747 C C . LYS A 1 354 ? 34.875 -0.226 -31.391 1.00 67.50 354 LYS A C 1
ATOM 2749 O O . LYS A 1 354 ? 35.127 0.590 -30.503 1.00 67.50 354 LYS A O 1
ATOM 2754 N N . PRO A 1 355 ? 34.065 0.081 -32.421 1.00 83.94 355 PRO A N 1
ATOM 2755 C CA . PRO A 1 355 ? 33.298 1.320 -32.422 1.00 83.94 355 PRO A CA 1
ATOM 2756 C C . PRO A 1 355 ? 32.391 1.346 -31.187 1.00 83.94 355 PRO A C 1
ATOM 2758 O O . PRO A 1 355 ? 31.948 0.296 -30.721 1.00 83.94 355 PRO A O 1
ATOM 2761 N N . TYR A 1 356 ? 32.143 2.531 -30.640 1.00 88.38 356 TYR A N 1
ATOM 2762 C CA . TYR A 1 356 ? 31.301 2.722 -29.461 1.00 88.38 356 TYR A CA 1
ATOM 2763 C C . TYR A 1 356 ? 29.885 3.151 -29.862 1.00 88.38 356 TYR A C 1
ATOM 2765 O O . TYR A 1 356 ? 29.694 3.810 -30.885 1.00 88.38 356 TYR A O 1
ATOM 2773 N N . ASN A 1 357 ? 28.892 2.797 -29.047 1.00 88.31 357 ASN A N 1
ATOM 2774 C CA . ASN A 1 357 ? 27.516 3.263 -29.190 1.00 88.31 357 ASN A CA 1
ATOM 2775 C C . ASN A 1 357 ? 27.426 4.712 -28.689 1.00 88.31 357 ASN A C 1
ATOM 2777 O O . ASN A 1 357 ? 27.251 4.950 -27.495 1.00 88.31 357 ASN A O 1
ATOM 2781 N N . VAL A 1 358 ? 27.586 5.672 -29.602 1.00 88.06 358 VAL A N 1
ATOM 2782 C CA . VAL A 1 358 ? 27.596 7.112 -29.305 1.00 88.06 358 VAL A CA 1
ATOM 2783 C C . VAL A 1 358 ? 26.572 7.869 -30.139 1.00 88.06 358 VAL A C 1
ATOM 2785 O O . VAL A 1 358 ? 26.276 7.503 -31.277 1.00 88.06 358 VAL A O 1
ATOM 2788 N N . MET A 1 359 ? 26.056 8.951 -29.565 1.00 87.50 359 MET A N 1
ATOM 2789 C CA . MET A 1 359 ? 25.276 9.961 -30.271 1.00 87.50 359 MET A CA 1
ATOM 2790 C C . MET A 1 359 ? 26.120 11.218 -30.453 1.00 87.50 359 MET A C 1
ATOM 2792 O O . MET A 1 359 ? 26.956 11.530 -29.607 1.00 87.50 359 MET A O 1
ATOM 2796 N N . ASP A 1 360 ? 25.869 11.946 -31.535 1.00 89.38 360 ASP A N 1
ATOM 2797 C CA . ASP A 1 360 ? 26.491 13.245 -31.779 1.00 89.38 360 ASP A CA 1
ATOM 2798 C C . ASP A 1 360 ? 25.759 14.319 -30.959 1.00 89.38 360 ASP A C 1
ATOM 2800 O O . ASP A 1 360 ? 24.740 14.864 -31.387 1.00 89.38 360 ASP A O 1
ATOM 2804 N N . ILE A 1 361 ? 26.205 14.522 -29.714 1.00 90.88 361 ILE A N 1
ATOM 2805 C CA . ILE A 1 361 ? 25.632 15.489 -28.771 1.00 90.88 361 ILE A CA 1
ATOM 2806 C C . ILE A 1 361 ? 26.732 16.445 -28.316 1.00 90.88 361 ILE A C 1
ATOM 2808 O O . ILE A 1 361 ? 27.707 16.032 -27.687 1.00 90.88 361 ILE A O 1
ATOM 2812 N N . ASP A 1 362 ? 26.535 17.735 -28.575 1.00 94.06 362 ASP A N 1
ATOM 2813 C CA . ASP A 1 362 ? 27.426 18.801 -28.117 1.00 94.06 362 ASP A CA 1
ATOM 2814 C C . ASP A 1 362 ? 27.080 19.206 -26.675 1.00 94.06 362 ASP A C 1
ATOM 2816 O O . ASP A 1 362 ? 26.323 20.147 -26.415 1.00 94.06 362 ASP A O 1
ATOM 2820 N N . PHE A 1 363 ? 27.596 18.440 -25.712 1.00 93.62 363 PHE A N 1
ATOM 2821 C CA . PHE A 1 363 ? 27.376 18.728 -24.295 1.00 93.62 363 PHE A CA 1
ATOM 2822 C C . PHE A 1 363 ? 28.032 20.037 -23.844 1.00 93.62 363 PHE A C 1
ATOM 2824 O O . PHE A 1 363 ? 27.508 20.673 -22.930 1.00 93.62 363 PHE A O 1
ATOM 2831 N N . ASP A 1 364 ? 29.123 20.470 -24.479 1.00 93.75 364 ASP A N 1
ATOM 2832 C CA . ASP A 1 364 ? 29.789 21.733 -24.144 1.00 93.75 364 ASP A CA 1
ATOM 2833 C C . ASP A 1 364 ? 28.883 22.923 -24.479 1.00 93.75 364 ASP A C 1
ATOM 2835 O O . ASP A 1 364 ? 28.705 23.824 -23.652 1.00 93.75 364 ASP A O 1
ATOM 2839 N N . ALA A 1 365 ? 28.235 22.896 -25.648 1.00 95.25 365 ALA A N 1
ATOM 2840 C CA . ALA A 1 365 ? 27.238 23.894 -26.022 1.00 95.25 365 ALA A CA 1
ATOM 2841 C C . ALA A 1 365 ? 26.018 23.875 -25.087 1.00 95.25 365 ALA A C 1
ATOM 2843 O O . ALA A 1 365 ? 25.562 24.938 -24.661 1.00 95.25 365 ALA A O 1
ATOM 2844 N N . LEU A 1 366 ? 25.510 22.691 -24.721 1.00 92.88 366 LEU A N 1
ATOM 2845 C CA . LEU A 1 366 ? 24.376 22.566 -23.792 1.00 92.88 366 LEU A CA 1
ATOM 2846 C C . LEU A 1 366 ? 24.718 23.103 -22.391 1.00 92.88 366 LEU A C 1
ATOM 2848 O O . LEU A 1 366 ? 23.901 23.766 -21.757 1.00 92.88 366 LEU A O 1
ATOM 2852 N N . MET A 1 367 ? 25.947 22.889 -21.917 1.00 93.94 367 MET A N 1
ATOM 2853 C CA . MET A 1 367 ? 26.401 23.361 -20.605 1.00 93.94 367 MET A CA 1
ATOM 2854 C C . MET A 1 367 ? 26.806 24.845 -20.578 1.00 93.94 367 MET A C 1
ATOM 2856 O O . MET A 1 367 ? 27.053 25.380 -19.493 1.00 93.94 367 MET A O 1
ATOM 2860 N N . ALA A 1 368 ? 26.839 25.544 -21.720 1.00 93.88 368 ALA A N 1
ATOM 2861 C CA . ALA A 1 368 ? 27.304 26.934 -21.816 1.00 93.88 368 ALA A CA 1
ATOM 2862 C C . ALA A 1 368 ? 26.491 27.920 -20.953 1.00 93.88 368 ALA A C 1
ATOM 2864 O O . ALA A 1 368 ? 27.038 28.900 -20.443 1.00 93.88 368 ALA A O 1
ATOM 2865 N N . SER A 1 369 ? 25.201 27.639 -20.740 1.00 86.38 369 SER A N 1
ATOM 2866 C CA . SER A 1 369 ? 24.300 28.439 -19.892 1.00 86.38 369 SER A CA 1
ATOM 2867 C C . SER A 1 369 ? 24.569 28.272 -18.388 1.00 86.38 369 SER A C 1
ATOM 2869 O O . SER A 1 369 ? 24.020 29.009 -17.561 1.00 86.38 369 SER A O 1
ATOM 2871 N N . GLY A 1 370 ? 25.425 27.316 -18.014 1.00 89.44 370 GLY A N 1
ATOM 2872 C CA . GLY A 1 370 ? 25.780 27.022 -16.634 1.00 89.44 370 GLY A CA 1
ATOM 2873 C C . GLY A 1 370 ? 24.575 26.611 -15.784 1.00 89.44 370 GLY A C 1
ATOM 2874 O O . GLY A 1 370 ? 23.551 26.151 -16.278 1.00 89.44 370 GLY A O 1
ATOM 2875 N N . LYS A 1 371 ? 24.671 26.844 -14.471 1.00 89.75 371 LYS A N 1
ATOM 2876 C CA . LYS A 1 371 ? 23.647 26.458 -13.480 1.00 89.75 371 LYS A CA 1
ATOM 2877 C C . LYS A 1 371 ? 22.290 27.166 -13.629 1.00 89.75 371 LYS A C 1
ATOM 2879 O O . LYS A 1 371 ? 21.386 26.873 -12.854 1.00 89.75 371 LYS A O 1
ATOM 2884 N N . ASN A 1 372 ? 22.163 28.116 -14.557 1.00 87.62 372 ASN A N 1
ATOM 2885 C CA . ASN A 1 372 ? 20.893 28.787 -14.837 1.00 87.62 372 ASN A CA 1
ATOM 2886 C C . ASN A 1 372 ? 19.959 27.920 -15.693 1.00 87.62 372 ASN A C 1
ATOM 2888 O O . ASN A 1 372 ? 18.753 28.152 -15.684 1.00 87.62 372 ASN A O 1
ATOM 2892 N N . ASP A 1 373 ? 20.498 26.935 -16.412 1.00 89.19 373 ASP A N 1
ATOM 2893 C CA . ASP A 1 373 ? 19.700 25.930 -17.104 1.00 89.19 373 ASP A CA 1
ATOM 2894 C C . ASP A 1 373 ? 19.230 24.853 -16.104 1.00 89.19 373 ASP A C 1
ATOM 2896 O O . ASP A 1 373 ? 20.070 24.204 -15.467 1.00 89.19 373 ASP A O 1
ATOM 2900 N N . PRO A 1 374 ? 17.911 24.625 -15.947 1.00 89.62 374 PRO A N 1
ATOM 2901 C CA . PRO A 1 374 ? 17.394 23.579 -15.065 1.00 89.62 374 PRO A CA 1
ATOM 2902 C C . PRO A 1 374 ? 17.857 22.161 -15.446 1.00 89.62 374 PRO A C 1
ATOM 2904 O O . PRO A 1 374 ? 17.838 21.275 -14.590 1.00 89.62 374 PRO A O 1
ATOM 2907 N N . LEU A 1 375 ? 18.294 21.929 -16.689 1.00 92.44 375 LEU A N 1
ATOM 2908 C CA . LEU A 1 375 ? 18.803 20.640 -17.170 1.00 92.44 375 LEU A CA 1
ATOM 2909 C C . LEU A 1 375 ? 20.323 20.488 -17.018 1.00 92.44 375 LEU A C 1
ATOM 2911 O O . LEU A 1 375 ? 20.851 19.401 -17.262 1.00 92.44 375 LEU A O 1
ATOM 2915 N N . TYR A 1 376 ? 21.030 21.516 -16.540 1.00 91.69 376 TYR A N 1
ATOM 2916 C CA . TYR A 1 376 ? 22.486 21.494 -16.370 1.00 91.69 376 TYR A CA 1
ATOM 2917 C C . TYR A 1 376 ? 23.016 20.251 -15.623 1.00 91.69 376 TYR A C 1
ATOM 2919 O O . TYR A 1 376 ? 23.983 19.648 -16.097 1.00 91.69 376 TYR A O 1
ATOM 2927 N N . PRO A 1 377 ? 22.400 19.783 -14.511 1.00 94.06 377 PRO A N 1
ATOM 2928 C CA . PRO A 1 377 ? 22.856 18.565 -13.836 1.00 94.06 377 PRO A CA 1
ATOM 2929 C C . PRO A 1 377 ? 22.765 17.310 -14.716 1.00 94.06 377 PRO A C 1
ATOM 2931 O O . PRO A 1 377 ? 23.606 16.421 -14.603 1.00 94.06 377 PRO A O 1
ATOM 2934 N N . LEU A 1 378 ? 21.770 17.238 -15.605 1.00 93.44 378 LEU A N 1
ATOM 2935 C CA . LEU A 1 378 ? 21.613 16.127 -16.543 1.00 93.44 378 LEU A CA 1
ATOM 2936 C C . LEU A 1 378 ? 22.669 16.193 -17.646 1.00 93.44 378 LEU A C 1
ATOM 2938 O O . LEU A 1 378 ? 23.283 15.174 -17.946 1.00 93.44 378 LEU A O 1
ATOM 2942 N N . HIS A 1 379 ? 22.932 17.376 -18.209 1.00 94.81 379 HIS A N 1
ATOM 2943 C CA . HIS A 1 379 ? 24.009 17.563 -19.189 1.00 94.81 379 HIS A CA 1
ATOM 2944 C C . HIS A 1 379 ? 25.372 17.161 -18.618 1.00 94.81 379 HIS A C 1
ATOM 2946 O O . HIS A 1 379 ? 26.135 16.453 -19.274 1.00 94.81 379 HIS A O 1
ATOM 2952 N N . GLN A 1 380 ? 25.644 17.541 -17.368 1.00 94.50 380 GLN A N 1
ATOM 2953 C CA . GLN A 1 380 ? 26.859 17.145 -16.661 1.00 94.50 380 GLN A CA 1
ATOM 2954 C C . GLN A 1 380 ? 26.927 15.630 -16.425 1.00 94.50 380 GLN A C 1
ATOM 2956 O O . GLN A 1 380 ? 27.983 15.027 -16.596 1.00 94.50 380 GLN A O 1
ATOM 2961 N N . TYR A 1 381 ? 25.815 15.007 -16.031 1.00 95.19 381 TYR A N 1
ATOM 2962 C CA . TYR A 1 381 ? 25.771 13.564 -15.833 1.00 95.19 381 TYR A CA 1
ATOM 2963 C C . TYR A 1 381 ? 26.023 12.820 -17.148 1.00 95.19 381 TYR A C 1
ATOM 2965 O O . TYR A 1 381 ? 26.967 12.039 -17.226 1.00 95.19 381 TYR A O 1
ATOM 2973 N N . PHE A 1 382 ? 25.246 13.097 -18.198 1.00 92.81 382 PHE A N 1
ATOM 2974 C CA . PHE A 1 382 ? 25.343 12.374 -19.469 1.00 92.81 382 PHE A CA 1
ATOM 2975 C C . PHE A 1 382 ? 26.674 12.590 -20.197 1.00 92.81 382 PHE A C 1
ATOM 2977 O O . PHE A 1 382 ? 27.160 11.649 -20.817 1.00 92.81 382 PHE A O 1
ATOM 2984 N N . SER A 1 383 ? 27.300 13.766 -20.077 1.00 93.81 383 SER A N 1
ATOM 2985 C CA . SER A 1 383 ? 28.643 14.000 -20.631 1.00 93.81 383 SER A CA 1
ATOM 2986 C C . SER A 1 383 ? 29.742 13.212 -19.913 1.00 93.81 383 SER A C 1
ATOM 2988 O O . SER A 1 383 ? 30.792 12.957 -20.497 1.00 93.81 383 SER A O 1
ATOM 2990 N N . SER A 1 384 ? 29.505 12.800 -18.663 1.00 93.94 384 SER A N 1
ATOM 2991 C CA . SER A 1 384 ? 30.452 11.999 -17.879 1.00 93.94 384 SER A CA 1
ATOM 2992 C C . SER A 1 384 ? 30.308 10.486 -18.078 1.00 93.94 384 SER A C 1
ATOM 2994 O O . SER A 1 384 ? 31.158 9.730 -17.610 1.00 93.94 384 SER A O 1
ATOM 2996 N N . VAL A 1 385 ? 29.238 10.027 -18.737 1.00 92.81 385 VAL A N 1
ATOM 2997 C CA . VAL A 1 385 ? 28.975 8.596 -18.932 1.00 92.81 385 VAL A CA 1
ATOM 2998 C C . VAL A 1 385 ? 29.860 8.053 -20.050 1.00 92.81 385 VAL A C 1
ATOM 3000 O O . VAL A 1 385 ? 29.801 8.522 -21.186 1.00 92.81 385 VAL A O 1
ATOM 3003 N N . GLU A 1 386 ? 30.646 7.020 -19.744 1.00 90.69 386 GLU A N 1
ATOM 3004 C CA . GLU A 1 386 ? 31.435 6.322 -20.757 1.00 90.69 386 GLU A CA 1
ATOM 3005 C C . GLU A 1 386 ? 30.519 5.554 -21.728 1.00 90.69 386 GLU A C 1
ATOM 3007 O O . GLU A 1 386 ? 29.666 4.770 -21.292 1.00 90.69 386 GLU A O 1
ATOM 3012 N N . PRO A 1 387 ? 30.681 5.740 -23.050 1.00 90.25 387 PRO A N 1
ATOM 3013 C CA . PRO A 1 387 ? 29.926 4.984 -24.036 1.00 90.25 387 PRO A CA 1
ATOM 3014 C C . PRO A 1 387 ? 30.194 3.480 -23.943 1.00 90.25 387 PRO A C 1
ATOM 3016 O O . PRO A 1 387 ? 31.290 3.037 -23.599 1.00 90.25 387 PRO A O 1
ATOM 3019 N N . THR A 1 388 ? 29.214 2.670 -24.342 1.00 90.44 388 THR A N 1
ATOM 3020 C CA . THR A 1 388 ? 29.392 1.212 -24.400 1.00 90.44 388 THR A CA 1
ATOM 3021 C C . THR A 1 388 ? 30.039 0.796 -25.724 1.00 90.44 388 THR A C 1
ATOM 3023 O O . THR A 1 388 ? 29.648 1.311 -26.776 1.00 90.44 388 THR A O 1
ATOM 3026 N N . PRO A 1 389 ? 31.014 -0.130 -25.728 1.00 91.38 389 PRO A N 1
ATOM 3027 C CA . PRO A 1 389 ? 31.566 -0.652 -26.970 1.00 91.38 389 PRO A CA 1
ATOM 3028 C C . PRO A 1 389 ? 30.524 -1.509 -27.694 1.00 91.38 389 PRO A C 1
ATOM 3030 O O . PRO A 1 389 ? 29.694 -2.180 -27.074 1.00 91.38 389 PRO A O 1
ATOM 3033 N N . THR A 1 390 ? 30.592 -1.530 -29.020 1.00 91.50 390 THR A N 1
ATOM 3034 C CA . THR A 1 390 ? 29.879 -2.539 -29.810 1.00 91.50 390 THR A CA 1
ATOM 3035 C C . THR A 1 390 ? 30.376 -3.946 -29.461 1.00 91.50 390 THR A C 1
ATOM 3037 O O . THR A 1 390 ? 31.513 -4.154 -29.031 1.00 91.50 390 THR A O 1
ATOM 3040 N N . ASN A 1 391 ? 29.498 -4.929 -29.625 1.00 90.06 391 ASN A N 1
ATOM 3041 C CA . ASN A 1 391 ? 29.759 -6.340 -29.353 1.00 90.06 391 ASN A CA 1
ATOM 3042 C C . ASN A 1 391 ? 29.285 -7.216 -30.524 1.00 90.06 391 ASN A C 1
ATOM 3044 O O . ASN A 1 391 ? 28.718 -6.723 -31.498 1.00 90.06 391 ASN A O 1
ATOM 3048 N N . GLU A 1 392 ? 29.495 -8.526 -30.418 1.00 92.56 392 GLU A N 1
ATOM 3049 C CA . GLU A 1 392 ? 29.092 -9.503 -31.440 1.00 92.56 392 GLU A CA 1
ATOM 3050 C C . GLU A 1 392 ? 27.582 -9.516 -31.750 1.00 92.56 392 GLU A C 1
ATOM 3052 O O . GLU A 1 392 ? 27.187 -9.895 -32.848 1.00 92.56 392 GLU A O 1
ATOM 3057 N N . TYR A 1 393 ? 26.736 -9.046 -30.824 1.00 92.62 393 TYR A N 1
ATOM 3058 C CA . TYR A 1 393 ? 25.281 -8.952 -30.998 1.00 92.62 393 TYR A CA 1
ATOM 3059 C C . TYR A 1 393 ? 24.832 -7.631 -31.634 1.00 92.62 393 TYR A C 1
ATOM 3061 O O . TYR A 1 393 ? 23.650 -7.443 -31.933 1.00 92.62 393 TYR A O 1
ATOM 3069 N N . THR A 1 394 ? 25.748 -6.688 -31.857 1.00 92.00 394 THR A N 1
ATOM 3070 C CA . THR A 1 394 ? 25.395 -5.366 -32.374 1.00 92.00 394 THR A CA 1
ATOM 3071 C C . THR A 1 394 ? 24.942 -5.463 -33.829 1.00 92.00 394 THR A C 1
ATOM 3073 O O . THR A 1 394 ? 25.710 -5.809 -34.721 1.00 92.00 394 THR A O 1
ATOM 3076 N N . GLY A 1 395 ? 23.672 -5.136 -34.082 1.00 90.94 395 GLY A N 1
ATOM 3077 C CA . GLY A 1 395 ? 23.115 -5.067 -35.435 1.00 90.94 395 GLY A CA 1
ATOM 3078 C C . GLY A 1 395 ? 22.731 -6.410 -36.067 1.00 90.94 395 GLY A C 1
ATOM 3079 O O . GLY A 1 395 ? 22.285 -6.402 -37.214 1.00 90.94 395 GLY A O 1
ATOM 3080 N N . ILE A 1 396 ? 22.823 -7.538 -35.349 1.00 95.62 396 ILE A N 1
ATOM 3081 C CA . ILE A 1 396 ? 22.537 -8.879 -35.906 1.00 95.62 396 ILE A CA 1
ATOM 3082 C C . ILE A 1 396 ? 21.094 -9.048 -36.411 1.00 95.62 396 ILE A C 1
ATOM 3084 O O . ILE A 1 396 ? 20.831 -9.895 -37.256 1.00 95.62 396 ILE A O 1
ATOM 3088 N N . PHE A 1 397 ? 20.166 -8.217 -35.925 1.00 95.12 397 PHE A N 1
ATOM 3089 C CA . PHE A 1 397 ? 18.757 -8.199 -36.332 1.00 95.12 397 PHE A CA 1
ATOM 3090 C C . PHE A 1 397 ? 18.387 -6.971 -37.179 1.00 95.12 397 PHE A C 1
ATOM 3092 O O . PHE A 1 397 ? 17.216 -6.596 -37.270 1.00 95.12 397 PHE A O 1
ATOM 3099 N N . LYS A 1 398 ? 19.366 -6.292 -37.791 1.00 94.62 398 LYS A N 1
ATOM 3100 C CA . LYS A 1 398 ? 19.096 -5.132 -38.649 1.00 94.62 398 LYS A CA 1
ATOM 3101 C C . LYS A 1 398 ? 18.192 -5.536 -39.819 1.00 94.62 398 LYS A C 1
ATOM 3103 O O . LYS A 1 398 ? 18.534 -6.414 -40.601 1.00 94.62 398 LYS A O 1
ATOM 3108 N N . GLY A 1 399 ? 17.060 -4.848 -39.959 1.00 95.69 399 GLY A N 1
ATOM 3109 C CA . GLY A 1 399 ? 16.068 -5.131 -41.003 1.00 95.69 399 GLY A CA 1
ATOM 3110 C C . GLY A 1 399 ? 14.992 -6.140 -40.591 1.00 95.69 399 GLY A C 1
ATOM 3111 O O . GLY A 1 399 ? 14.050 -6.352 -41.351 1.00 95.69 399 GLY A O 1
ATOM 3112 N N . CYS A 1 400 ? 15.099 -6.759 -39.413 1.00 97.62 400 CYS A N 1
ATOM 3113 C CA . CYS A 1 400 ? 14.079 -7.669 -38.899 1.00 97.62 400 CYS A CA 1
ATOM 3114 C C . CYS A 1 400 ? 12.908 -6.912 -38.256 1.00 97.62 400 CYS A C 1
ATOM 3116 O O . CYS A 1 400 ? 13.059 -5.808 -37.734 1.00 97.62 400 CYS A O 1
ATOM 3118 N N . ASN A 1 401 ? 11.738 -7.552 -38.234 1.00 97.06 401 ASN A N 1
ATOM 3119 C CA . ASN A 1 401 ? 10.604 -7.077 -37.445 1.00 97.06 401 ASN A CA 1
ATOM 3120 C C . ASN A 1 401 ? 10.839 -7.354 -35.954 1.00 97.06 401 ASN A C 1
ATOM 3122 O O . ASN A 1 401 ? 11.317 -8.431 -35.597 1.00 97.06 401 ASN A O 1
ATOM 3126 N N . LEU A 1 402 ? 10.418 -6.426 -35.091 1.00 95.12 402 LEU A N 1
ATOM 3127 C CA . LEU A 1 402 ? 10.325 -6.644 -33.649 1.00 95.12 402 LEU A CA 1
ATOM 3128 C C . LEU A 1 402 ? 8.871 -6.938 -33.265 1.00 95.12 402 LEU A C 1
ATOM 3130 O O . LEU A 1 402 ? 7.970 -6.167 -33.593 1.00 95.12 402 LEU A O 1
ATOM 3134 N N . ILE A 1 403 ? 8.656 -8.034 -32.539 1.00 95.25 403 ILE A N 1
ATOM 3135 C CA . ILE A 1 403 ? 7.383 -8.347 -31.885 1.00 95.25 403 ILE A CA 1
ATOM 3136 C C . ILE A 1 403 ? 7.668 -8.482 -30.392 1.00 95.25 403 ILE A C 1
ATOM 3138 O O . ILE A 1 403 ? 8.436 -9.351 -29.986 1.00 95.25 403 ILE A O 1
ATOM 3142 N N . MET A 1 404 ? 7.058 -7.613 -29.588 1.00 93.88 404 MET A N 1
ATOM 3143 C CA . MET A 1 404 ? 7.178 -7.624 -28.132 1.00 93.88 404 MET A CA 1
ATOM 3144 C C . MET A 1 404 ? 5.882 -8.150 -27.516 1.00 93.88 404 MET A C 1
ATOM 3146 O O . MET A 1 404 ? 4.797 -7.701 -27.884 1.00 93.88 404 MET A O 1
ATOM 3150 N N . PHE A 1 405 ? 6.002 -9.086 -26.576 1.00 91.12 405 PHE A N 1
ATOM 3151 C CA . PHE A 1 405 ? 4.875 -9.641 -25.832 1.00 91.12 405 PHE A CA 1
ATOM 3152 C C . PHE A 1 405 ? 4.975 -9.254 -24.358 1.00 91.12 405 PHE A C 1
ATOM 3154 O O . PHE A 1 405 ? 5.914 -9.660 -23.674 1.00 91.12 405 PHE A O 1
ATOM 3161 N N . THR A 1 406 ? 3.978 -8.526 -23.856 1.00 90.75 406 THR A N 1
ATOM 3162 C CA . THR A 1 406 ? 3.769 -8.352 -22.415 1.00 90.75 406 THR A CA 1
ATOM 3163 C C . THR A 1 406 ? 3.070 -9.599 -21.878 1.00 90.75 406 THR A C 1
ATOM 3165 O O . THR A 1 406 ? 1.908 -9.858 -22.190 1.00 90.75 406 THR A O 1
ATOM 3168 N N . ALA A 1 407 ? 3.788 -10.410 -21.100 1.00 89.00 407 ALA A N 1
ATOM 3169 C CA . ALA A 1 407 ? 3.238 -11.618 -20.495 1.00 89.00 407 ALA A CA 1
ATOM 3170 C C . ALA A 1 407 ? 2.563 -11.277 -19.150 1.00 89.00 407 ALA A C 1
ATOM 3172 O O . ALA A 1 407 ? 3.205 -11.272 -18.100 1.00 89.00 407 ALA A O 1
ATOM 3173 N N . GLU A 1 408 ? 1.267 -10.956 -19.201 1.00 86.94 408 GLU A N 1
ATOM 3174 C CA . GLU A 1 408 ? 0.465 -10.518 -18.049 1.00 86.94 408 GLU A CA 1
ATOM 3175 C C . GLU A 1 408 ? 0.465 -11.550 -16.909 1.00 86.94 408 GLU A C 1
ATOM 3177 O O . GLU A 1 408 ? 0.162 -12.726 -17.125 1.00 86.94 408 GLU A O 1
ATOM 3182 N N . GLY A 1 409 ? 0.820 -11.116 -15.692 1.00 84.00 409 GLY A N 1
ATOM 3183 C CA . GLY A 1 409 ? 0.876 -11.979 -14.505 1.00 84.00 409 GLY A CA 1
ATOM 3184 C C . GLY A 1 409 ? 1.758 -13.230 -14.649 1.00 84.00 409 GLY A C 1
ATOM 3185 O O . GLY A 1 409 ? 1.543 -14.216 -13.940 1.00 84.00 409 GLY A O 1
ATOM 3186 N N . PHE A 1 410 ? 2.710 -13.235 -15.588 1.00 85.62 410 PHE A N 1
ATOM 3187 C CA . PHE A 1 410 ? 3.471 -14.432 -15.929 1.00 85.62 410 PHE A CA 1
ATOM 3188 C C . PHE A 1 410 ? 4.387 -14.892 -14.792 1.00 85.62 410 PHE A C 1
ATOM 3190 O O . PHE A 1 410 ? 5.109 -14.112 -14.175 1.00 85.62 410 PHE A O 1
ATOM 3197 N N . SER A 1 411 ? 4.402 -16.207 -14.570 1.00 84.12 411 SER A N 1
ATOM 3198 C CA . SER A 1 411 ? 5.327 -16.867 -13.660 1.00 84.12 411 SER A CA 1
ATOM 3199 C C . SER A 1 411 ? 5.941 -18.093 -14.337 1.00 84.12 411 SER A C 1
ATOM 3201 O O . SER A 1 411 ? 5.191 -18.939 -14.836 1.00 84.12 411 SER A O 1
ATOM 3203 N N . PRO A 1 412 ? 7.280 -18.261 -14.317 1.00 83.19 412 PRO A N 1
ATOM 3204 C CA . PRO A 1 412 ? 7.930 -19.419 -14.928 1.00 83.19 412 PRO A CA 1
ATOM 3205 C C . PRO A 1 412 ? 7.502 -20.743 -14.277 1.00 83.19 412 PRO A C 1
ATOM 3207 O O . PRO A 1 412 ? 7.554 -21.784 -14.922 1.00 83.19 412 PRO A O 1
ATOM 3210 N N . TYR A 1 413 ? 7.003 -20.714 -13.034 1.00 85.69 413 TYR A N 1
ATOM 3211 C CA . TYR A 1 413 ? 6.483 -21.898 -12.342 1.00 85.69 413 TYR A CA 1
ATOM 3212 C C . TYR A 1 413 ? 5.227 -22.495 -12.993 1.00 85.69 413 TYR A C 1
ATOM 3214 O O . TYR A 1 413 ? 4.905 -23.653 -12.737 1.00 85.69 413 TYR A O 1
ATOM 3222 N N . ALA A 1 414 ? 4.518 -21.732 -13.830 1.00 85.25 414 ALA A N 1
ATOM 3223 C CA . ALA A 1 414 ? 3.368 -22.221 -14.590 1.00 85.25 414 ALA A CA 1
ATOM 3224 C C . ALA A 1 414 ? 3.766 -22.901 -15.917 1.00 85.25 414 ALA A C 1
ATOM 3226 O O . ALA A 1 414 ? 2.900 -23.380 -16.656 1.00 85.25 414 ALA A O 1
ATOM 3227 N N . VAL A 1 415 ? 5.061 -22.938 -16.250 1.00 91.12 415 VAL A N 1
ATOM 3228 C CA . VAL A 1 415 ? 5.551 -23.494 -17.511 1.00 91.12 415 VAL A CA 1
ATOM 3229 C C . VAL A 1 415 ? 5.884 -24.977 -17.353 1.00 91.12 415 VAL A C 1
ATOM 3231 O O . VAL A 1 415 ? 6.654 -25.365 -16.479 1.00 91.12 415 VAL A O 1
ATOM 3234 N N . SER A 1 416 ? 5.312 -25.814 -18.219 1.00 93.19 416 SER A N 1
ATOM 3235 C CA . SER A 1 416 ? 5.525 -27.263 -18.245 1.00 93.19 416 SER A CA 1
ATOM 3236 C C . SER A 1 416 ? 5.707 -27.732 -19.691 1.00 93.19 416 SER A C 1
ATOM 3238 O O . SER A 1 416 ? 4.942 -27.312 -20.564 1.00 93.19 416 SER A O 1
ATOM 3240 N N . PRO A 1 417 ? 6.684 -28.616 -19.958 1.00 94.44 417 PRO A N 1
ATOM 3241 C CA . PRO A 1 417 ? 6.884 -29.167 -21.295 1.00 94.44 417 PRO A CA 1
ATOM 3242 C C . PRO A 1 417 ? 5.684 -29.994 -21.783 1.00 94.44 417 PRO A C 1
ATOM 3244 O O . PRO A 1 417 ? 5.461 -30.082 -22.987 1.00 94.44 417 PRO A O 1
ATOM 3247 N N . GLU A 1 418 ? 4.880 -30.556 -20.878 1.00 96.50 418 GLU A N 1
ATOM 3248 C CA . GLU A 1 418 ? 3.680 -31.331 -21.202 1.00 96.50 418 GLU A CA 1
ATOM 3249 C C . GLU A 1 418 ? 2.419 -30.465 -21.302 1.00 96.50 418 GLU A C 1
ATOM 3251 O O . GLU A 1 418 ? 1.630 -30.631 -22.231 1.00 96.50 418 GLU A O 1
ATOM 3256 N N . LEU A 1 419 ? 2.202 -29.561 -20.341 1.00 95.25 419 LEU A N 1
ATOM 3257 C CA . LEU A 1 419 ? 0.953 -28.796 -20.229 1.00 95.25 419 LEU A CA 1
ATOM 3258 C C . LEU A 1 419 ? 0.972 -27.508 -21.057 1.00 95.25 419 LEU A C 1
ATOM 3260 O O . LEU A 1 419 ? -0.068 -27.089 -21.564 1.00 95.25 419 LEU A O 1
ATOM 3264 N N . THR A 1 420 ? 2.137 -26.874 -21.200 1.00 94.25 420 THR A N 1
ATOM 3265 C CA . THR A 1 420 ? 2.311 -25.613 -21.934 1.00 94.25 420 THR A CA 1
ATOM 3266 C C . THR A 1 420 ? 3.500 -25.688 -22.907 1.00 94.25 420 THR A C 1
ATOM 3268 O O . THR A 1 420 ? 4.392 -24.840 -22.866 1.00 94.25 420 THR A O 1
ATOM 3271 N N . PRO A 1 421 ? 3.518 -26.662 -23.845 1.00 94.88 421 PRO A N 1
ATOM 3272 C CA . PRO A 1 421 ? 4.688 -26.977 -24.675 1.00 94.88 421 PRO A CA 1
ATOM 3273 C C . PRO A 1 421 ? 5.186 -25.801 -25.524 1.00 94.88 421 PRO A C 1
ATOM 3275 O O . PRO A 1 421 ? 6.390 -25.608 -25.670 1.00 94.88 421 PRO A O 1
ATOM 3278 N N . THR A 1 422 ? 4.285 -24.982 -26.074 1.00 94.31 422 THR A N 1
ATOM 3279 C CA . THR A 1 422 ? 4.674 -23.793 -26.852 1.00 94.31 422 THR A CA 1
ATOM 3280 C C . THR A 1 422 ? 5.353 -22.748 -25.972 1.00 94.31 422 THR A C 1
ATOM 3282 O O . THR A 1 422 ? 6.396 -22.219 -26.344 1.00 94.31 422 THR A O 1
ATOM 3285 N N . LEU A 1 423 ? 4.794 -22.485 -24.788 1.00 91.38 423 LEU A N 1
ATOM 3286 C CA . LEU A 1 423 ? 5.362 -21.536 -23.834 1.00 91.38 423 LEU A CA 1
ATOM 3287 C C . LEU A 1 423 ? 6.711 -22.037 -23.314 1.00 91.38 423 LEU A C 1
ATOM 3289 O O . LEU A 1 423 ? 7.656 -21.262 -23.238 1.00 91.38 423 LEU A O 1
ATOM 3293 N N . TYR A 1 424 ? 6.821 -23.343 -23.055 1.00 93.50 424 TYR A N 1
ATOM 3294 C CA . TYR A 1 424 ? 8.076 -23.995 -22.699 1.00 93.50 424 TYR A CA 1
ATOM 3295 C C . TYR A 1 424 ? 9.162 -23.757 -23.750 1.00 93.50 424 TYR A C 1
ATOM 3297 O O . TYR A 1 424 ? 10.272 -23.384 -23.381 1.00 93.50 424 TYR A O 1
ATOM 3305 N N . LYS A 1 425 ? 8.853 -23.901 -25.045 1.00 94.12 425 LYS A N 1
ATOM 3306 C CA . LYS A 1 425 ? 9.810 -23.578 -26.115 1.00 94.12 425 LYS A CA 1
ATOM 3307 C C . LYS A 1 425 ? 10.172 -22.099 -26.133 1.00 94.12 425 LYS A C 1
ATOM 3309 O O . LYS A 1 425 ? 11.349 -21.774 -26.118 1.00 94.12 425 LYS A O 1
ATOM 3314 N N . MET A 1 426 ? 9.183 -21.205 -26.086 1.00 90.50 426 MET A N 1
ATOM 3315 C CA . MET A 1 426 ? 9.420 -19.756 -26.138 1.00 90.50 426 MET A CA 1
ATOM 3316 C C . MET A 1 426 ? 10.350 -19.245 -25.032 1.00 90.50 426 MET A C 1
ATOM 3318 O O . MET A 1 426 ? 11.096 -18.304 -25.273 1.00 90.50 426 MET A O 1
ATOM 3322 N N . ILE A 1 427 ? 10.306 -19.835 -23.832 1.00 90.06 427 ILE A N 1
ATOM 3323 C CA . ILE A 1 427 ? 11.145 -19.386 -22.709 1.00 90.06 427 ILE A CA 1
ATOM 3324 C C . ILE A 1 427 ? 12.497 -20.108 -22.606 1.00 90.06 427 ILE A C 1
ATOM 3326 O O . ILE A 1 427 ? 13.341 -19.684 -21.819 1.00 90.06 427 ILE A O 1
ATOM 3330 N N . ASN A 1 428 ? 12.692 -21.213 -23.336 1.00 91.44 428 ASN A N 1
ATOM 3331 C CA . ASN A 1 428 ? 13.916 -22.023 -23.276 1.00 91.44 428 ASN A CA 1
ATOM 3332 C C . ASN A 1 428 ? 14.728 -22.006 -24.581 1.00 91.44 428 ASN A C 1
ATOM 3334 O O . ASN A 1 428 ? 15.902 -22.365 -24.552 1.00 91.44 428 ASN A O 1
ATOM 3338 N N . GLU A 1 429 ? 14.139 -21.608 -25.709 1.00 93.31 429 GLU A N 1
ATOM 3339 C CA . GLU A 1 429 ? 14.815 -21.501 -27.005 1.00 93.31 429 GLU A CA 1
ATOM 3340 C C . GLU A 1 429 ? 15.177 -20.032 -27.303 1.00 93.31 429 GLU A C 1
ATOM 3342 O O . GLU A 1 429 ? 14.356 -19.131 -27.137 1.00 93.31 429 GLU A O 1
ATOM 3347 N N . GLY A 1 430 ? 16.405 -19.779 -27.774 1.00 90.69 430 GLY A N 1
ATOM 3348 C CA . GLY A 1 430 ? 16.903 -18.435 -28.100 1.00 90.69 430 GLY A CA 1
ATOM 3349 C C . GLY A 1 430 ? 17.735 -17.794 -26.983 1.00 90.69 430 GLY A C 1
ATOM 3350 O O . GLY A 1 430 ? 18.404 -18.485 -26.218 1.00 90.69 430 GLY A O 1
ATOM 3351 N N . PHE A 1 431 ? 17.726 -16.459 -26.902 1.00 92.31 431 PHE A N 1
ATOM 3352 C CA . PHE A 1 431 ? 18.412 -15.734 -25.828 1.00 92.31 431 PHE A CA 1
ATOM 3353 C C . PHE A 1 431 ? 17.596 -15.804 -24.533 1.00 92.31 431 PHE A C 1
ATOM 3355 O O . PHE A 1 431 ? 16.528 -15.202 -24.433 1.00 92.31 431 PHE A O 1
ATOM 3362 N N . VAL A 1 432 ? 18.114 -16.523 -23.535 1.00 92.56 432 VAL A N 1
ATOM 3363 C CA . VAL A 1 432 ? 17.433 -16.750 -22.253 1.00 92.56 432 VAL A CA 1
ATOM 3364 C C . VAL A 1 432 ? 18.135 -15.995 -21.126 1.00 92.56 432 VAL A C 1
ATOM 3366 O O . VAL A 1 432 ? 19.254 -16.322 -20.734 1.00 92.56 432 VAL A O 1
ATOM 3369 N N . PHE A 1 433 ? 17.439 -15.021 -20.541 1.00 90.69 433 PHE A N 1
ATOM 3370 C CA . PHE A 1 433 ? 17.932 -14.236 -19.410 1.00 90.69 433 PHE A CA 1
ATOM 3371 C C . PHE A 1 433 ? 17.416 -14.823 -18.093 1.00 90.69 433 PHE A C 1
ATOM 3373 O O . PHE A 1 433 ? 16.307 -14.530 -17.654 1.00 90.69 433 PHE A O 1
ATOM 3380 N N . ARG A 1 434 ? 18.226 -15.670 -17.446 1.00 87.62 434 ARG A N 1
ATOM 3381 C CA . ARG A 1 434 ? 17.831 -16.379 -16.208 1.00 87.62 434 ARG A CA 1
ATOM 3382 C C . ARG A 1 434 ? 17.745 -15.478 -14.974 1.00 87.62 434 ARG A C 1
ATOM 3384 O O . ARG A 1 434 ? 17.034 -15.804 -14.034 1.00 87.62 434 ARG A O 1
ATOM 3391 N N . ASN A 1 435 ? 18.454 -14.351 -15.001 1.00 89.12 435 ASN A N 1
ATOM 3392 C CA . ASN A 1 435 ? 18.548 -13.387 -13.905 1.00 89.12 435 ASN A CA 1
ATOM 3393 C C . ASN A 1 435 ? 17.871 -12.059 -14.280 1.00 89.12 435 ASN A C 1
ATOM 3395 O O . ASN A 1 435 ? 18.438 -10.988 -14.080 1.00 89.12 435 ASN A O 1
ATOM 3399 N N . PHE A 1 436 ? 16.683 -12.138 -14.882 1.00 86.94 436 PHE A N 1
ATOM 3400 C CA . PHE A 1 436 ? 15.852 -10.978 -15.189 1.00 86.94 436 PHE A CA 1
ATOM 3401 C C . PHE A 1 436 ? 14.788 -10.807 -14.106 1.00 86.94 436 PHE A C 1
ATOM 3403 O O . PHE A 1 436 ? 14.036 -11.736 -13.814 1.00 86.94 436 PHE A O 1
ATOM 3410 N N . TYR A 1 437 ? 14.717 -9.613 -13.524 1.00 84.06 437 TYR A N 1
ATOM 3411 C CA . TYR A 1 437 ? 13.813 -9.311 -12.421 1.00 84.06 437 TYR A CA 1
ATOM 3412 C C . TYR A 1 437 ? 12.937 -8.124 -12.790 1.00 84.06 437 TYR A C 1
ATOM 3414 O O . TYR A 1 437 ? 13.434 -7.086 -13.223 1.00 84.06 437 TYR A O 1
ATOM 3422 N N . THR A 1 438 ? 11.633 -8.270 -12.584 1.00 78.81 438 THR A N 1
ATOM 3423 C CA . THR A 1 438 ? 10.682 -7.166 -12.698 1.00 78.81 438 THR A CA 1
ATOM 3424 C C . THR A 1 438 ? 10.455 -6.584 -11.304 1.00 78.81 438 THR A C 1
ATOM 3426 O O . THR A 1 438 ? 9.998 -7.315 -10.421 1.00 78.81 438 THR A O 1
ATOM 3429 N N . PRO A 1 439 ? 10.779 -5.302 -11.067 1.00 78.69 439 PRO A N 1
ATOM 3430 C CA . PRO A 1 439 ? 10.416 -4.630 -9.828 1.00 78.69 439 PRO A CA 1
ATOM 3431 C C . PRO A 1 439 ? 8.902 -4.646 -9.611 1.00 78.69 439 PRO A C 1
ATOM 3433 O O . PRO A 1 439 ? 8.121 -4.688 -10.563 1.00 78.69 439 PRO A O 1
ATOM 3436 N N . VAL A 1 440 ? 8.477 -4.583 -8.350 1.00 71.06 440 VAL A N 1
ATOM 3437 C CA . VAL A 1 440 ? 7.057 -4.400 -8.038 1.00 71.06 440 VAL A CA 1
ATOM 3438 C C . VAL A 1 440 ? 6.678 -2.970 -8.402 1.00 71.06 440 VAL A C 1
ATOM 3440 O O . VAL A 1 440 ? 7.010 -2.027 -7.685 1.00 71.06 440 VAL A O 1
ATOM 3443 N N . TRP A 1 441 ? 5.999 -2.820 -9.534 1.00 78.94 441 TRP A N 1
ATOM 3444 C CA . TRP A 1 441 ? 5.506 -1.533 -9.999 1.00 78.94 441 TRP A CA 1
ATOM 3445 C C . TRP A 1 441 ? 4.139 -1.186 -9.398 1.00 78.94 441 TRP A C 1
ATOM 3447 O O . TRP A 1 441 ? 3.297 -2.061 -9.190 1.00 78.94 441 TRP A O 1
ATOM 3457 N N . TRP A 1 442 ? 3.899 0.100 -9.136 1.00 68.44 442 TRP A N 1
ATOM 3458 C CA . TRP A 1 442 ? 2.697 0.585 -8.443 1.00 68.44 442 TRP A CA 1
ATOM 3459 C C . TRP A 1 442 ? 1.432 0.484 -9.295 1.00 68.44 442 TRP A C 1
ATOM 3461 O O . TRP A 1 442 ? 0.342 0.304 -8.750 1.00 68.44 442 TRP A O 1
ATOM 3471 N N . VAL A 1 443 ? 1.576 0.583 -10.616 1.00 75.69 443 VAL A N 1
ATOM 3472 C CA . VAL A 1 443 ? 0.478 0.546 -11.590 1.00 75.69 443 VAL A CA 1
ATOM 3473 C C . VAL A 1 443 ? 0.560 -0.699 -12.491 1.00 75.69 443 VAL A C 1
ATOM 3475 O O . VAL A 1 443 ? 0.004 -0.747 -13.587 1.00 75.69 443 VAL A O 1
ATOM 3478 N N . SER A 1 444 ? 1.216 -1.757 -11.999 1.00 80.25 444 SER A N 1
ATOM 3479 C CA . SER A 1 444 ? 1.226 -3.097 -12.605 1.00 80.25 444 SER A CA 1
ATOM 3480 C C . SER A 1 444 ? 1.626 -3.082 -14.096 1.00 80.25 444 SER A C 1
ATOM 3482 O O . SER A 1 444 ? 2.720 -2.615 -14.419 1.00 80.25 444 SER A O 1
ATOM 3484 N N . THR A 1 445 ? 0.779 -3.586 -15.000 1.00 84.81 445 THR A N 1
ATOM 3485 C CA . THR A 1 445 ? 1.038 -3.734 -16.444 1.00 84.81 445 THR A CA 1
ATOM 3486 C C . THR A 1 445 ? 1.544 -2.451 -17.099 1.00 84.81 445 THR A C 1
ATOM 3488 O O . THR A 1 445 ? 2.560 -2.475 -17.793 1.00 84.81 445 THR A O 1
ATOM 3491 N N . SER A 1 446 ? 0.886 -1.313 -16.841 1.00 87.50 446 SER A N 1
ATOM 3492 C CA . SER A 1 446 ? 1.219 -0.046 -17.507 1.00 87.50 446 SER A CA 1
ATOM 3493 C C . SER A 1 446 ? 2.624 0.447 -17.157 1.00 87.50 446 SER A C 1
ATOM 3495 O O . SER A 1 446 ? 3.306 1.001 -18.016 1.00 87.50 446 SER A O 1
ATOM 3497 N N . ASP A 1 447 ? 3.073 0.224 -15.923 1.00 89.25 447 ASP A N 1
ATOM 3498 C CA . ASP A 1 447 ? 4.422 0.589 -15.491 1.00 89.25 447 ASP A CA 1
ATOM 3499 C C . ASP A 1 447 ? 5.480 -0.359 -16.077 1.00 89.25 447 ASP A C 1
ATOM 3501 O O . ASP A 1 447 ? 6.561 0.082 -16.469 1.00 89.25 447 ASP A O 1
ATOM 3505 N N . GLY A 1 448 ? 5.160 -1.653 -16.191 1.00 89.88 448 GLY A N 1
ATOM 3506 C CA . GLY A 1 448 ? 6.021 -2.624 -16.868 1.00 89.88 448 GLY A CA 1
ATOM 3507 C C . GLY A 1 448 ? 6.248 -2.260 -18.337 1.00 89.88 448 GLY A C 1
ATOM 3508 O O . GLY A 1 448 ? 7.389 -2.238 -18.803 1.00 89.88 448 GLY A O 1
ATOM 3509 N N . GLU A 1 449 ? 5.178 -1.896 -19.047 1.00 91.69 449 GLU A N 1
ATOM 3510 C CA . GLU A 1 449 ? 5.257 -1.412 -20.429 1.00 91.69 449 GLU A CA 1
ATOM 3511 C C . GLU A 1 449 ? 5.995 -0.077 -20.537 1.00 91.69 449 GLU A C 1
ATOM 3513 O O . GLU A 1 449 ? 6.777 0.113 -21.471 1.00 91.69 449 GLU A O 1
ATOM 3518 N N . TYR A 1 450 ? 5.806 0.828 -19.572 1.00 92.94 450 TYR A N 1
ATOM 3519 C CA . TYR A 1 450 ? 6.546 2.085 -19.505 1.00 92.94 450 TYR A CA 1
ATOM 3520 C C . TYR A 1 450 ? 8.049 1.846 -19.445 1.00 92.94 450 TYR A C 1
ATOM 3522 O O . TYR A 1 450 ? 8.781 2.396 -20.268 1.00 92.94 450 TYR A O 1
ATOM 3530 N N . VAL A 1 451 ? 8.512 0.977 -18.550 1.00 93.75 451 VAL A N 1
ATOM 3531 C CA . VAL A 1 451 ? 9.943 0.669 -18.421 1.00 93.75 451 VAL A CA 1
ATOM 3532 C C . VAL A 1 451 ? 10.460 -0.016 -19.681 1.00 93.75 451 VAL A C 1
ATOM 3534 O O . VAL A 1 451 ? 11.490 0.392 -20.213 1.00 93.75 451 VAL A O 1
ATOM 3537 N N . ALA A 1 452 ? 9.731 -1.005 -20.206 1.00 92.81 452 ALA A N 1
ATOM 3538 C CA . ALA A 1 452 ? 10.131 -1.721 -21.416 1.00 92.81 452 ALA A CA 1
ATOM 3539 C C . ALA A 1 452 ? 10.252 -0.788 -22.633 1.00 92.81 452 ALA A C 1
ATOM 3541 O O . ALA A 1 452 ? 11.190 -0.910 -23.419 1.00 92.81 452 ALA A O 1
ATOM 3542 N N . CYS A 1 453 ? 9.329 0.166 -22.783 1.00 94.44 453 CYS A N 1
ATOM 3543 C CA . CYS A 1 453 ? 9.304 1.078 -23.923 1.00 94.44 453 CYS A CA 1
ATOM 3544 C C . CYS A 1 453 ? 10.251 2.271 -23.791 1.00 94.44 453 CYS A C 1
ATOM 3546 O O . CYS A 1 453 ? 10.646 2.823 -24.817 1.00 94.44 453 CYS A O 1
ATOM 3548 N N . THR A 1 454 ? 10.563 2.714 -22.572 1.00 94.69 454 THR A N 1
ATOM 3549 C CA . THR A 1 454 ? 11.256 3.996 -22.337 1.00 94.69 454 THR A CA 1
ATOM 3550 C C . THR A 1 454 ? 12.640 3.833 -21.715 1.00 94.69 454 THR A C 1
ATOM 3552 O O . THR A 1 454 ? 13.460 4.738 -21.834 1.00 94.69 454 THR A O 1
ATOM 3555 N N . GLY A 1 455 ? 12.901 2.716 -21.028 1.00 92.38 455 GLY A N 1
ATOM 3556 C CA . GLY A 1 455 ? 14.081 2.541 -20.180 1.00 92.38 455 GLY A CA 1
ATOM 3557 C C . GLY A 1 455 ? 14.068 3.387 -18.898 1.00 92.38 455 GLY A C 1
ATOM 3558 O O . GLY A 1 455 ? 15.085 3.455 -18.213 1.00 92.38 455 GLY A O 1
ATOM 3559 N N . LEU A 1 456 ? 12.950 4.042 -18.564 1.00 92.62 456 LEU A N 1
ATOM 3560 C CA . LEU A 1 456 ? 12.819 4.927 -17.405 1.00 92.62 456 LEU A CA 1
ATOM 3561 C C . LEU A 1 456 ? 12.053 4.257 -16.260 1.00 92.62 456 LEU A C 1
ATOM 3563 O O . LEU A 1 456 ? 11.156 3.442 -16.473 1.00 92.62 456 LEU A O 1
ATOM 3567 N N . ILE A 1 457 ? 12.374 4.663 -15.030 1.00 90.69 457 ILE A N 1
ATOM 3568 C CA . ILE A 1 457 ? 11.649 4.244 -13.826 1.00 90.69 457 ILE A CA 1
ATOM 3569 C C . ILE A 1 457 ? 10.344 5.064 -13.718 1.00 90.69 457 ILE A C 1
ATOM 3571 O O . ILE A 1 457 ? 10.400 6.294 -13.810 1.00 90.69 457 ILE A O 1
ATOM 3575 N N . PRO A 1 458 ? 9.172 4.428 -13.531 1.00 88.81 458 PRO A N 1
ATOM 3576 C CA . PRO A 1 458 ? 7.895 5.123 -13.387 1.00 88.81 458 PRO A CA 1
ATOM 3577 C C . PRO A 1 458 ? 7.786 5.823 -12.023 1.00 88.81 458 PRO A C 1
ATOM 3579 O O . PRO A 1 458 ? 8.407 5.415 -11.038 1.00 88.81 458 PRO A O 1
ATOM 3582 N N . LYS A 1 459 ? 6.967 6.882 -11.944 1.00 81.56 459 LYS A N 1
ATOM 3583 C CA . LYS A 1 459 ? 6.703 7.600 -10.685 1.00 81.56 459 LYS A CA 1
ATOM 3584 C C . LYS A 1 459 ? 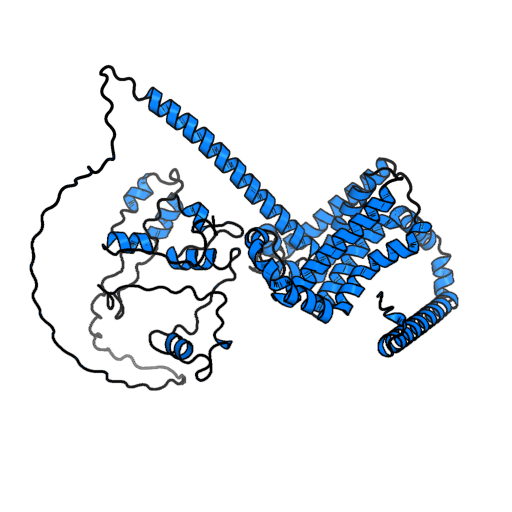5.663 6.815 -9.885 1.00 81.56 459 LYS A C 1
ATOM 3586 O O . LYS A 1 459 ? 4.546 6.606 -10.350 1.00 81.56 459 LYS A O 1
ATOM 3591 N N . GLY A 1 460 ? 6.018 6.416 -8.665 1.00 75.44 460 GLY A N 1
ATOM 3592 C CA . GLY A 1 460 ? 5.129 5.642 -7.803 1.00 75.44 460 GLY A CA 1
ATOM 3593 C C . GLY A 1 460 ? 3.776 6.323 -7.588 1.00 75.44 460 GLY A C 1
ATOM 3594 O O . GLY A 1 460 ? 3.705 7.501 -7.238 1.00 75.44 460 GLY A O 1
ATOM 3595 N N . GLY A 1 461 ? 2.701 5.570 -7.820 1.00 66.31 461 GLY A N 1
ATOM 3596 C CA . GLY A 1 461 ? 1.325 6.044 -7.689 1.00 66.31 461 GLY A CA 1
ATOM 3597 C C . GLY A 1 461 ? 0.818 6.941 -8.825 1.00 66.31 461 GLY A C 1
ATOM 3598 O O . GLY A 1 461 ? -0.272 7.504 -8.718 1.00 66.31 461 GLY A O 1
ATOM 3599 N N . VAL A 1 462 ? 1.578 7.080 -9.911 1.00 77.56 462 VAL A N 1
ATOM 3600 C CA . VAL A 1 462 ? 1.213 7.880 -11.083 1.00 77.56 462 VAL A CA 1
ATOM 3601 C C . VAL A 1 462 ? 1.145 6.980 -12.310 1.00 77.56 462 VAL A C 1
ATOM 3603 O O . VAL A 1 462 ? 2.021 6.160 -12.536 1.00 77.56 462 VAL A O 1
ATOM 3606 N N . TRP A 1 463 ? 0.128 7.183 -13.148 1.00 82.62 463 TRP A N 1
ATOM 3607 C CA . TRP A 1 463 ? 0.031 6.565 -14.474 1.00 82.62 463 TRP A CA 1
ATOM 3608 C C . TRP A 1 463 ? 1.066 7.194 -15.424 1.00 82.62 463 TRP A C 1
ATOM 3610 O O . TRP A 1 463 ? 0.731 8.068 -16.230 1.00 82.62 463 TRP A O 1
ATOM 3620 N N . SER A 1 464 ? 2.340 6.815 -15.281 1.00 88.81 464 SER A N 1
ATOM 3621 C CA . SER A 1 464 ? 3.477 7.446 -15.968 1.00 88.81 464 SER A CA 1
ATOM 3622 C C . SER A 1 464 ? 3.349 7.423 -17.489 1.00 88.81 464 SER A C 1
ATOM 3624 O O . SER A 1 464 ? 3.651 8.427 -18.133 1.00 88.81 464 SER A O 1
ATOM 3626 N N . MET A 1 465 ? 2.844 6.329 -18.065 1.00 88.62 465 MET A N 1
ATOM 3627 C CA . MET A 1 465 ? 2.632 6.223 -19.511 1.00 88.62 465 MET A CA 1
ATOM 3628 C C . MET A 1 465 ? 1.634 7.264 -20.032 1.00 88.62 465 MET A C 1
ATOM 3630 O O . MET A 1 465 ? 1.919 7.944 -21.011 1.00 88.62 465 MET A O 1
ATOM 3634 N N . ALA A 1 466 ? 0.516 7.464 -19.333 1.00 88.00 466 ALA A N 1
ATOM 3635 C CA . ALA A 1 466 ? -0.472 8.473 -19.704 1.00 88.00 466 ALA A CA 1
ATOM 3636 C C . ALA A 1 466 ? 0.074 9.901 -19.565 1.00 88.00 466 ALA A C 1
ATOM 3638 O O . ALA A 1 466 ? -0.074 10.721 -20.466 1.00 88.00 466 ALA A O 1
ATOM 3639 N N . ARG A 1 467 ? 0.748 10.198 -18.446 1.00 87.81 467 ARG A N 1
ATOM 3640 C CA . ARG A 1 467 ? 1.289 11.541 -18.161 1.00 87.81 467 ARG A CA 1
ATOM 3641 C C . ARG A 1 467 ? 2.412 11.957 -19.098 1.00 87.81 467 ARG A C 1
ATOM 3643 O O . ARG A 1 467 ? 2.537 13.131 -19.408 1.00 87.81 467 ARG A O 1
ATOM 3650 N N . SER A 1 468 ? 3.248 11.008 -19.501 1.00 91.19 468 SER A N 1
ATOM 3651 C CA . SER A 1 468 ? 4.367 11.267 -20.409 1.00 91.19 468 SER A CA 1
ATOM 3652 C C . SER A 1 468 ? 3.975 11.184 -21.883 1.00 91.19 468 SER A C 1
ATOM 3654 O O . SER A 1 468 ? 4.771 11.573 -22.732 1.00 91.19 468 SER A O 1
ATOM 3656 N N . GLY A 1 469 ? 2.768 10.703 -22.205 1.00 88.12 469 GLY A N 1
ATOM 3657 C CA . GLY A 1 469 ? 2.333 10.474 -23.583 1.00 88.12 469 GLY A CA 1
ATOM 3658 C C . GLY A 1 469 ? 2.286 11.738 -24.447 1.00 88.12 469 GLY A C 1
ATOM 3659 O O . GLY A 1 469 ? 2.454 11.645 -25.661 1.00 88.12 469 GLY A O 1
ATOM 3660 N N . SER A 1 470 ? 2.108 12.913 -23.835 1.00 87.44 470 SER A N 1
ATOM 3661 C CA . SER A 1 470 ? 2.152 14.220 -24.503 1.00 87.44 470 SER A CA 1
ATOM 3662 C C . SER A 1 470 ? 3.550 14.848 -24.556 1.00 87.44 470 SER A C 1
ATOM 3664 O O . SER A 1 470 ? 3.728 15.872 -25.214 1.00 87.44 470 SER A O 1
ATOM 3666 N N . ASN A 1 471 ? 4.546 14.266 -23.883 1.00 92.00 471 ASN A N 1
ATOM 3667 C CA . ASN A 1 471 ? 5.903 14.806 -23.859 1.00 92.00 471 ASN A CA 1
ATOM 3668 C C . ASN A 1 471 ? 6.662 14.478 -25.148 1.00 92.00 471 ASN A C 1
ATOM 3670 O O . ASN A 1 471 ? 6.381 13.508 -25.857 1.00 92.00 471 ASN A O 1
ATOM 3674 N N . TYR A 1 472 ? 7.723 15.243 -25.404 1.00 92.38 472 TYR A N 1
ATOM 3675 C CA . TYR A 1 472 ? 8.705 14.872 -26.412 1.00 92.38 472 TYR A CA 1
ATOM 3676 C C . TYR A 1 472 ? 9.528 13.664 -25.933 1.00 92.38 472 TYR A C 1
ATOM 3678 O O . TYR A 1 472 ? 10.442 13.798 -25.123 1.00 92.38 472 TYR A O 1
ATOM 3686 N N . MET A 1 473 ? 9.186 12.475 -26.437 1.00 92.81 473 MET A N 1
ATOM 3687 C CA . MET A 1 473 ? 9.782 11.190 -26.042 1.00 92.81 473 MET A CA 1
ATOM 3688 C C . MET A 1 473 ? 10.550 10.547 -27.212 1.00 92.81 473 MET A C 1
ATOM 3690 O O . MET A 1 473 ? 10.131 9.502 -27.719 1.00 92.81 473 MET A O 1
ATOM 3694 N N . PRO A 1 474 ? 11.658 11.142 -27.696 1.00 91.94 474 PRO A N 1
ATOM 3695 C CA . PRO A 1 474 ? 12.337 10.658 -28.897 1.00 91.94 474 PRO A CA 1
ATOM 3696 C C . PRO A 1 474 ? 12.875 9.238 -28.720 1.00 91.94 474 PRO A C 1
ATOM 3698 O O . PRO A 1 474 ? 12.797 8.447 -29.653 1.00 91.94 474 PRO A O 1
ATOM 3701 N N . PHE A 1 475 ? 13.360 8.892 -27.525 1.00 92.25 475 PHE A N 1
ATOM 3702 C CA . PHE A 1 475 ? 14.003 7.608 -27.230 1.00 92.25 475 PHE A CA 1
ATOM 3703 C C . PHE A 1 475 ? 13.047 6.463 -26.891 1.00 92.25 475 PHE A C 1
ATOM 3705 O O . PHE A 1 475 ? 13.499 5.338 -26.702 1.00 92.25 475 PHE A O 1
ATOM 3712 N N . VAL A 1 476 ? 11.733 6.707 -26.853 1.00 95.00 476 VAL A N 1
ATOM 3713 C CA . VAL A 1 476 ? 10.767 5.612 -26.710 1.00 95.00 476 VAL A CA 1
ATOM 3714 C C . VAL A 1 476 ? 10.912 4.645 -27.882 1.00 95.00 476 VAL A C 1
ATOM 3716 O O . VAL A 1 476 ? 10.996 5.071 -29.036 1.00 95.00 476 VAL A O 1
ATOM 3719 N N . MET A 1 477 ? 10.889 3.345 -27.589 1.00 95.25 477 MET A N 1
ATOM 3720 C CA . MET A 1 477 ? 11.105 2.259 -28.548 1.00 95.25 477 MET A CA 1
ATOM 3721 C C . MET A 1 477 ? 10.315 2.471 -29.848 1.00 95.25 477 MET A C 1
ATOM 3723 O O . MET A 1 477 ? 10.886 2.480 -30.935 1.00 95.25 477 MET A O 1
ATOM 3727 N N . GLY A 1 478 ? 9.011 2.748 -29.755 1.00 94.38 478 GLY A N 1
ATOM 3728 C CA . GLY A 1 478 ? 8.170 2.983 -30.933 1.00 94.38 478 GLY A CA 1
ATOM 3729 C C . GLY A 1 478 ? 8.580 4.200 -31.777 1.00 94.38 478 GLY A C 1
ATOM 3730 O O . GLY A 1 478 ? 8.464 4.161 -33.002 1.00 94.38 478 GLY A O 1
ATOM 3731 N N . ASN A 1 479 ? 9.089 5.267 -31.159 1.00 95.12 479 ASN A N 1
ATOM 3732 C CA . ASN A 1 479 ? 9.540 6.465 -31.872 1.00 95.12 479 ASN A CA 1
ATOM 3733 C C . ASN A 1 479 ? 10.902 6.233 -32.541 1.00 95.12 479 ASN A C 1
ATOM 3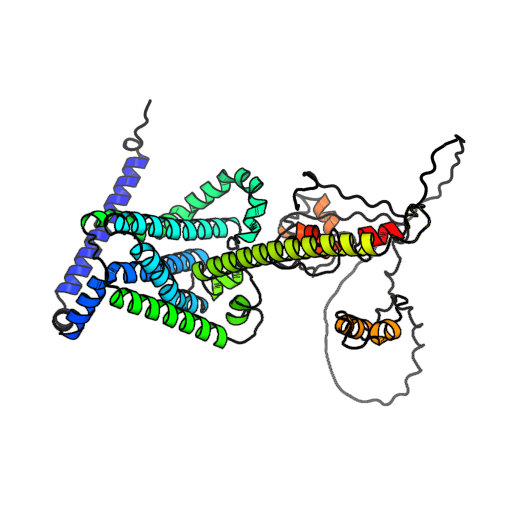735 O O . ASN A 1 479 ? 11.086 6.623 -33.693 1.00 95.12 479 ASN A O 1
ATOM 3739 N N . GLN A 1 480 ? 11.809 5.506 -31.882 1.00 95.06 480 GLN A N 1
ATOM 3740 C CA . GLN A 1 480 ? 13.085 5.087 -32.471 1.00 95.06 480 GLN A CA 1
ATOM 3741 C C . GLN A 1 480 ? 12.873 4.204 -33.710 1.00 95.06 480 GLN A C 1
ATOM 3743 O O . GLN A 1 480 ? 13.449 4.465 -34.765 1.00 95.06 480 GLN A O 1
ATOM 3748 N N . PHE A 1 481 ? 11.977 3.216 -33.635 1.00 95.94 481 PHE A N 1
ATOM 3749 C CA . PHE A 1 481 ? 11.634 2.372 -34.787 1.00 95.94 481 PHE A CA 1
ATOM 3750 C C . PHE A 1 481 ? 10.955 3.159 -35.917 1.00 95.94 481 PHE A C 1
ATOM 3752 O O . PHE A 1 481 ? 11.250 2.923 -37.090 1.00 95.94 481 PHE A O 1
ATOM 3759 N N . ARG A 1 482 ? 10.094 4.131 -35.590 1.00 95.94 482 ARG A N 1
ATOM 3760 C CA . ARG A 1 482 ? 9.471 5.007 -36.594 1.00 95.94 482 ARG A CA 1
ATOM 3761 C C . ARG A 1 482 ? 10.511 5.840 -37.344 1.00 95.94 482 ARG A C 1
ATOM 3763 O O . ARG A 1 482 ? 10.429 5.932 -38.565 1.00 95.94 482 ARG A O 1
ATOM 3770 N N . ASN A 1 483 ? 11.513 6.376 -36.646 1.00 94.06 483 ASN A N 1
ATOM 3771 C CA . ASN A 1 483 ? 12.619 7.115 -37.267 1.00 94.06 483 ASN A CA 1
ATOM 3772 C C . ASN A 1 483 ? 13.455 6.240 -38.218 1.00 94.06 483 ASN A C 1
ATOM 3774 O O . ASN A 1 483 ? 14.027 6.746 -39.178 1.00 94.06 483 ASN A O 1
ATOM 3778 N N . LEU A 1 484 ? 13.486 4.925 -37.986 1.00 94.62 484 LEU A N 1
ATOM 3779 C CA . LEU A 1 484 ? 14.120 3.940 -38.868 1.00 94.62 484 LEU A CA 1
ATOM 3780 C C . LEU A 1 484 ? 13.209 3.461 -40.018 1.00 94.62 484 LEU A C 1
ATOM 3782 O O . LEU A 1 484 ? 13.614 2.595 -40.791 1.00 94.62 484 LEU A O 1
ATOM 3786 N N . GLY A 1 485 ? 11.989 3.997 -40.142 1.00 96.56 485 GLY A N 1
ATOM 3787 C CA . GLY A 1 485 ? 11.041 3.665 -41.210 1.00 96.56 485 GLY A CA 1
ATOM 3788 C C . GLY A 1 485 ? 10.137 2.460 -40.932 1.00 96.56 485 GLY A C 1
ATOM 3789 O O . GLY A 1 485 ? 9.450 1.996 -41.841 1.00 96.56 485 GLY A O 1
ATOM 3790 N N . TYR A 1 486 ? 10.101 1.945 -39.700 1.00 97.50 486 TYR A N 1
ATOM 3791 C CA . TYR A 1 486 ? 9.222 0.829 -39.347 1.00 97.50 486 TYR A CA 1
ATOM 3792 C C . TYR A 1 486 ? 7.798 1.293 -39.035 1.00 97.50 486 TYR A C 1
ATOM 3794 O O . TYR A 1 486 ? 7.563 2.335 -38.418 1.00 97.50 486 TYR A O 1
ATOM 3802 N N . LEU A 1 487 ? 6.831 0.447 -39.394 1.00 97.38 487 LEU A N 1
ATOM 3803 C CA . LEU A 1 487 ? 5.450 0.571 -38.944 1.00 97.38 487 LEU A CA 1
ATOM 3804 C C . LEU A 1 487 ? 5.341 0.117 -37.485 1.00 97.38 487 LEU A C 1
ATOM 3806 O O . LEU A 1 487 ? 5.595 -1.046 -37.179 1.00 97.38 487 LEU A O 1
ATOM 3810 N N . THR A 1 488 ? 4.908 1.012 -36.598 1.00 96.12 488 THR A N 1
ATOM 3811 C CA . THR A 1 488 ? 4.740 0.714 -35.171 1.00 96.12 488 THR A CA 1
ATOM 3812 C C . THR A 1 488 ? 3.266 0.603 -34.799 1.00 96.12 488 THR A C 1
ATOM 3814 O O . THR A 1 488 ? 2.458 1.472 -35.127 1.00 96.12 488 THR A O 1
ATOM 3817 N N . LYS A 1 489 ? 2.895 -0.509 -34.154 1.00 94.19 489 LYS A N 1
ATOM 3818 C CA . LYS A 1 489 ? 1.521 -0.827 -33.744 1.00 94.19 489 LYS A CA 1
ATOM 3819 C C . LYS A 1 489 ? 1.521 -1.468 -32.363 1.00 94.19 489 LYS A C 1
ATOM 3821 O O . LYS A 1 489 ? 2.417 -2.248 -32.058 1.00 94.19 489 LYS A O 1
ATOM 3826 N N . ALA A 1 490 ? 0.484 -1.180 -31.585 1.00 91.25 490 ALA A N 1
ATOM 3827 C CA . ALA A 1 490 ? 0.178 -1.855 -30.331 1.00 91.25 490 ALA A CA 1
ATOM 3828 C C . ALA A 1 490 ? -1.201 -2.515 -30.445 1.00 91.25 490 ALA A C 1
ATOM 3830 O O . ALA A 1 490 ? -2.105 -1.966 -31.079 1.00 91.25 490 ALA A O 1
ATOM 3831 N N . TYR A 1 491 ? -1.349 -3.694 -29.847 1.00 92.00 491 TYR A N 1
ATOM 3832 C CA . TYR A 1 491 ? -2.599 -4.444 -29.829 1.00 92.00 491 TYR A CA 1
ATOM 3833 C C . TYR A 1 491 ? -2.922 -4.799 -28.386 1.00 92.00 491 TYR A C 1
ATOM 3835 O O . TYR A 1 491 ? -2.112 -5.424 -27.710 1.00 92.00 491 TYR A O 1
ATOM 3843 N N . HIS A 1 492 ? -4.109 -4.417 -27.932 1.00 90.88 492 HIS A N 1
ATOM 3844 C CA . HIS A 1 492 ? -4.591 -4.721 -26.595 1.00 90.88 492 HIS A CA 1
ATOM 3845 C C . HIS A 1 492 ? -6.085 -5.026 -26.684 1.00 90.88 492 HIS A C 1
ATOM 3847 O O . HIS A 1 492 ? -6.825 -4.306 -27.354 1.00 90.88 492 HIS A O 1
ATOM 3853 N N . ASN A 1 493 ? -6.548 -6.090 -26.023 1.00 88.19 493 ASN A N 1
ATOM 3854 C CA . ASN A 1 493 ? -7.965 -6.465 -26.018 1.00 88.19 493 ASN A CA 1
ATOM 3855 C C . ASN A 1 493 ? -8.761 -5.642 -24.990 1.00 88.19 493 ASN A C 1
ATOM 3857 O O . ASN A 1 493 ? -9.423 -6.185 -24.111 1.00 88.19 493 ASN A O 1
ATOM 3861 N N . HIS A 1 494 ? -8.624 -4.320 -25.057 1.00 86.00 494 HIS A N 1
ATOM 3862 C CA . HIS A 1 494 ? -9.378 -3.370 -24.249 1.00 86.00 494 HIS A CA 1
ATOM 3863 C C . HIS A 1 494 ? -9.494 -2.036 -25.002 1.00 86.00 494 HIS A C 1
ATOM 3865 O O . HIS A 1 494 ? -8.905 -1.849 -26.068 1.00 86.00 494 HIS A O 1
ATOM 3871 N N . THR A 1 495 ? -10.262 -1.095 -24.461 1.00 83.38 495 THR A N 1
ATOM 3872 C CA . THR A 1 495 ? -10.270 0.295 -24.927 1.00 83.38 495 THR A CA 1
ATOM 3873 C C . THR A 1 495 ? -8.872 0.911 -24.854 1.00 83.38 495 THR A C 1
ATOM 3875 O O . THR A 1 495 ? -8.142 0.711 -23.885 1.00 83.38 495 THR A O 1
ATOM 3878 N N . TYR A 1 496 ? -8.521 1.724 -25.853 1.00 82.19 496 TYR A N 1
ATOM 3879 C CA . TYR A 1 496 ? -7.230 2.423 -25.886 1.00 82.19 496 TYR A CA 1
ATOM 3880 C C . TYR A 1 496 ? -7.063 3.449 -24.746 1.00 82.19 496 TYR A C 1
ATOM 3882 O O . TYR A 1 496 ? -5.947 3.854 -24.458 1.00 82.19 496 TYR A O 1
ATOM 3890 N N . THR A 1 497 ? -8.162 3.830 -24.084 1.00 82.50 497 THR A N 1
ATOM 3891 C CA . THR A 1 497 ? -8.225 4.755 -22.937 1.00 82.50 497 THR A CA 1
ATOM 3892 C C . THR A 1 497 ? -8.244 4.040 -21.579 1.00 82.50 497 THR A C 1
ATOM 3894 O O . THR A 1 497 ? -8.626 4.624 -20.571 1.00 82.50 497 THR A O 1
ATOM 3897 N N . TYR A 1 498 ? -7.953 2.736 -21.520 1.00 80.38 498 TYR A N 1
ATOM 3898 C CA . TYR A 1 498 ? -8.059 1.978 -20.264 1.00 80.38 498 TYR A CA 1
ATOM 3899 C C . TYR A 1 498 ? -7.082 2.469 -19.190 1.00 80.38 498 TYR A C 1
ATOM 3901 O O . TYR A 1 498 ? -7.464 2.681 -18.042 1.00 80.38 498 TYR A O 1
ATOM 3909 N N . TYR A 1 499 ? -5.825 2.677 -19.588 1.00 75.81 499 TYR A N 1
ATOM 3910 C CA . TYR A 1 499 ? -4.755 3.161 -18.714 1.00 75.81 499 TYR A CA 1
ATOM 3911 C C . TYR A 1 499 ? -4.588 4.695 -18.743 1.00 75.81 499 TYR A C 1
ATOM 3913 O O . TYR A 1 499 ? -3.781 5.228 -17.977 1.00 75.81 499 TYR A O 1
ATOM 3921 N N . LYS A 1 500 ? -5.364 5.372 -19.610 1.00 65.00 500 LYS A N 1
ATOM 3922 C CA . LYS A 1 500 ? -6.074 6.667 -19.484 1.00 65.00 500 LYS A CA 1
ATOM 3923 C C . LYS A 1 500 ? -6.423 7.209 -20.869 1.00 65.00 500 LYS A C 1
ATOM 3925 O O . LYS A 1 500 ? -5.511 7.272 -21.719 1.00 65.00 500 LYS A O 1
#

Radius of gyration: 34.18 Å; chains: 1; bounding box: 101×79×112 Å

Secondary structure (DSSP, 8-state):
----GGGSHHHHHHHHHHHHHHHHHHHHHHHHHHHHHH-HHHHHHHHSHHHHHHHHHHHHTHHHHHHHHHHHHHHHHHHHHHTSS--TTHHHHHHHHHHHHHHHHHHHHTS-HHHHHHHHHHHHHHHHHHHHHHHHHHHHHSSPPPSGGGGGTTGGGGGHHHHHHHHHHTHHHHHHHTHHHHHHHHHTTT----PPPHHHHHHHHHHHHHHHHHHHHHHHTT-S-TTSHHHHHHT---HHHHHHHH-HHHHHHHHHHHHHHHHHHHHHHHHHHHHHHHHHHHHHHHTT--SS-----S--PPP--------------------------------------------PPPPP-PPEE-----HHHHHTTGGGSTTHHHHHHHHHSPPEEP-TTTTTTTTPPP-----TT--GGG--TTTSHHHHHHHHSSS--TT------TTTHHHHHHHHHHSPPPPTTS-HHHHHTTS--TTSHHHHHHHTT-------SS-TTS--